Protein AF-A0A6P8Y4M1-F1 (afdb_monomer)

Mean predicted aligned error: 18.2 Å

Foldseek 3Di:
DDQLVPADAQFWKFKDDVPDATFTWGWHDPVVVVPDDDPDDDWIWIQTFLVRDIDTDDSPIDMDGLLVCCVPRDDPPDDLSRVRSLLVSLVLVVVLCVVPPDDDPSNVVSVVVNVPDDCVSNDDPDDDNQLVVVVSSVVVSVVVVPPPDDDDDDDDDDDDDDDDPPPPPLDLQAAPQPRDNPQPDWDPDLWFPSHTHHPVVLVVCVLQVLDADLSDQPSARPSVVVVVVVVTHTDDCSQVSSVVSVVPDDDDQDDGDDPDLEAEEEEEAQPLVVQLVVLVCCCSNVVRQEYEYEYEYQCPPVDDNVVVNVVVPPDDDGRHYHYHYDPHLVVVVVCVVPDDHAEYEYEHDDQDPVCPVVSLVSSLVVVVVPPNHWYKYKYWPPHDVVVQVVSCVSLVHHFFWDQDPVRTTMTMDIPDVSVVSCSVCVVVD

Nearest PDB structures (foldseek):
  8te3-assembly1_E  TM=6.627E-01  e=4.843E-05  Homo sapiens
  8te4-assembly1_E  TM=6.596E-01  e=9.185E-05  Homo sapiens
  6brr-assembly1_C  TM=5.427E-01  e=1.603E-05  Homo sapiens
  4mtl-assembly1_A-2  TM=6.171E-01  e=3.014E-03  Homo sapiens
  6o7a-assembly1_B  TM=5.024E-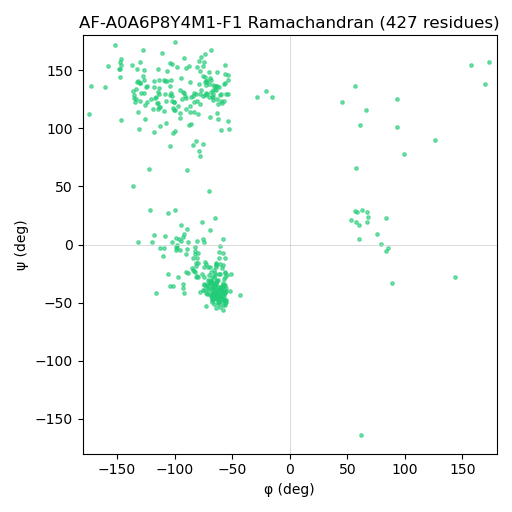01  e=3.274E-02  Lotus japonicus

InterPro domains:
  IPR000313 PWWP domain [PF00855] (10-62)
  IPR000313 PWWP domain [PS50812] (9-60)

Sequence (429 aa):
MIELREVSEGQFVWAKLKGYDWWPGMVVPASLCTHFTNESDSHLCVYWYGHNSVSKVDQSLKMCDFLKGFPKCFTKNKTKMFKFGVFRAGRDLMLMHKHSENIDVCDKEVYDWILATDPRDVKTEGWKLSGFVQEQLKLLSMRFSSKTDVQTSTTGTENASNNVKPKLCFDLNCCLSCESSDAGAHLDHPIFEKKKICCVCLEKLKRAYFVHRVDDSSGSISCLSNEASLGLPLRNGWRENMLDMFHQKQHPNSHICVSENHVSIFSFSESQNAGAALCLHLEEMAGIRKFELFLCDQPSRGSDTKDVMDAHNFGQAVTECTITYLGRIEELELLYPLVKIEYYVASRSDKGNADLGSFFFHFFKTISTKKGCKWIFQMPAPYNKGYVRLISRFLECEPGLWRNTFSTENFTWTNERSLLRVLEEPEVL

Organism: Thrips palmi (NCBI:txid161013)

Radius of gyration: 27.22 Å; Cα contacts (8 Å, |Δi|>4): 537; chains: 1; bounding box: 71×71×57 Å

Structure (mmCIF, N/CA/C/O backbone):
data_AF-A0A6P8Y4M1-F1
#
_entry.id   AF-A0A6P8Y4M1-F1
#
loop_
_atom_site.group_PDB
_atom_site.id
_atom_site.type_symbol
_atom_site.label_atom_id
_atom_site.label_alt_id
_atom_site.label_comp_id
_atom_site.label_asym_id
_atom_site.label_entity_id
_atom_site.label_seq_id
_atom_site.pdbx_PDB_ins_code
_atom_site.Cartn_x
_atom_site.Cartn_y
_atom_site.Cartn_z
_atom_site.occupancy
_atom_site.B_iso_or_equiv
_atom_site.auth_seq_id
_atom_site.auth_comp_id
_atom_site.auth_asym_id
_atom_site.auth_atom_id
_atom_site.pdbx_PDB_model_num
ATOM 1 N N . MET A 1 1 ? -9.419 42.813 3.608 1.00 60.56 1 MET A N 1
ATOM 2 C CA . MET A 1 1 ? -8.582 42.135 4.623 1.00 60.56 1 MET A CA 1
ATOM 3 C C . MET A 1 1 ? -9.552 41.582 5.634 1.00 60.56 1 MET A C 1
ATOM 5 O O . MET A 1 1 ? -10.546 42.255 5.864 1.00 60.56 1 MET A O 1
ATOM 9 N N . ILE A 1 2 ? -9.315 40.375 6.129 1.00 63.28 2 ILE A N 1
ATOM 10 C CA . ILE A 1 2 ? -10.190 39.739 7.115 1.00 63.28 2 ILE A CA 1
ATOM 11 C C . ILE A 1 2 ? -9.601 40.039 8.488 1.00 63.28 2 ILE A C 1
ATOM 13 O O . ILE A 1 2 ? -8.382 39.941 8.659 1.00 63.28 2 ILE A O 1
ATOM 17 N N . GLU A 1 3 ? -10.435 40.466 9.430 1.00 59.94 3 GLU A N 1
ATOM 18 C CA . GLU A 1 3 ? -10.005 40.606 10.818 1.00 59.94 3 GLU A CA 1
ATOM 19 C C . GLU A 1 3 ? -9.848 39.216 11.438 1.00 59.94 3 GLU A C 1
ATOM 21 O O . GLU A 1 3 ? -10.658 38.329 11.195 1.00 59.94 3 GLU A O 1
ATOM 26 N N . LEU A 1 4 ? -8.822 39.000 12.266 1.00 57.19 4 LEU A N 1
ATOM 27 C CA . LEU A 1 4 ? -8.518 37.663 12.806 1.00 57.19 4 LEU A CA 1
ATOM 28 C C . LEU A 1 4 ? -9.661 37.036 13.617 1.00 57.19 4 LEU A C 1
ATOM 30 O O . LEU A 1 4 ? -9.700 35.821 13.763 1.00 57.19 4 LEU A O 1
ATOM 34 N N . ARG A 1 5 ? -10.611 37.840 14.106 1.00 57.44 5 ARG A N 1
ATOM 35 C CA . ARG A 1 5 ? -11.807 37.362 14.817 1.00 57.44 5 ARG A CA 1
ATOM 36 C C . ARG A 1 5 ? -12.837 36.690 13.902 1.00 57.44 5 ARG A C 1
ATOM 38 O O . ARG A 1 5 ? -13.708 35.990 14.401 1.00 57.44 5 ARG A O 1
ATOM 45 N N . GLU A 1 6 ? -12.737 36.892 12.592 1.00 64.81 6 GLU A N 1
ATOM 46 C CA . GLU A 1 6 ? -13.638 36.322 11.583 1.00 64.81 6 GLU A CA 1
ATOM 47 C C . GLU A 1 6 ? -13.056 35.068 10.912 1.00 64.81 6 GLU A C 1
ATOM 49 O O . GLU A 1 6 ? -13.704 34.466 10.057 1.00 64.81 6 GLU A O 1
ATOM 54 N N . VAL A 1 7 ? -11.828 34.676 11.271 1.00 75.75 7 VAL A N 1
ATOM 55 C CA . VAL A 1 7 ? -11.134 33.548 10.649 1.00 75.75 7 VAL A CA 1
ATOM 56 C C . VAL A 1 7 ? -11.389 32.273 11.448 1.00 75.75 7 VAL A C 1
ATOM 58 O O . VAL A 1 7 ? -11.129 32.220 12.648 1.00 75.75 7 VAL A O 1
ATOM 61 N N . SER A 1 8 ? -11.881 31.236 10.772 1.00 81.31 8 SER A N 1
ATOM 62 C CA . SER A 1 8 ? -12.172 29.932 11.384 1.00 81.31 8 SER A CA 1
ATOM 63 C C . SER A 1 8 ? -11.099 28.890 11.061 1.00 81.31 8 SER A C 1
ATOM 65 O O . SER A 1 8 ? -10.392 28.986 10.057 1.00 81.31 8 SER A O 1
ATOM 67 N N . GLU A 1 9 ? -10.960 27.882 11.925 1.00 83.62 9 GLU A N 1
ATOM 68 C CA . GLU A 1 9 ? -10.099 26.726 11.657 1.00 83.62 9 GLU A CA 1
ATOM 69 C C . GLU A 1 9 ? -10.495 26.045 10.342 1.00 83.62 9 GLU A C 1
ATOM 71 O O . GLU A 1 9 ? -11.678 25.892 10.034 1.00 83.62 9 GLU A O 1
ATOM 76 N N . GLY A 1 10 ? -9.497 25.636 9.560 1.00 83.69 10 GLY A N 1
ATOM 77 C CA . GLY A 1 10 ? -9.700 25.060 8.234 1.00 83.69 10 GLY A CA 1
ATOM 78 C C . GLY A 1 10 ? -9.858 26.077 7.111 1.00 83.69 10 GLY A C 1
ATOM 79 O O . GLY A 1 10 ? -9.906 25.690 5.945 1.00 83.69 10 GLY A O 1
ATOM 80 N N . GLN A 1 11 ? -9.912 27.374 7.422 1.00 88.75 11 GLN A N 1
ATOM 81 C CA . GLN A 1 11 ? -10.015 28.399 6.396 1.00 88.75 11 GLN A CA 1
ATOM 82 C C . GLN A 1 11 ? -8.690 28.569 5.646 1.00 88.75 11 GLN A C 1
ATOM 84 O O . GLN A 1 11 ? -7.622 28.750 6.243 1.00 88.75 11 GLN A O 1
ATOM 89 N N . PHE A 1 12 ? -8.785 28.557 4.318 1.00 91.94 12 PHE A N 1
ATOM 90 C CA . PHE A 1 12 ? -7.677 28.827 3.414 1.00 91.94 12 PHE A CA 1
ATOM 91 C C . PHE A 1 12 ? -7.487 30.334 3.283 1.00 91.94 12 PHE A C 1
ATOM 93 O O . PHE A 1 12 ? -8.422 31.088 3.005 1.00 91.94 12 PHE A O 1
ATOM 100 N N . VAL A 1 13 ? -6.253 30.782 3.473 1.00 94.06 13 VAL A N 1
ATOM 101 C CA . VAL A 1 13 ? -5.915 32.198 3.582 1.00 94.06 13 VAL A CA 1
ATOM 102 C C . VAL A 1 13 ? -4.654 32.532 2.801 1.00 94.06 13 VAL A C 1
ATOM 104 O O . VAL A 1 13 ? -3.750 31.718 2.623 1.00 94.06 13 VAL A O 1
ATOM 107 N N . TRP A 1 14 ? -4.553 33.791 2.403 1.00 94.62 14 TRP A N 1
ATOM 108 C CA . TRP A 1 14 ? -3.272 34.455 2.239 1.00 94.62 14 TRP A CA 1
ATOM 109 C C . TRP A 1 14 ? -2.930 35.153 3.541 1.00 94.62 14 TRP A C 1
ATOM 111 O O . TRP A 1 14 ? -3.737 35.918 4.070 1.00 94.62 14 TRP A O 1
ATOM 121 N N . ALA A 1 15 ? -1.719 34.939 4.031 1.00 92.88 15 ALA A N 1
ATOM 122 C CA . ALA A 1 15 ? -1.222 35.600 5.223 1.00 92.88 15 ALA A CA 1
ATOM 123 C C . ALA A 1 15 ? 0.126 36.269 4.943 1.00 92.88 15 ALA A C 1
ATOM 125 O O . ALA A 1 15 ? 0.921 35.789 4.134 1.00 92.88 15 ALA A O 1
ATOM 126 N N . LYS A 1 16 ? 0.365 37.422 5.572 1.00 90.50 16 LYS A N 1
ATOM 127 C CA . LYS A 1 16 ? 1.577 38.219 5.360 1.00 90.50 16 LYS A CA 1
ATOM 128 C C . LYS A 1 16 ? 2.279 38.514 6.675 1.00 90.50 16 LYS A C 1
ATOM 130 O O . LYS A 1 16 ? 1.833 39.364 7.447 1.00 90.50 16 LYS A O 1
ATOM 135 N N . LEU A 1 17 ? 3.417 37.854 6.881 1.00 85.06 17 LEU A N 1
ATOM 136 C CA . LEU A 1 17 ? 4.344 38.175 7.964 1.00 85.06 17 LEU A CA 1
ATOM 137 C C . LEU A 1 17 ? 5.040 39.515 7.685 1.00 85.06 17 LEU A C 1
ATOM 139 O O . LEU A 1 17 ? 5.275 39.899 6.535 1.00 85.06 17 LEU A O 1
ATOM 143 N N . LYS A 1 18 ? 5.381 40.254 8.744 1.00 82.38 18 LYS A N 1
ATOM 144 C CA . LYS A 1 18 ? 6.087 41.536 8.617 1.00 82.38 18 LYS A CA 1
ATOM 145 C C . LYS A 1 18 ? 7.435 41.317 7.921 1.00 82.38 18 LYS A C 1
ATOM 147 O O . LYS A 1 18 ? 8.248 40.533 8.391 1.00 82.38 18 LYS A O 1
ATOM 152 N N . GLY A 1 19 ? 7.664 42.029 6.817 1.00 84.19 19 GLY A N 1
ATOM 153 C CA . GLY A 1 19 ? 8.891 41.911 6.018 1.00 84.19 19 GLY A CA 1
ATOM 154 C C . GLY A 1 19 ? 8.886 40.787 4.976 1.00 84.19 19 GLY A C 1
ATOM 155 O O . GLY A 1 19 ? 9.825 40.711 4.193 1.00 84.19 19 GLY A O 1
ATOM 156 N N . TYR A 1 20 ? 7.830 39.972 4.912 1.00 86.12 20 TYR A N 1
ATOM 157 C CA . TYR A 1 20 ? 7.686 38.891 3.935 1.00 86.12 20 TYR A CA 1
ATOM 158 C C . TYR A 1 20 ? 6.580 39.195 2.923 1.00 86.12 20 TYR A C 1
ATOM 160 O O . TYR A 1 20 ? 5.751 40.091 3.116 1.00 86.12 20 TYR A O 1
ATOM 168 N N . ASP A 1 21 ? 6.575 38.448 1.823 1.00 89.19 21 ASP A N 1
ATOM 169 C CA . ASP A 1 21 ? 5.484 38.456 0.853 1.00 89.19 21 ASP A CA 1
ATOM 170 C C . ASP A 1 21 ? 4.205 37.827 1.428 1.00 89.19 21 ASP A C 1
ATOM 172 O O . ASP A 1 21 ? 4.211 37.188 2.480 1.00 89.19 21 ASP A O 1
ATOM 176 N N . TRP A 1 22 ? 3.087 38.013 0.721 1.00 93.94 22 TRP A N 1
ATOM 177 C CA . TRP A 1 22 ? 1.895 37.204 0.967 1.00 93.94 22 TRP A CA 1
ATOM 178 C C . TRP A 1 22 ? 2.214 35.741 0.691 1.00 93.94 22 TRP A C 1
ATOM 180 O O . TRP A 1 22 ? 2.819 35.436 -0.334 1.00 93.94 22 TRP A O 1
ATOM 190 N N . TRP A 1 23 ? 1.781 34.855 1.578 1.00 95.06 23 TRP A N 1
ATOM 191 C CA . TRP A 1 23 ? 2.021 33.427 1.463 1.00 95.06 23 TRP A CA 1
ATOM 192 C C . TRP A 1 23 ? 0.725 32.641 1.685 1.00 95.06 23 TRP A C 1
ATOM 194 O O . TRP A 1 23 ? -0.077 33.037 2.540 1.00 95.06 23 TRP A O 1
ATOM 204 N N . PRO A 1 24 ? 0.481 31.566 0.917 1.00 95.62 24 PRO A N 1
ATOM 205 C CA . PRO A 1 24 ? -0.706 30.740 1.089 1.00 95.62 24 PRO A CA 1
ATOM 206 C C . PRO A 1 24 ? -0.613 29.891 2.360 1.00 95.62 24 PRO A C 1
ATOM 208 O O . PRO A 1 24 ? 0.421 29.282 2.649 1.00 95.62 24 PRO A O 1
ATOM 211 N N . GLY A 1 25 ? -1.708 29.811 3.106 1.00 94.38 25 GLY A N 1
ATOM 212 C CA . GLY A 1 25 ? -1.781 29.028 4.330 1.00 94.38 25 GLY A CA 1
ATOM 213 C C . GLY A 1 25 ? -3.183 28.525 4.647 1.00 94.38 25 GLY A C 1
ATOM 214 O O . GLY A 1 25 ? -4.159 28.907 4.005 1.00 94.38 25 GLY A O 1
ATOM 215 N N . MET A 1 26 ? -3.265 27.671 5.660 1.00 92.44 26 MET A N 1
ATOM 216 C CA . MET A 1 26 ? -4.516 27.223 6.268 1.00 92.44 26 MET A CA 1
ATOM 217 C C . MET A 1 26 ? -4.476 27.529 7.759 1.00 92.44 26 MET A C 1
ATOM 219 O O . MET A 1 26 ? -3.455 27.309 8.416 1.00 92.44 26 MET A O 1
ATOM 223 N N . VAL A 1 27 ? -5.577 28.043 8.295 1.00 90.00 27 VAL A N 1
ATOM 224 C CA . VAL A 1 27 ? -5.710 28.259 9.737 1.00 90.00 27 VAL A CA 1
ATOM 225 C C . VAL A 1 27 ? -5.902 26.921 10.430 1.00 90.00 27 VAL A C 1
ATOM 227 O O . VAL A 1 27 ? -6.758 26.130 10.042 1.00 90.00 27 VAL A O 1
ATOM 230 N N . VAL A 1 28 ? -5.092 26.666 11.450 1.00 85.12 28 VAL A N 1
ATOM 231 C CA . VAL A 1 28 ? -5.061 25.399 12.176 1.00 85.12 28 VAL A CA 1
ATOM 232 C C . VAL A 1 28 ? -5.145 25.621 13.688 1.00 85.12 28 VAL A C 1
ATOM 234 O O . VAL A 1 28 ? -4.772 26.701 14.164 1.00 85.12 28 VAL A O 1
ATOM 237 N N . PRO A 1 29 ? -5.593 24.607 14.451 1.00 75.50 29 PRO A N 1
ATOM 238 C CA . PRO A 1 29 ? -5.656 24.693 15.904 1.00 75.50 29 PRO A CA 1
ATOM 239 C C . PRO A 1 29 ? -4.301 25.033 16.533 1.00 75.50 29 PRO A C 1
ATOM 241 O O . PRO A 1 29 ? -3.245 24.580 16.080 1.00 75.50 29 PRO A O 1
ATOM 244 N N . ALA A 1 30 ? -4.331 25.783 17.637 1.00 74.44 30 ALA A N 1
ATOM 245 C CA . ALA A 1 30 ? -3.126 26.161 18.377 1.00 74.44 30 ALA A CA 1
ATOM 246 C C . ALA A 1 30 ? -2.338 24.950 18.916 1.00 74.44 30 ALA A C 1
ATOM 248 O O . ALA A 1 30 ? -1.121 25.032 19.075 1.00 74.44 30 ALA A O 1
ATOM 249 N N . SER A 1 31 ? -3.008 23.811 19.132 1.00 67.06 31 SER A N 1
ATOM 250 C CA . SER A 1 31 ? -2.403 22.555 19.596 1.00 67.06 31 SER A CA 1
ATOM 251 C C . SER A 1 31 ? -1.334 21.986 18.654 1.00 67.06 31 SER A C 1
ATOM 253 O O . SER A 1 31 ? -0.537 21.153 19.078 1.00 67.06 31 SER A O 1
ATOM 255 N N . LEU A 1 32 ? -1.267 22.439 17.395 1.00 64.56 32 LEU A N 1
ATOM 256 C CA . LEU A 1 32 ? -0.265 21.975 16.421 1.00 64.56 32 LEU A CA 1
ATOM 257 C C . LEU A 1 32 ? 1.073 22.692 16.523 1.00 64.56 32 LEU A C 1
ATOM 259 O O . LEU A 1 32 ? 2.060 22.288 15.910 1.00 64.56 32 LEU A O 1
ATOM 263 N N . CYS A 1 33 ? 1.112 23.774 17.283 1.00 69.19 33 CYS A N 1
ATOM 264 C CA . CYS A 1 33 ? 2.325 24.503 17.564 1.00 69.19 33 CYS A CA 1
ATOM 265 C C . CYS A 1 33 ? 3.026 23.804 18.756 1.00 69.19 33 CYS A C 1
ATOM 267 O O . CYS A 1 33 ? 2.837 24.193 19.904 1.00 69.19 33 CYS A O 1
ATOM 269 N N . THR A 1 34 ? 3.835 22.764 18.481 1.00 50.25 34 THR A N 1
ATOM 270 C CA . THR A 1 34 ? 4.467 21.800 19.431 1.00 50.25 34 THR A CA 1
ATOM 271 C C . THR A 1 34 ? 5.376 22.389 20.525 1.00 50.25 34 THR A C 1
ATOM 273 O O . THR A 1 34 ? 6.004 21.645 21.274 1.00 50.25 34 THR A O 1
ATOM 276 N N . HIS A 1 35 ? 5.476 23.712 20.640 1.00 52.91 35 HIS A N 1
ATOM 277 C CA . HIS A 1 35 ? 6.427 24.400 21.515 1.00 52.91 35 HIS A CA 1
ATOM 278 C C . HIS A 1 35 ? 5.784 25.259 22.612 1.00 52.91 35 HIS A C 1
ATOM 280 O O . HIS A 1 35 ? 6.504 25.994 23.285 1.00 52.91 35 HIS A O 1
ATOM 286 N N . PHE A 1 36 ? 4.464 25.202 22.823 1.00 54.19 36 PHE A N 1
ATOM 287 C CA . PHE A 1 36 ? 3.800 26.133 23.742 1.00 54.19 36 PHE A CA 1
ATOM 288 C C . PHE A 1 36 ? 2.854 25.418 24.718 1.00 54.19 36 PHE A C 1
ATOM 290 O O . PHE A 1 36 ? 1.842 24.860 24.318 1.00 54.19 36 PHE A O 1
ATOM 297 N N . THR A 1 37 ? 3.200 25.454 26.009 1.00 49.12 37 THR A N 1
ATOM 298 C CA . THR A 1 37 ? 2.511 24.774 27.126 1.00 49.12 37 THR A CA 1
ATOM 299 C C . THR A 1 37 ? 1.512 25.651 27.885 1.00 49.12 37 THR A C 1
ATOM 301 O O . THR A 1 37 ? 0.977 25.209 28.895 1.00 49.12 37 THR A O 1
ATOM 304 N N . ASN A 1 38 ? 1.267 26.892 27.452 1.00 49.91 38 ASN A N 1
ATOM 305 C CA . ASN A 1 38 ? 0.425 27.821 28.209 1.00 49.91 38 ASN A CA 1
ATOM 306 C C . ASN A 1 38 ? -0.872 28.136 27.456 1.00 49.91 38 ASN A C 1
ATOM 308 O O . ASN A 1 38 ? -0.852 28.716 26.372 1.00 49.91 38 ASN A O 1
ATOM 312 N N . GLU A 1 39 ? -1.985 27.765 28.088 1.00 49.75 39 GLU A N 1
ATOM 313 C CA . GLU A 1 39 ? -3.374 27.826 27.614 1.00 49.75 39 GLU A CA 1
ATOM 314 C C . GLU A 1 39 ? -4.005 29.235 27.639 1.00 49.75 39 GLU A C 1
ATOM 316 O O . GLU A 1 39 ? -5.227 29.361 27.608 1.00 49.75 39 GLU A O 1
ATOM 321 N N . SER A 1 40 ? -3.225 30.321 27.689 1.00 50.28 40 SER A N 1
ATOM 322 C CA . SER A 1 40 ? -3.809 31.669 27.680 1.00 50.28 40 SER A CA 1
ATOM 323 C C . SER A 1 40 ? -4.073 32.197 26.259 1.00 50.28 40 SER A C 1
ATOM 325 O O . SER A 1 40 ? -3.176 32.612 25.522 1.00 50.28 40 SER A O 1
ATOM 327 N N . ASP A 1 41 ? -5.362 32.143 25.919 1.00 52.53 41 ASP A N 1
ATOM 328 C CA . ASP A 1 41 ? -6.176 32.937 24.993 1.00 52.53 41 ASP A CA 1
ATOM 329 C C . ASP A 1 41 ? -5.676 33.284 23.573 1.00 52.53 41 ASP A C 1
ATOM 331 O O . ASP A 1 41 ? -4.730 34.036 23.345 1.00 52.53 41 ASP A O 1
ATOM 335 N N . SER A 1 42 ? -6.499 32.874 22.597 1.00 57.72 42 SER A N 1
ATOM 336 C CA . SER A 1 42 ? -6.757 33.530 21.295 1.00 57.72 42 SER A CA 1
ATOM 337 C C . SER A 1 42 ? -5.647 33.581 20.239 1.00 57.72 42 SER A C 1
ATOM 339 O O . SER A 1 42 ? -5.672 34.432 19.348 1.00 57.72 42 SER A O 1
ATOM 341 N N . HIS A 1 43 ? -4.680 32.673 20.290 1.00 68.56 43 HIS A N 1
ATOM 342 C CA . HIS A 1 43 ? -3.644 32.631 19.265 1.00 68.56 43 HIS A CA 1
ATOM 343 C C . HIS A 1 43 ? -4.037 31.713 18.108 1.00 68.56 43 HIS A C 1
ATOM 345 O O . HIS A 1 43 ? -4.336 30.539 18.311 1.00 68.56 43 HIS A O 1
ATOM 351 N N . LEU A 1 44 ? -3.990 32.246 16.889 1.00 76.75 44 LEU A N 1
ATOM 352 C CA . LEU A 1 44 ? -4.185 31.473 15.667 1.00 76.75 44 LEU A CA 1
ATOM 353 C C . LEU A 1 44 ? -2.842 30.872 15.237 1.00 76.75 44 LEU A C 1
ATOM 355 O O . LEU A 1 44 ? -1.800 31.528 15.325 1.00 76.75 44 LEU A O 1
ATOM 359 N N . CYS A 1 45 ? -2.850 29.624 14.773 1.00 87.00 45 CYS A N 1
ATOM 360 C CA . CYS A 1 45 ? -1.707 29.024 14.092 1.00 87.00 45 CYS A CA 1
ATOM 361 C C . CYS A 1 45 ? -2.029 28.931 12.591 1.00 87.00 45 CYS A C 1
ATOM 363 O O . CYS A 1 45 ? -3.162 28.662 12.192 1.00 87.00 45 CYS A O 1
ATOM 365 N N . VAL A 1 46 ? -1.034 29.191 11.744 1.00 90.25 46 VAL A N 1
ATOM 366 C CA . VAL A 1 46 ? -1.149 29.072 10.285 1.00 90.25 46 VAL A CA 1
ATOM 367 C C . VAL A 1 46 ? -0.176 28.005 9.814 1.00 90.25 46 VAL A C 1
ATOM 369 O O . VAL A 1 46 ? 1.019 28.074 10.105 1.00 90.25 46 VAL A O 1
ATOM 372 N N . TYR A 1 47 ? -0.696 27.023 9.085 1.00 90.50 47 TYR A N 1
ATOM 373 C CA . TYR A 1 47 ? 0.098 26.085 8.306 1.00 90.50 47 TYR A CA 1
ATOM 374 C C . TYR A 1 47 ? 0.448 26.721 6.960 1.00 90.50 47 TYR A C 1
ATOM 376 O O . TYR A 1 47 ? -0.448 27.112 6.212 1.00 90.50 47 TYR A O 1
ATOM 384 N N . TRP A 1 48 ? 1.738 26.836 6.646 1.00 92.00 48 TRP A N 1
ATOM 385 C CA . TRP A 1 48 ? 2.227 27.499 5.439 1.00 92.00 48 TRP A CA 1
ATOM 386 C C . TRP A 1 48 ? 2.467 26.497 4.314 1.00 92.00 48 TRP A C 1
ATOM 388 O O . TRP A 1 48 ? 3.399 25.682 4.358 1.00 92.00 48 TRP A O 1
ATOM 398 N N . TYR A 1 49 ? 1.668 26.596 3.254 1.00 89.62 49 TYR A N 1
ATOM 399 C CA . TYR A 1 49 ? 1.799 25.716 2.099 1.00 89.62 49 TYR A CA 1
ATOM 400 C C . TYR A 1 49 ? 3.136 25.925 1.387 1.00 89.62 49 TYR A C 1
ATOM 402 O O . TYR A 1 49 ? 3.575 27.047 1.168 1.00 89.62 49 TYR A O 1
ATOM 410 N N . GLY A 1 50 ? 3.802 24.837 1.008 1.00 87.00 50 GLY A N 1
ATOM 411 C CA . GLY A 1 50 ? 5.109 24.864 0.343 1.00 87.00 50 GLY A CA 1
ATOM 412 C C . GLY A 1 50 ? 6.304 24.858 1.300 1.00 87.00 50 GLY A C 1
ATOM 413 O O . GLY A 1 50 ? 7.304 24.223 0.981 1.00 87.00 50 GLY A O 1
ATOM 414 N N . HIS A 1 51 ? 6.184 25.467 2.486 1.00 82.00 51 HIS A N 1
ATOM 415 C CA . HIS A 1 51 ? 7.189 25.359 3.554 1.00 82.00 51 HIS A CA 1
ATOM 416 C C . HIS A 1 51 ? 6.929 24.191 4.513 1.00 82.00 51 HIS A C 1
ATOM 418 O O . HIS A 1 51 ? 7.867 23.701 5.133 1.00 82.00 51 HIS A O 1
ATOM 424 N N . ASN A 1 52 ? 5.679 23.726 4.617 1.00 79.25 52 ASN A N 1
ATOM 425 C CA . ASN A 1 52 ? 5.250 22.655 5.529 1.00 79.25 52 ASN A CA 1
ATOM 426 C C . ASN A 1 52 ? 5.532 22.945 7.002 1.00 79.25 52 ASN A C 1
ATOM 428 O O . ASN A 1 52 ? 5.721 22.031 7.800 1.00 79.25 52 ASN A O 1
ATOM 432 N N . SER A 1 53 ? 5.562 24.223 7.355 1.00 83.56 53 SER A N 1
ATOM 433 C CA . SER A 1 53 ? 5.748 24.682 8.718 1.00 83.56 53 SER A CA 1
ATOM 434 C C . SER A 1 53 ? 4.434 25.216 9.267 1.00 83.56 53 SER A C 1
ATOM 436 O O . SER A 1 53 ? 3.600 25.751 8.535 1.00 83.56 53 SER A O 1
ATOM 438 N N . VAL A 1 54 ? 4.261 25.083 10.577 1.00 84.88 54 VAL A N 1
ATOM 439 C CA . VAL A 1 54 ? 3.198 25.760 11.316 1.00 84.88 54 VAL A CA 1
ATOM 440 C C . VAL A 1 54 ? 3.835 26.915 12.072 1.00 84.88 54 VAL A C 1
ATOM 442 O O . VAL A 1 54 ? 4.910 26.772 12.655 1.00 84.88 54 VAL A O 1
ATOM 445 N N . SER A 1 55 ? 3.200 28.081 12.057 1.00 85.75 55 SER A N 1
ATOM 446 C CA . SER A 1 55 ? 3.630 29.204 12.887 1.00 85.75 55 SER A CA 1
ATOM 447 C C . SER A 1 55 ? 2.465 29.776 13.664 1.00 85.75 55 SER A C 1
ATOM 449 O O . SER A 1 55 ? 1.376 29.966 13.126 1.00 85.75 55 SER A O 1
ATOM 451 N N . LYS A 1 56 ? 2.738 30.109 14.922 1.00 84.81 56 LYS A N 1
ATOM 452 C CA . LYS A 1 56 ? 1.872 30.955 15.730 1.00 84.81 56 LYS A CA 1
ATOM 453 C C . LYS A 1 56 ? 1.875 32.357 15.129 1.00 84.81 56 LYS A C 1
ATOM 455 O O . LYS A 1 56 ? 2.946 32.923 14.902 1.00 84.81 56 LYS A O 1
ATOM 460 N N . VAL A 1 57 ? 0.696 32.899 14.862 1.00 81.94 57 VAL A N 1
ATOM 461 C CA . VAL A 1 57 ? 0.548 34.242 14.307 1.00 81.94 57 VAL A CA 1
ATOM 462 C C . VAL A 1 57 ? -0.114 35.167 15.318 1.00 81.94 57 VAL A C 1
ATOM 464 O O . VAL A 1 57 ? -0.991 34.771 16.083 1.00 81.94 57 VAL A O 1
ATOM 467 N N . ASP A 1 58 ? 0.368 36.403 15.347 1.00 76.44 58 ASP A N 1
ATOM 468 C CA . ASP A 1 58 ? -0.172 37.464 16.191 1.00 76.44 58 ASP A CA 1
ATOM 469 C C . ASP A 1 58 ? -1.452 38.052 15.571 1.00 76.44 58 ASP A C 1
ATOM 471 O O . ASP A 1 58 ? -1.650 38.012 14.354 1.00 76.44 58 ASP A O 1
ATOM 475 N N . GLN A 1 59 ? -2.286 38.676 16.403 1.00 70.19 59 GLN A N 1
ATOM 476 C CA . GLN A 1 59 ? -3.477 39.428 16.013 1.00 70.19 59 GLN A CA 1
ATOM 477 C C . GLN A 1 59 ? -3.165 40.648 15.113 1.00 70.19 59 GLN A C 1
ATOM 479 O O . GLN A 1 59 ? -4.063 41.313 14.603 1.00 70.19 59 GLN A O 1
ATOM 484 N N . SER A 1 60 ? -1.890 40.967 14.894 1.00 71.88 60 SER A N 1
ATOM 485 C CA . SER A 1 60 ? -1.454 41.992 13.944 1.00 71.88 60 SER A CA 1
ATOM 486 C C . SER A 1 60 ? -1.208 41.460 12.520 1.00 71.88 60 SER A C 1
ATOM 488 O O . SER A 1 60 ? -0.908 42.243 11.610 1.00 71.88 60 SER A O 1
ATOM 490 N N . LEU A 1 61 ? -1.323 40.142 12.296 1.00 81.44 61 LEU A N 1
ATOM 491 C CA . LEU A 1 61 ? -1.079 39.528 10.992 1.00 81.44 61 LEU A CA 1
ATOM 492 C C . LEU A 1 61 ? -2.133 39.956 9.968 1.00 81.44 61 LEU A C 1
ATOM 494 O O . LEU A 1 61 ? -3.337 39.819 10.175 1.00 81.44 61 LEU A O 1
ATOM 498 N N . LYS A 1 62 ? -1.676 40.413 8.799 1.00 86.69 62 LYS A N 1
ATOM 499 C CA . LYS A 1 62 ? -2.580 40.710 7.685 1.00 86.69 62 LYS A CA 1
ATOM 500 C C . LYS A 1 62 ? -2.988 39.409 7.009 1.00 86.69 62 LYS A C 1
ATOM 502 O O . LYS A 1 62 ? -2.126 38.696 6.493 1.00 86.69 62 LYS A O 1
ATOM 507 N N . MET A 1 63 ? -4.293 39.150 6.979 1.00 90.00 63 MET A N 1
ATOM 508 C CA . MET A 1 63 ? -4.885 37.978 6.338 1.00 90.00 63 MET A CA 1
ATOM 509 C C . MET A 1 63 ? -5.973 38.384 5.339 1.00 90.00 63 MET A C 1
ATOM 511 O O . MET A 1 63 ? -6.642 39.418 5.473 1.00 90.00 63 MET A O 1
ATOM 515 N N . CYS A 1 64 ? -6.148 37.579 4.301 1.00 90.25 64 CYS A N 1
ATOM 516 C CA . CYS A 1 64 ? -7.348 37.600 3.478 1.00 90.25 64 CYS A CA 1
ATOM 517 C C . CYS A 1 64 ? -7.682 36.202 2.975 1.00 90.25 64 CYS A C 1
ATOM 519 O O . CYS A 1 64 ? -6.818 35.332 2.932 1.00 90.25 64 CYS A O 1
ATOM 521 N N . ASP A 1 65 ? -8.938 36.011 2.590 1.00 91.50 65 ASP A N 1
ATOM 522 C CA . ASP A 1 65 ? -9.426 34.765 2.011 1.00 91.50 65 ASP A CA 1
ATOM 523 C C . ASP A 1 65 ? -8.580 34.341 0.803 1.00 91.50 65 ASP A C 1
ATOM 525 O O . ASP A 1 65 ? -8.127 35.194 0.031 1.00 91.50 65 ASP A O 1
ATOM 529 N N . PHE A 1 66 ? -8.335 33.037 0.666 1.00 92.25 66 PHE A N 1
ATOM 530 C CA . PHE A 1 66 ? -7.471 32.511 -0.385 1.00 92.25 66 PHE A CA 1
ATOM 531 C C . PHE A 1 66 ? -8.013 32.782 -1.795 1.00 92.25 66 PHE A C 1
ATOM 533 O O . PHE A 1 66 ? -7.253 33.244 -2.650 1.00 92.25 66 PHE A O 1
ATOM 540 N N . LEU A 1 67 ? -9.310 32.566 -2.026 1.00 89.62 67 LEU A N 1
ATOM 541 C CA . LEU A 1 67 ? -9.943 32.734 -3.338 1.00 89.62 67 LEU A CA 1
ATOM 542 C C . LEU A 1 67 ? -10.061 34.218 -3.679 1.00 89.62 67 LEU A C 1
ATOM 544 O O . LEU A 1 67 ? -9.512 34.680 -4.678 1.00 89.62 67 LEU A O 1
ATOM 548 N N . LYS A 1 68 ? -10.654 35.011 -2.781 1.00 88.69 68 LYS A N 1
ATOM 549 C CA . LYS A 1 68 ? -10.830 36.463 -2.986 1.00 88.69 68 LYS A CA 1
ATOM 550 C C . LYS A 1 68 ? -9.498 37.211 -3.055 1.00 88.69 68 LYS A C 1
ATOM 552 O O . LYS A 1 68 ? -9.390 38.259 -3.688 1.00 88.69 68 LYS A O 1
ATOM 557 N N . GLY A 1 69 ? -8.482 36.709 -2.356 1.00 89.88 69 GLY A N 1
ATOM 558 C CA . GLY A 1 69 ? -7.142 37.284 -2.331 1.00 89.88 69 GLY A CA 1
ATOM 559 C C . GLY A 1 69 ? -6.285 36.903 -3.534 1.00 89.88 69 GLY A C 1
ATOM 560 O O . GLY A 1 69 ? -5.284 37.579 -3.775 1.00 89.88 69 GLY A O 1
ATOM 561 N N . PHE A 1 70 ? -6.657 35.874 -4.303 1.00 91.12 70 PHE A N 1
ATOM 562 C CA . PHE A 1 70 ? -5.808 35.317 -5.354 1.00 91.12 70 PHE A CA 1
ATOM 563 C C . PHE A 1 70 ? -5.341 36.363 -6.380 1.00 91.12 70 PHE A C 1
ATOM 565 O O . PHE A 1 70 ? -4.124 36.488 -6.534 1.00 91.12 70 PHE A O 1
ATOM 572 N N . PRO A 1 71 ? -6.203 37.214 -6.981 1.00 88.94 71 PRO A N 1
ATOM 573 C CA . PRO A 1 71 ? -5.755 38.193 -7.982 1.00 88.94 71 PRO A CA 1
ATOM 574 C C . PRO A 1 71 ? -4.750 39.218 -7.437 1.00 88.94 71 PRO A C 1
ATOM 576 O O . PRO A 1 71 ? -3.947 39.780 -8.179 1.00 88.94 71 PRO A O 1
ATOM 579 N N . LYS A 1 72 ? -4.789 39.473 -6.124 1.00 89.50 72 LYS A N 1
ATOM 580 C CA . LYS A 1 72 ? -3.941 40.459 -5.446 1.00 89.50 72 LYS A CA 1
ATOM 581 C C . LYS A 1 72 ? -2.647 39.858 -4.899 1.00 89.50 72 LYS A C 1
ATOM 583 O O . LYS A 1 72 ? -1.619 40.534 -4.866 1.00 89.50 72 LYS A O 1
ATOM 588 N N . CYS A 1 73 ? -2.717 38.638 -4.382 1.00 90.88 73 CYS A N 1
ATOM 589 C CA . CYS A 1 73 ? -1.638 38.000 -3.634 1.00 90.88 73 CYS A CA 1
ATOM 590 C C . CYS A 1 73 ? -0.801 37.060 -4.506 1.00 90.88 73 CYS A C 1
ATOM 592 O O . CYS A 1 73 ? 0.395 36.895 -4.254 1.00 90.88 73 CYS A O 1
ATOM 594 N N . PHE A 1 74 ? -1.389 36.479 -5.553 1.00 91.00 74 PHE A N 1
ATOM 595 C CA . PHE A 1 74 ? -0.674 35.620 -6.480 1.00 91.00 74 PHE A CA 1
ATOM 596 C C . PHE A 1 74 ? 0.173 36.434 -7.461 1.00 91.00 74 PHE A C 1
ATOM 598 O O . PHE A 1 74 ? -0.285 37.383 -8.092 1.00 91.00 74 PHE A O 1
ATOM 605 N N . THR A 1 75 ? 1.431 36.027 -7.634 1.00 86.31 75 THR A N 1
ATOM 606 C CA . THR A 1 75 ? 2.334 36.618 -8.627 1.00 86.31 75 THR A CA 1
ATOM 607 C C . THR A 1 75 ? 3.081 35.524 -9.389 1.00 86.31 75 THR A C 1
ATOM 609 O O . THR A 1 75 ? 3.797 34.707 -8.810 1.00 86.31 75 THR A O 1
ATOM 612 N N . LYS A 1 76 ? 2.941 35.514 -10.725 1.00 77.81 76 LYS A N 1
ATOM 613 C CA . LYS A 1 76 ? 3.507 34.472 -11.611 1.00 77.81 76 LYS A CA 1
ATOM 614 C C . LYS A 1 76 ? 5.044 34.425 -11.621 1.00 77.81 76 LYS A C 1
ATOM 616 O O . LYS A 1 76 ? 5.613 33.392 -11.966 1.00 77.81 76 LYS A O 1
ATOM 621 N N . ASN A 1 77 ? 5.719 35.497 -11.203 1.00 76.12 77 ASN A N 1
ATOM 622 C CA . ASN A 1 77 ? 7.182 35.644 -11.265 1.00 76.12 77 ASN A CA 1
ATOM 623 C C . ASN A 1 77 ? 7.890 35.364 -9.924 1.00 76.12 77 ASN A C 1
ATOM 625 O O . ASN A 1 77 ? 8.927 35.950 -9.629 1.00 76.12 77 ASN A O 1
ATOM 629 N N . LYS A 1 78 ? 7.324 34.487 -9.089 1.00 84.25 78 LYS A N 1
ATOM 630 C CA . LYS A 1 78 ? 7.899 34.083 -7.794 1.00 84.25 78 LYS A CA 1
ATOM 631 C C . LYS A 1 78 ? 8.633 32.742 -7.865 1.00 84.25 78 LYS A C 1
ATOM 633 O O . LYS A 1 78 ? 8.627 32.056 -8.889 1.00 84.25 78 LYS A O 1
ATOM 638 N N . THR A 1 79 ? 9.267 32.382 -6.749 1.00 86.44 79 THR A N 1
ATOM 639 C CA . THR A 1 79 ? 10.026 31.138 -6.573 1.00 86.44 79 THR A CA 1
ATOM 640 C C . THR A 1 79 ? 9.169 29.898 -6.855 1.00 86.44 79 THR A C 1
ATOM 642 O O . THR A 1 79 ? 7.946 29.917 -6.697 1.00 86.44 79 THR A O 1
ATOM 645 N N . LYS A 1 80 ? 9.813 28.786 -7.241 1.00 85.75 80 LYS A N 1
ATOM 646 C CA . LYS A 1 80 ? 9.129 27.493 -7.442 1.00 85.75 80 LYS A CA 1
ATOM 647 C C . LYS A 1 80 ? 8.349 27.062 -6.195 1.00 85.75 80 LYS A C 1
ATOM 649 O O . LYS A 1 80 ? 7.215 26.620 -6.308 1.00 85.75 80 LYS A O 1
ATOM 654 N N . MET A 1 81 ? 8.924 27.284 -5.012 1.00 85.25 81 MET A N 1
ATOM 655 C CA . MET A 1 81 ? 8.301 26.971 -3.723 1.00 85.25 81 MET A CA 1
ATOM 656 C C . MET A 1 81 ? 7.028 27.786 -3.461 1.00 85.25 81 MET A C 1
ATOM 658 O O . MET A 1 81 ? 6.045 27.229 -2.985 1.00 85.25 81 MET A O 1
ATOM 662 N N . PHE A 1 82 ? 7.009 29.073 -3.823 1.00 90.12 82 PHE A N 1
ATOM 663 C CA . PHE A 1 82 ? 5.797 29.889 -3.725 1.00 90.12 82 PHE A CA 1
ATOM 664 C C . PHE A 1 82 ? 4.692 29.338 -4.626 1.00 90.12 82 PHE A C 1
ATOM 666 O O . PHE A 1 82 ? 3.589 29.072 -4.159 1.00 90.12 82 PHE A O 1
ATOM 673 N N . LYS A 1 83 ? 5.001 29.100 -5.908 1.00 89.75 83 LYS A N 1
ATOM 674 C CA . LYS A 1 83 ? 4.037 28.519 -6.856 1.00 89.75 83 LYS A CA 1
ATOM 675 C C . LYS A 1 83 ? 3.519 27.173 -6.357 1.00 89.75 83 LYS A C 1
ATOM 677 O O . LYS A 1 83 ? 2.330 26.901 -6.477 1.00 89.75 83 LYS A O 1
ATOM 682 N N . PHE A 1 84 ? 4.394 26.369 -5.754 1.00 87.12 84 PHE A N 1
ATOM 683 C CA . PHE A 1 84 ? 4.038 25.072 -5.186 1.00 87.12 84 PHE A CA 1
ATOM 684 C C . PHE A 1 84 ? 3.089 25.221 -4.005 1.00 87.12 84 PHE A C 1
ATOM 686 O O . PHE A 1 84 ? 2.081 24.523 -3.948 1.00 87.12 84 PHE A O 1
ATOM 693 N N . GLY A 1 85 ? 3.357 26.171 -3.108 1.00 90.19 85 GLY A N 1
ATOM 694 C CA . GLY A 1 85 ? 2.454 26.488 -2.009 1.00 90.19 85 GLY A CA 1
ATOM 695 C C . GLY A 1 85 ? 1.064 26.894 -2.502 1.00 90.19 85 GLY A C 1
ATOM 696 O O . GLY A 1 85 ? 0.061 26.399 -1.998 1.00 90.19 85 GLY A O 1
ATOM 697 N N . VAL A 1 86 ? 0.996 27.730 -3.540 1.00 92.25 86 VAL A N 1
ATOM 698 C CA . VAL A 1 86 ? -0.278 28.192 -4.115 1.00 92.25 86 VAL A CA 1
ATOM 699 C C . VAL A 1 86 ? -1.033 27.048 -4.785 1.00 92.25 86 VAL A C 1
ATOM 701 O O . VAL A 1 86 ? -2.222 26.870 -4.535 1.00 92.25 86 VAL A O 1
ATOM 704 N N . PHE A 1 87 ? -0.335 26.238 -5.585 1.00 89.44 87 PHE A N 1
ATOM 705 C CA . PHE A 1 87 ? -0.897 25.046 -6.219 1.00 89.44 87 PHE A CA 1
ATOM 706 C C . PHE A 1 87 ? -1.470 24.074 -5.184 1.00 89.44 87 PHE A C 1
ATOM 708 O O . PHE A 1 87 ? -2.578 23.572 -5.352 1.00 89.44 87 PHE A O 1
ATOM 715 N N . ARG A 1 88 ? -0.746 23.836 -4.084 1.00 85.56 88 ARG A N 1
ATOM 716 C CA . ARG A 1 88 ? -1.188 22.942 -3.006 1.00 85.56 88 ARG A CA 1
ATOM 717 C C . ARG A 1 88 ? -2.412 23.476 -2.279 1.00 85.56 88 ARG A C 1
ATOM 719 O O . ARG A 1 88 ? -3.393 22.748 -2.181 1.00 85.56 88 ARG A O 1
ATOM 726 N N . ALA A 1 89 ? -2.366 24.732 -1.839 1.00 90.88 89 ALA A N 1
ATOM 727 C CA . ALA A 1 89 ? -3.491 25.374 -1.170 1.00 90.88 89 ALA A CA 1
ATOM 728 C C . ALA A 1 89 ? -4.755 25.308 -2.035 1.00 90.88 89 ALA A C 1
ATOM 730 O O . ALA A 1 89 ? -5.805 24.873 -1.578 1.00 90.88 89 ALA A O 1
ATOM 731 N N . GLY A 1 90 ? -4.631 25.650 -3.316 1.00 88.94 90 GLY A N 1
ATOM 732 C CA . GLY A 1 90 ? -5.749 25.610 -4.243 1.00 88.94 90 GLY A CA 1
ATOM 733 C C . GLY A 1 90 ? -6.285 24.202 -4.508 1.00 88.94 90 GLY A C 1
ATOM 734 O O . GLY A 1 90 ? -7.494 23.999 -4.533 1.00 88.94 90 GLY A O 1
ATOM 735 N N . ARG A 1 91 ? -5.408 23.207 -4.668 1.00 83.75 91 ARG A N 1
ATOM 736 C CA . ARG A 1 91 ? -5.820 21.814 -4.884 1.00 83.75 91 ARG A CA 1
ATOM 737 C C . ARG A 1 91 ? -6.531 21.231 -3.663 1.00 83.75 91 ARG A C 1
ATOM 739 O O . ARG A 1 91 ? -7.531 20.537 -3.817 1.00 83.75 91 ARG A O 1
ATOM 746 N N . ASP A 1 92 ? -6.019 21.488 -2.465 1.00 82.56 92 ASP A N 1
ATOM 747 C CA . ASP A 1 92 ? -6.632 20.993 -1.233 1.00 82.56 92 ASP A CA 1
ATOM 748 C C . ASP A 1 92 ? -7.989 21.683 -0.995 1.00 82.56 92 ASP A C 1
ATOM 750 O O . ASP A 1 92 ? -8.963 21.027 -0.629 1.00 82.56 92 ASP A O 1
ATOM 754 N N . LEU A 1 93 ? -8.099 22.969 -1.341 1.00 84.44 93 LEU A N 1
ATOM 755 C CA . LEU A 1 93 ? -9.364 23.697 -1.359 1.00 84.44 93 LEU A CA 1
ATOM 756 C C . LEU A 1 93 ? -10.366 23.111 -2.372 1.00 84.44 93 LEU A C 1
ATOM 758 O O . LEU A 1 93 ? -11.516 22.874 -2.011 1.00 84.44 93 LEU A O 1
ATOM 762 N N . MET A 1 94 ? -9.938 22.779 -3.600 1.00 79.00 94 MET A N 1
ATOM 763 C CA . MET A 1 94 ? -10.783 22.078 -4.584 1.00 79.00 94 MET A CA 1
ATOM 764 C C . MET A 1 94 ? -11.327 20.759 -4.034 1.00 79.00 94 MET A C 1
ATOM 766 O O . MET A 1 94 ? -12.489 20.431 -4.260 1.00 79.00 94 MET A O 1
ATOM 770 N N . LEU A 1 95 ? -10.499 19.988 -3.322 1.00 72.50 95 LEU A N 1
ATOM 771 C CA . LEU A 1 95 ? -10.930 18.734 -2.704 1.00 72.50 95 LEU A CA 1
ATOM 772 C C . LEU A 1 95 ? -11.993 18.969 -1.626 1.00 72.50 95 LEU A C 1
ATOM 774 O O . LEU A 1 95 ? -12.944 18.196 -1.562 1.00 72.50 95 LEU A O 1
ATOM 778 N N . MET A 1 96 ? -11.889 20.050 -0.845 1.00 70.56 96 MET A N 1
ATOM 779 C CA . MET A 1 96 ? -12.940 20.416 0.111 1.00 70.56 96 MET A CA 1
ATOM 780 C C . MET A 1 96 ? -14.230 20.880 -0.584 1.00 70.56 96 MET A C 1
ATOM 782 O O . MET A 1 96 ? -15.321 20.527 -0.143 1.00 70.56 96 MET A O 1
ATOM 786 N N . HIS A 1 97 ? -14.126 21.623 -1.691 1.00 72.94 97 HIS A N 1
ATOM 787 C CA . HIS A 1 97 ? -15.285 22.132 -2.437 1.00 72.94 97 HIS A CA 1
ATOM 788 C C . HIS A 1 97 ? -15.959 21.111 -3.357 1.00 72.94 97 HIS A C 1
ATOM 790 O O . HIS A 1 97 ? -17.101 21.339 -3.741 1.00 72.94 97 HIS A O 1
ATOM 796 N N . LYS A 1 98 ? -15.331 19.974 -3.691 1.00 60.91 98 LYS A N 1
ATOM 797 C CA . LYS A 1 98 ? -15.948 18.905 -4.511 1.00 60.91 98 LYS A CA 1
ATOM 798 C C . LYS A 1 98 ? -17.267 18.353 -3.945 1.00 60.91 98 LYS A C 1
ATOM 800 O O . LYS A 1 98 ? -17.976 17.652 -4.659 1.00 60.91 98 LYS A O 1
ATOM 805 N N . HIS A 1 99 ? -17.601 18.683 -2.700 1.00 52.09 99 HIS A N 1
ATOM 806 C CA . HIS A 1 99 ? -18.864 18.347 -2.046 1.00 52.09 99 HIS A CA 1
ATOM 807 C C . HIS A 1 99 ? -19.903 19.493 -2.040 1.00 52.09 99 HIS A C 1
ATOM 809 O O . HIS A 1 99 ? -20.951 19.347 -1.423 1.00 52.09 99 HIS A O 1
ATOM 815 N N . SER A 1 100 ? -19.640 20.625 -2.707 1.00 54.47 100 SER A N 1
ATOM 816 C CA . SER A 1 100 ? -20.502 21.817 -2.743 1.00 54.47 100 SER A CA 1
ATOM 817 C C . SER A 1 100 ? -20.821 22.217 -4.189 1.00 54.47 100 SER A C 1
ATOM 819 O O . SER A 1 100 ? -19.921 22.539 -4.957 1.00 54.47 100 SER A O 1
ATOM 821 N N . GLU A 1 101 ? -22.103 22.241 -4.566 1.00 52.16 101 GLU A N 1
ATOM 822 C CA . GLU A 1 101 ? -22.574 22.451 -5.953 1.00 52.16 101 GLU A CA 1
ATOM 823 C C . GLU A 1 101 ? -22.497 23.906 -6.471 1.00 52.16 101 GLU A C 1
ATOM 825 O O . GLU A 1 101 ? -22.916 24.183 -7.592 1.00 52.16 101 GLU A O 1
ATOM 830 N N . ASN A 1 102 ? -21.944 24.848 -5.701 1.00 56.31 102 ASN A N 1
ATOM 831 C CA . ASN A 1 102 ? -21.819 26.255 -6.100 1.00 56.31 102 ASN A CA 1
ATOM 832 C C . ASN A 1 102 ? -20.348 26.691 -6.153 1.00 56.31 102 ASN A C 1
ATOM 834 O O . ASN A 1 102 ? -19.678 26.712 -5.121 1.00 56.31 102 ASN A O 1
ATOM 838 N N . ILE A 1 103 ? -19.875 27.051 -7.351 1.00 58.69 103 ILE A N 1
ATOM 839 C CA . ILE A 1 103 ? -18.533 27.594 -7.620 1.00 58.69 103 ILE A CA 1
ATOM 840 C C . ILE A 1 103 ? -18.705 29.053 -8.073 1.00 58.69 103 ILE A C 1
ATOM 842 O O . ILE A 1 103 ? -19.350 29.306 -9.092 1.00 58.69 103 ILE A O 1
ATOM 846 N N . ASP A 1 104 ? -18.151 30.009 -7.325 1.00 66.44 104 ASP A N 1
ATOM 847 C CA . ASP A 1 104 ? -18.174 31.445 -7.652 1.00 66.44 104 ASP A CA 1
ATOM 848 C C . ASP A 1 104 ? -17.140 31.776 -8.759 1.00 66.44 104 ASP A C 1
ATOM 850 O O . ASP A 1 104 ? -16.195 31.032 -9.025 1.00 66.44 104 ASP A O 1
ATOM 854 N N . VAL A 1 105 ? -17.284 32.923 -9.424 1.00 58.47 105 VAL A N 1
ATOM 855 C CA . VAL A 1 105 ? -16.387 33.426 -10.478 1.00 58.47 105 VAL A CA 1
ATOM 856 C C . VAL A 1 105 ? -14.939 33.557 -9.985 1.00 58.47 105 VAL A C 1
ATOM 858 O O . VAL A 1 105 ? -14.011 33.280 -10.745 1.00 58.47 105 VAL A O 1
ATOM 861 N N . CYS A 1 106 ? -14.734 33.926 -8.714 1.00 58.12 106 CYS A N 1
ATOM 862 C CA . CYS A 1 106 ? -13.398 34.001 -8.103 1.00 58.12 106 CYS A CA 1
ATOM 863 C C . CYS A 1 106 ? -12.743 32.620 -7.946 1.00 58.12 106 CYS A C 1
ATOM 865 O O . CYS A 1 106 ? -11.519 32.505 -7.994 1.00 58.12 106 CYS A O 1
ATOM 867 N N . ASP A 1 107 ? -13.544 31.568 -7.805 1.00 73.56 107 ASP A N 1
ATOM 868 C CA . ASP A 1 107 ? -13.069 30.196 -7.642 1.00 73.56 107 ASP A CA 1
ATOM 869 C C . ASP A 1 107 ? -12.562 29.656 -8.984 1.00 73.56 107 ASP A C 1
ATOM 871 O O . ASP A 1 107 ? -11.558 28.944 -9.050 1.00 73.56 107 ASP A O 1
ATOM 875 N N . LYS A 1 108 ? -13.216 30.069 -10.079 1.00 78.00 108 LYS A N 1
ATOM 876 C CA . LYS A 1 108 ? -12.873 29.651 -11.439 1.00 78.00 108 LYS A CA 1
ATOM 877 C C . LYS A 1 108 ? -11.453 30.052 -11.840 1.00 78.00 108 LYS A C 1
ATOM 879 O O . LYS A 1 108 ? -10.735 29.217 -12.372 1.00 78.00 108 LYS A O 1
ATOM 884 N N . GLU A 1 109 ? -11.013 31.280 -11.563 1.00 79.75 109 GLU A N 1
ATOM 885 C CA . GLU A 1 109 ? -9.652 31.720 -11.928 1.00 79.75 109 GLU A CA 1
ATOM 886 C C . GLU A 1 109 ? -8.563 30.897 -11.226 1.00 79.75 109 GLU A C 1
ATOM 888 O O . GLU A 1 109 ? -7.541 30.545 -11.824 1.00 79.75 109 GLU A O 1
ATOM 893 N N . VAL A 1 110 ? -8.793 30.574 -9.953 1.00 82.50 110 VAL A N 1
ATOM 894 C CA . VAL A 1 110 ? -7.891 29.754 -9.143 1.00 82.50 110 VAL A CA 1
ATOM 895 C C . VAL A 1 110 ? -7.846 28.331 -9.686 1.00 82.50 110 VAL A C 1
ATOM 897 O O . VAL A 1 110 ? -6.763 27.777 -9.880 1.00 82.50 110 VAL A O 1
ATOM 900 N N . TYR A 1 111 ? -9.010 27.750 -9.977 1.00 83.00 111 TYR A N 1
ATOM 901 C CA . TYR A 1 111 ? -9.124 26.390 -10.498 1.00 83.00 111 TYR A CA 1
ATOM 902 C C . TYR A 1 111 ? -8.554 26.263 -11.906 1.00 83.00 111 TYR A C 1
ATOM 904 O O . TYR A 1 111 ? -7.782 25.340 -12.152 1.00 83.00 111 TYR A O 1
ATOM 912 N N . ASP A 1 112 ? -8.834 27.212 -12.795 1.00 85.50 112 ASP A N 1
ATOM 913 C CA . ASP A 1 112 ? -8.260 27.253 -14.138 1.00 85.50 112 ASP A CA 1
ATOM 914 C C . ASP A 1 112 ? -6.727 27.330 -14.067 1.00 85.50 112 ASP A C 1
ATOM 916 O O . ASP A 1 112 ? -6.036 26.617 -14.797 1.00 85.50 112 ASP A O 1
ATOM 920 N N . TRP A 1 113 ? -6.169 28.127 -13.144 1.00 87.19 113 TRP A N 1
ATOM 921 C CA . TRP A 1 113 ? -4.720 28.174 -12.944 1.00 87.19 113 TRP A CA 1
ATOM 922 C C . TRP A 1 113 ? -4.153 26.841 -12.439 1.00 87.19 113 TRP A C 1
ATOM 924 O O . TRP A 1 113 ? -3.131 26.389 -12.955 1.00 87.19 113 TRP A O 1
ATOM 934 N N . ILE A 1 114 ? -4.801 26.188 -11.469 1.00 83.38 114 ILE A N 1
ATOM 935 C CA . ILE A 1 114 ? -4.369 24.880 -10.943 1.00 83.38 114 ILE A CA 1
ATOM 936 C C . ILE A 1 114 ? -4.427 23.810 -12.033 1.00 83.38 114 ILE A C 1
ATOM 938 O O . ILE A 1 114 ? -3.462 23.070 -12.203 1.00 83.38 114 ILE A O 1
ATOM 942 N N . LEU A 1 115 ? -5.532 23.740 -12.780 1.00 80.62 115 LEU A N 1
ATOM 943 C CA . LEU A 1 115 ? -5.746 22.762 -13.848 1.00 80.62 115 LEU A CA 1
ATOM 944 C C . LEU A 1 115 ? -4.775 22.965 -15.019 1.00 80.62 115 LEU A C 1
ATOM 946 O O . LEU A 1 115 ? -4.347 21.991 -15.631 1.00 80.62 115 LEU A O 1
ATOM 950 N N . ALA A 1 116 ? -4.399 24.213 -15.310 1.00 84.19 116 ALA A N 1
ATOM 951 C CA . ALA A 1 116 ? -3.411 24.541 -16.334 1.00 84.19 116 ALA A CA 1
ATOM 952 C C . ALA A 1 116 ? -1.952 24.366 -15.870 1.00 84.19 116 ALA A C 1
ATOM 954 O O . ALA A 1 116 ? -1.039 24.437 -16.693 1.00 84.19 116 ALA A O 1
ATOM 955 N N . THR A 1 117 ? -1.705 24.176 -14.570 1.00 81.81 117 THR A N 1
ATOM 956 C CA . THR A 1 117 ? -0.350 24.053 -14.020 1.00 81.81 117 THR A CA 1
ATOM 957 C C . THR A 1 117 ? 0.132 22.604 -14.102 1.00 81.81 117 THR A C 1
ATOM 959 O O . THR A 1 117 ? -0.440 21.719 -13.467 1.00 81.81 117 THR A O 1
ATOM 962 N N . ASP A 1 118 ? 1.227 22.352 -14.831 1.00 72.69 118 ASP A N 1
ATOM 963 C CA . ASP A 1 118 ? 1.865 21.032 -14.858 1.00 72.69 118 ASP A CA 1
ATOM 964 C C . ASP A 1 118 ? 2.464 20.717 -13.472 1.00 72.69 118 ASP A C 1
ATOM 966 O O . ASP A 1 118 ? 3.305 21.476 -12.977 1.00 72.69 118 ASP A O 1
ATOM 970 N N . PRO A 1 119 ? 2.101 19.592 -12.829 1.00 66.25 119 PRO A N 1
ATOM 971 C CA . PRO A 1 119 ? 2.669 19.197 -11.541 1.00 66.25 119 PRO A CA 1
ATOM 972 C C . PRO A 1 119 ? 4.205 19.126 -11.530 1.00 66.25 119 PRO A C 1
ATOM 974 O O . PRO A 1 119 ? 4.821 19.289 -10.474 1.00 66.25 119 PRO A O 1
ATOM 977 N N . ARG A 1 120 ? 4.839 18.896 -12.687 1.00 66.62 120 ARG A N 1
ATOM 978 C CA . ARG A 1 120 ? 6.301 18.870 -12.854 1.00 66.62 120 ARG A CA 1
ATOM 979 C C . ARG A 1 120 ? 6.926 20.258 -12.732 1.00 66.62 120 ARG A C 1
ATOM 981 O O . ARG A 1 120 ? 8.033 20.366 -12.208 1.00 66.62 120 ARG A O 1
ATOM 988 N N . ASP A 1 121 ? 6.204 21.308 -13.113 1.00 63.38 121 ASP A N 1
ATOM 989 C CA . ASP A 1 121 ? 6.683 22.697 -13.058 1.00 63.38 121 ASP A CA 1
ATOM 990 C C . ASP A 1 121 ? 6.733 23.253 -11.631 1.00 63.38 121 ASP A C 1
ATOM 992 O O . ASP A 1 121 ? 7.380 24.271 -11.358 1.00 63.38 121 ASP A O 1
ATOM 996 N N . VAL A 1 122 ? 6.073 22.558 -10.704 1.00 63.94 122 VAL A N 1
ATOM 997 C CA . VAL A 1 122 ? 5.948 22.943 -9.298 1.00 63.94 122 VAL A CA 1
ATOM 998 C C . VAL A 1 122 ? 6.530 21.910 -8.334 1.00 63.94 122 VAL A C 1
ATOM 1000 O O . VAL A 1 122 ? 6.488 22.112 -7.125 1.00 63.94 122 VAL A O 1
ATOM 1003 N N . LYS A 1 123 ? 7.110 20.815 -8.837 1.00 54.94 123 LYS A N 1
ATOM 1004 C CA . LYS A 1 123 ? 7.631 19.725 -8.006 1.00 54.94 123 LYS A CA 1
ATOM 1005 C C . LYS A 1 123 ? 8.853 20.168 -7.190 1.00 54.94 123 LYS A C 1
ATOM 1007 O O . LYS A 1 123 ? 9.852 20.628 -7.741 1.00 54.94 123 LYS A O 1
ATOM 1012 N N . THR A 1 124 ? 8.794 19.953 -5.879 1.00 52.22 124 THR A N 1
ATOM 1013 C CA . THR A 1 124 ? 9.960 19.891 -4.985 1.00 52.22 124 THR A CA 1
ATOM 1014 C C . THR A 1 124 ? 10.153 18.428 -4.572 1.00 52.22 124 THR A C 1
ATOM 1016 O O . THR A 1 124 ? 9.178 17.770 -4.206 1.00 52.22 124 THR A O 1
ATOM 1019 N N . GLU A 1 125 ? 11.362 17.878 -4.696 1.00 40.44 125 GLU A N 1
ATOM 1020 C CA . GLU A 1 125 ? 11.644 16.473 -4.354 1.00 40.44 125 GLU A CA 1
ATOM 1021 C C . GLU A 1 125 ? 11.417 16.179 -2.859 1.00 40.44 125 GLU A C 1
ATOM 1023 O O . GLU A 1 125 ? 11.604 17.053 -2.016 1.00 40.44 125 GLU A O 1
ATOM 1028 N N . GLY A 1 126 ? 11.001 14.943 -2.541 1.00 48.53 126 GLY A N 1
ATOM 1029 C CA . GLY A 1 126 ? 10.978 14.425 -1.164 1.00 48.53 126 GLY A CA 1
ATOM 1030 C C . GLY A 1 126 ? 9.758 14.765 -0.300 1.00 48.53 126 GLY A C 1
ATOM 1031 O O . GLY A 1 126 ? 9.862 14.733 0.921 1.00 48.53 126 GLY A O 1
ATOM 1032 N N . TRP A 1 127 ? 8.599 15.091 -0.880 1.00 44.25 127 TRP A N 1
ATOM 1033 C CA . TRP A 1 127 ? 7.459 15.571 -0.090 1.00 44.25 127 TRP A CA 1
ATOM 1034 C C . TRP A 1 127 ? 6.338 14.540 0.139 1.00 44.25 127 TRP A C 1
ATOM 1036 O O . TRP A 1 127 ? 5.775 14.010 -0.822 1.00 44.25 127 TRP A O 1
ATOM 1046 N N . LYS A 1 128 ? 5.946 14.362 1.411 1.00 47.56 128 LYS A N 1
ATOM 1047 C CA . LYS A 1 128 ? 4.686 13.750 1.874 1.00 47.56 128 LYS A CA 1
ATOM 1048 C C . LYS A 1 128 ? 3.889 14.796 2.668 1.00 47.56 128 LYS A C 1
ATOM 1050 O O . LYS A 1 128 ? 4.474 15.577 3.419 1.00 47.56 128 LYS A O 1
ATOM 1055 N N . LEU A 1 129 ? 2.567 14.816 2.498 1.00 46.97 129 LEU A N 1
ATOM 1056 C CA . LEU A 1 129 ? 1.677 15.570 3.384 1.00 46.97 129 LEU A CA 1
ATOM 1057 C C . LEU A 1 129 ? 1.802 14.934 4.775 1.00 46.97 129 LEU A C 1
ATOM 1059 O O . LEU A 1 129 ? 1.864 13.709 4.862 1.00 46.97 129 LEU A O 1
ATOM 1063 N N . SER A 1 130 ? 1.896 15.715 5.852 1.00 49.19 130 SER A N 1
ATOM 1064 C CA . SER A 1 130 ? 1.878 15.081 7.172 1.00 49.19 130 SER A CA 1
ATOM 1065 C C . SER A 1 130 ? 0.511 14.418 7.356 1.00 49.19 130 SER A C 1
ATOM 1067 O O . SER A 1 130 ? -0.513 15.054 7.084 1.00 49.19 130 SER A O 1
ATOM 1069 N N . GLY A 1 131 ? 0.486 13.159 7.813 1.00 47.03 131 GLY A N 1
ATOM 1070 C CA . GLY A 1 131 ? -0.762 12.405 8.036 1.00 47.03 131 GLY A CA 1
ATOM 1071 C C . GLY A 1 131 ? -1.778 13.172 8.890 1.00 47.03 131 GLY A C 1
ATOM 1072 O O . GLY A 1 131 ? -2.988 13.061 8.740 1.00 47.03 131 GLY A O 1
ATOM 1073 N N . PHE A 1 132 ? -1.277 14.084 9.718 1.00 47.50 132 PHE A N 1
ATOM 1074 C CA . PHE A 1 132 ? -2.079 14.970 10.537 1.00 47.50 132 PHE A CA 1
ATOM 1075 C C . PHE A 1 132 ? -2.843 16.065 9.757 1.00 47.50 132 PHE A C 1
ATOM 1077 O O . PHE A 1 132 ? -4.009 16.325 10.050 1.00 47.50 132 PHE A O 1
ATOM 1084 N N . VAL A 1 133 ? -2.228 16.722 8.760 1.00 49.66 133 VAL A N 1
ATOM 1085 C CA . VAL A 1 133 ? -2.925 17.734 7.931 1.00 49.66 133 VAL A CA 1
ATOM 1086 C C . VAL A 1 133 ? -4.013 17.065 7.084 1.00 49.66 133 VAL A C 1
ATOM 1088 O O . VAL A 1 133 ? -5.077 17.648 6.884 1.00 49.66 133 VAL A O 1
ATOM 1091 N N . GLN A 1 134 ? -3.787 15.817 6.663 1.00 58.03 134 GLN A N 1
ATOM 1092 C CA . GLN A 1 134 ? -4.807 14.987 6.014 1.00 58.03 134 GLN A CA 1
ATOM 1093 C C . GLN A 1 134 ? -5.997 14.713 6.942 1.00 58.03 134 GLN A C 1
ATOM 1095 O O . GLN A 1 134 ? -7.143 14.880 6.525 1.00 58.03 134 GLN A O 1
ATOM 1100 N N . GLU A 1 135 ? -5.744 14.373 8.208 1.00 57.78 135 GLU A N 1
ATOM 1101 C CA . GLU A 1 135 ? -6.802 14.119 9.193 1.00 57.78 135 GLU A CA 1
ATOM 1102 C C . GLU A 1 135 ? -7.619 15.384 9.518 1.00 57.78 135 GLU A C 1
ATOM 1104 O O . GLU A 1 135 ? -8.841 15.322 9.632 1.00 57.78 135 GLU A O 1
ATOM 1109 N N . GLN A 1 136 ? -6.997 16.567 9.579 1.00 52.84 136 GLN A N 1
ATOM 1110 C CA . GLN A 1 136 ? -7.744 17.821 9.772 1.00 52.84 136 GLN A CA 1
ATOM 1111 C C . GLN A 1 136 ? -8.626 18.176 8.568 1.00 52.84 136 GLN A C 1
ATOM 1113 O O . GLN A 1 136 ? -9.783 18.551 8.754 1.00 52.84 136 GLN A O 1
ATOM 1118 N N . LEU A 1 137 ? -8.129 18.004 7.336 1.00 52.50 137 LEU A N 1
ATOM 1119 C CA . LEU A 1 137 ? -8.935 18.187 6.119 1.00 52.50 137 LEU A CA 1
ATOM 1120 C C . LEU A 1 137 ? -10.149 17.239 6.099 1.00 52.50 137 LEU A C 1
ATOM 1122 O O . LEU A 1 137 ? -11.250 17.634 5.711 1.00 52.50 137 LEU A O 1
ATOM 1126 N N . LYS A 1 138 ? -9.975 16.009 6.590 1.00 60.12 138 LYS A N 1
ATOM 1127 C CA . LYS A 1 138 ? -11.039 15.007 6.729 1.00 60.12 138 LYS A CA 1
ATOM 1128 C C . LYS A 1 138 ? -12.076 15.416 7.780 1.00 60.12 138 LYS A C 1
ATOM 1130 O O . LYS A 1 138 ? -13.264 15.454 7.463 1.00 60.12 138 LYS A O 1
ATOM 1135 N N . LEU A 1 139 ? -11.658 15.821 8.981 1.00 57.34 139 LEU A N 1
ATOM 1136 C CA . LEU A 1 139 ? -12.566 16.303 10.033 1.00 57.34 139 LEU A CA 1
ATOM 1137 C C . LEU A 1 139 ? -13.366 17.544 9.603 1.00 57.34 139 LEU A C 1
ATOM 1139 O O . LEU A 1 139 ? -14.547 17.671 9.931 1.00 57.34 139 LEU A O 1
ATOM 1143 N N . LEU A 1 140 ? -12.751 18.443 8.833 1.00 49.09 140 LEU A N 1
ATOM 1144 C CA . LEU A 1 140 ? -13.422 19.616 8.273 1.00 49.09 140 LEU A CA 1
ATOM 1145 C C . LEU A 1 140 ? -14.462 19.222 7.219 1.00 49.09 140 LEU A C 1
ATOM 1147 O O . LEU A 1 140 ? -15.602 19.675 7.308 1.00 49.09 140 LEU A O 1
ATOM 1151 N N . SER A 1 141 ? -14.128 18.318 6.290 1.00 51.41 141 SER A N 1
ATOM 1152 C CA . SER A 1 141 ? -15.074 17.821 5.274 1.00 51.41 141 SER A CA 1
ATOM 1153 C C . SER A 1 141 ? -16.337 17.181 5.883 1.00 51.41 141 SER A C 1
ATOM 1155 O O . SER A 1 141 ? -17.447 17.352 5.369 1.00 51.41 141 SER A O 1
ATOM 1157 N N . MET A 1 142 ? -16.197 16.530 7.046 1.00 49.97 142 MET A N 1
ATOM 1158 C CA . MET A 1 142 ? -17.315 15.948 7.794 1.00 49.97 142 MET A CA 1
ATOM 1159 C C . MET A 1 142 ? -18.216 17.015 8.438 1.00 49.97 142 MET A C 1
ATOM 1161 O O . MET A 1 142 ? -19.435 16.864 8.420 1.00 49.97 142 MET A O 1
ATOM 1165 N N . ARG A 1 143 ? -17.654 18.121 8.952 1.00 50.06 143 ARG A N 1
ATOM 1166 C CA . ARG A 1 143 ? -18.429 19.224 9.566 1.00 50.06 143 ARG A CA 1
ATOM 1167 C C . ARG A 1 143 ? -19.275 20.011 8.559 1.00 50.06 143 ARG A C 1
ATOM 1169 O O . ARG A 1 143 ? -20.327 20.532 8.931 1.00 50.06 143 ARG A O 1
ATOM 1176 N N . PHE A 1 144 ? -18.828 20.120 7.308 1.00 44.03 144 PHE A N 1
ATOM 1177 C CA . PHE A 1 144 ? -19.578 20.817 6.254 1.00 44.03 144 PHE A CA 1
ATOM 1178 C C . PHE A 1 144 ? -20.709 19.963 5.665 1.00 44.03 144 PHE A C 1
ATOM 1180 O O . PHE A 1 144 ? -21.739 20.514 5.290 1.00 44.03 144 PHE A O 1
ATOM 1187 N N . SER A 1 145 ? -20.575 18.633 5.682 1.00 43.66 145 SER A N 1
ATOM 1188 C CA . SER A 1 145 ? -21.622 17.708 5.212 1.00 43.66 145 SER A CA 1
ATOM 1189 C C . SER A 1 145 ? -22.845 17.643 6.142 1.00 43.66 145 SER A C 1
ATOM 1191 O O . SER A 1 145 ? -23.921 17.236 5.724 1.00 43.66 145 SER A O 1
ATOM 1193 N N . SER A 1 146 ? -22.710 18.067 7.404 1.00 44.28 146 SER A N 1
ATOM 1194 C CA . SER A 1 146 ? -23.774 18.006 8.419 1.00 44.28 146 SER A CA 1
ATOM 1195 C C . SER A 1 146 ? -24.639 19.274 8.546 1.00 44.28 146 SER A C 1
ATOM 1197 O O . SER A 1 146 ? -25.425 19.364 9.485 1.00 44.28 146 SER A O 1
ATOM 1199 N N . LYS A 1 147 ? -24.486 20.285 7.671 1.00 37.41 147 LYS A N 1
ATOM 1200 C CA . LYS A 1 147 ? -25.178 21.591 7.806 1.00 37.41 147 LYS A CA 1
ATOM 1201 C C . LYS A 1 147 ? -26.300 21.887 6.801 1.00 37.41 147 LYS A C 1
ATOM 1203 O O . LYS A 1 147 ? -26.855 22.981 6.846 1.00 37.41 147 LYS A O 1
ATOM 1208 N N . THR A 1 148 ? -26.703 20.938 5.966 1.00 36.97 148 THR A N 1
ATOM 1209 C CA . THR A 1 148 ? -27.913 21.060 5.131 1.00 36.97 148 THR A CA 1
ATOM 1210 C C . THR A 1 148 ? -29.047 20.229 5.711 1.00 36.97 148 THR A C 1
ATOM 1212 O O . THR A 1 148 ? -29.192 19.062 5.378 1.00 36.97 148 THR A O 1
ATOM 1215 N N . ASP A 1 149 ? -29.773 20.814 6.661 1.00 36.28 149 ASP A N 1
ATOM 1216 C CA . ASP A 1 149 ? -31.230 20.991 6.613 1.00 36.28 149 ASP A CA 1
ATOM 1217 C C . ASP A 1 149 ? -31.739 21.542 7.954 1.00 36.28 149 ASP A C 1
ATOM 1219 O O . ASP A 1 149 ? -31.109 21.374 8.995 1.00 36.28 149 ASP A O 1
ATOM 1223 N N . VAL A 1 150 ? -32.908 22.187 7.906 1.00 35.03 150 VAL A N 1
ATOM 1224 C CA . VAL A 1 150 ? -33.688 22.802 9.002 1.00 35.03 150 VAL A CA 1
ATOM 1225 C C . VAL A 1 150 ? -33.545 24.331 9.159 1.00 35.03 150 VAL A C 1
ATOM 1227 O O . VAL A 1 150 ? -32.951 24.867 10.091 1.00 35.03 150 VAL A O 1
ATOM 1230 N N . GLN A 1 151 ? -34.248 25.047 8.278 1.00 34.28 151 GLN A N 1
ATOM 1231 C CA . GLN A 1 151 ? -35.196 26.114 8.653 1.00 34.28 151 GLN A CA 1
ATOM 1232 C C . GLN A 1 151 ? -36.600 25.536 8.348 1.00 34.28 151 GLN A C 1
ATOM 1234 O O . GLN A 1 151 ? -36.733 24.814 7.370 1.00 34.28 151 GLN A O 1
ATOM 1239 N N . THR A 1 152 ? -37.707 25.704 9.075 1.00 30.19 152 THR A N 1
ATOM 1240 C CA . THR A 1 152 ? -38.171 26.709 10.043 1.00 30.19 152 THR A CA 1
ATOM 1241 C C . THR A 1 152 ? -39.489 26.181 10.637 1.00 30.19 152 THR A C 1
ATOM 1243 O O . THR A 1 152 ? -40.347 25.780 9.859 1.00 30.19 152 THR A O 1
ATOM 1246 N N . SER A 1 153 ? -39.705 26.270 11.955 1.00 30.88 153 SER A N 1
ATOM 1247 C CA . SER A 1 153 ? -40.975 26.760 12.537 1.00 30.88 153 SER A CA 1
ATOM 1248 C C . SER A 1 153 ? -40.874 26.885 14.064 1.00 30.88 153 SER A C 1
ATOM 1250 O O . SER A 1 153 ? -40.771 25.905 14.796 1.00 30.88 153 SER A O 1
ATOM 1252 N N . THR A 1 154 ? -40.914 28.133 14.513 1.00 33.03 154 THR A N 1
ATOM 1253 C CA . THR A 1 154 ? -41.125 28.637 15.877 1.00 33.03 154 THR A CA 1
ATOM 1254 C C . THR A 1 154 ? -42.441 28.162 16.506 1.00 33.03 154 THR A C 1
ATOM 1256 O O . THR A 1 154 ? -43.465 28.236 15.839 1.00 33.03 154 THR A O 1
ATOM 1259 N N . THR A 1 155 ? -42.440 27.770 17.789 1.00 32.25 155 THR A N 1
ATOM 1260 C CA . THR A 1 155 ? -42.838 28.593 18.967 1.00 32.25 155 THR A CA 1
ATOM 1261 C C . THR A 1 155 ? -42.957 27.722 20.231 1.00 32.25 155 THR A C 1
ATOM 1263 O O . THR A 1 155 ? -43.587 26.673 20.169 1.00 32.25 155 THR A O 1
ATOM 1266 N N . GLY A 1 156 ? -42.469 28.210 21.385 1.00 29.42 156 GLY A N 1
ATOM 1267 C CA . GLY A 1 156 ? -43.085 27.898 22.690 1.00 29.42 156 GLY A CA 1
ATOM 1268 C C . GLY A 1 156 ? -42.206 27.317 23.809 1.00 29.42 156 GLY A C 1
ATOM 1269 O O . GLY A 1 156 ? -42.190 26.112 24.011 1.00 29.42 156 GLY A O 1
ATOM 1270 N N . THR A 1 157 ? -41.630 28.224 24.608 1.00 31.34 157 THR A N 1
ATOM 1271 C CA . THR A 1 157 ? -41.404 28.170 26.077 1.00 31.34 157 THR A CA 1
ATOM 1272 C C . THR A 1 157 ? -40.439 27.163 26.736 1.00 31.34 157 THR A C 1
ATOM 1274 O O . THR A 1 157 ? -40.661 25.961 26.807 1.00 31.34 157 THR A O 1
ATOM 1277 N N . GLU A 1 158 ? -39.413 27.782 27.328 1.00 33.62 158 GLU A N 1
ATOM 1278 C CA . GLU A 1 158 ? -38.534 27.445 28.458 1.00 33.62 158 GLU A CA 1
ATOM 1279 C C . GLU A 1 158 ? -39.024 26.401 29.490 1.00 33.62 158 GLU A C 1
ATOM 1281 O O . GLU A 1 158 ? -40.091 26.558 30.078 1.00 33.62 158 GLU A O 1
ATOM 1286 N N . ASN A 1 159 ? -38.180 25.414 29.833 1.00 32.47 159 ASN A N 1
ATOM 1287 C CA . ASN A 1 159 ? -37.369 25.369 31.072 1.00 32.47 159 ASN A CA 1
ATOM 1288 C C . ASN A 1 159 ? -36.927 23.943 31.472 1.00 32.47 159 ASN A C 1
ATOM 1290 O O . ASN A 1 159 ? -37.618 22.960 31.232 1.00 32.47 159 ASN A O 1
ATOM 1294 N N . ALA A 1 160 ? -35.814 23.918 32.217 1.00 30.22 160 ALA A N 1
ATOM 1295 C CA . ALA A 1 160 ? -35.300 22.867 33.105 1.00 30.22 160 ALA A CA 1
ATOM 1296 C C . ALA A 1 160 ? -34.299 21.834 32.541 1.00 30.22 160 ALA A C 1
ATOM 1298 O O . ALA A 1 160 ? -34.632 20.818 31.939 1.00 30.22 160 ALA A O 1
ATOM 1299 N N . SER A 1 161 ? -33.036 22.116 32.883 1.00 34.91 161 SER A N 1
ATOM 1300 C CA . SER A 1 161 ? -31.945 21.193 33.216 1.00 34.91 161 SER A CA 1
ATOM 1301 C C . SER A 1 161 ? -32.370 19.755 33.531 1.00 34.91 161 SER A C 1
ATOM 1303 O O . SER A 1 161 ? -33.142 19.531 34.461 1.00 34.91 161 SER A O 1
ATOM 1305 N N . ASN A 1 162 ? -31.762 18.790 32.835 1.00 31.17 162 ASN A N 1
ATOM 1306 C CA . ASN A 1 162 ? -31.265 17.565 33.457 1.00 31.17 162 ASN A CA 1
ATOM 1307 C C . ASN A 1 162 ? -30.213 16.886 32.572 1.00 31.17 162 ASN A C 1
ATOM 1309 O O . ASN A 1 162 ? -30.383 16.731 31.365 1.00 31.17 162 ASN A O 1
ATOM 1313 N N . ASN A 1 163 ? -29.127 16.456 33.216 1.00 38.06 163 ASN A N 1
ATOM 1314 C CA . ASN A 1 163 ? -28.097 15.578 32.672 1.00 38.06 163 ASN A CA 1
ATOM 1315 C C . ASN A 1 163 ? -28.724 14.303 32.088 1.00 38.06 163 ASN A C 1
ATOM 1317 O O . ASN A 1 163 ? -29.009 13.352 32.815 1.00 38.06 163 ASN A O 1
ATOM 1321 N N . VAL A 1 164 ? -28.892 14.258 30.769 1.00 30.84 164 VAL A N 1
ATOM 1322 C CA . VAL A 1 164 ? -29.217 13.036 30.033 1.00 30.84 164 VAL A CA 1
ATOM 1323 C C . VAL A 1 164 ? -27.959 12.630 29.276 1.00 30.84 164 VAL A C 1
ATOM 1325 O O . VAL A 1 164 ? -27.615 13.221 28.257 1.00 30.84 164 VAL A O 1
ATOM 1328 N N . LYS A 1 165 ? -27.258 11.598 29.764 1.00 32.94 165 LYS A N 1
ATOM 1329 C CA . LYS A 1 165 ? -26.419 10.794 28.865 1.00 32.94 165 LYS A CA 1
ATOM 1330 C C . LYS A 1 165 ? -27.358 10.280 27.769 1.00 32.94 165 LYS A C 1
ATOM 1332 O O . LYS A 1 165 ? -28.360 9.659 28.136 1.00 32.94 165 LYS A O 1
ATOM 1337 N N . PRO A 1 166 ? -27.099 10.525 26.474 1.00 31.59 166 PRO A N 1
ATOM 1338 C CA . PRO A 1 166 ? -27.976 10.034 25.426 1.00 31.59 166 PRO A CA 1
ATOM 1339 C C . PRO A 1 166 ? -27.960 8.509 25.498 1.00 31.59 166 PRO A C 1
ATOM 1341 O O . PRO A 1 166 ? -26.959 7.853 25.216 1.00 31.59 166 PRO A O 1
ATOM 1344 N N . LYS A 1 167 ? -29.067 7.932 25.960 1.00 38.84 167 LYS A N 1
ATOM 1345 C CA . LYS A 1 167 ? -29.289 6.495 25.919 1.00 38.84 167 LYS A CA 1
ATOM 1346 C C . LYS A 1 167 ? -29.618 6.191 24.460 1.00 38.84 167 LYS A C 1
ATOM 1348 O O . LYS A 1 167 ? -30.784 6.248 24.083 1.00 38.84 167 LYS A O 1
ATOM 1353 N N . LEU A 1 168 ? -28.594 5.964 23.629 1.00 44.00 168 LEU A N 1
ATOM 1354 C CA . LEU A 1 168 ? -28.788 5.464 22.268 1.00 44.00 168 LEU A CA 1
ATOM 1355 C C . LEU A 1 168 ? -29.491 4.107 22.378 1.00 44.00 168 LEU A C 1
ATOM 1357 O O . LEU A 1 168 ? -28.881 3.082 22.685 1.00 44.00 168 LEU A O 1
ATOM 1361 N N . CYS A 1 169 ? -30.806 4.119 22.200 1.00 40.19 169 CYS A N 1
ATOM 1362 C CA . CYS A 1 169 ? -31.623 2.925 22.119 1.00 40.19 169 CYS A CA 1
ATOM 1363 C C . CYS A 1 169 ? -31.450 2.365 20.706 1.00 40.19 169 CYS A C 1
ATOM 1365 O O . CYS A 1 169 ? -32.253 2.640 19.822 1.00 40.19 169 CYS A O 1
ATOM 1367 N N . PHE A 1 170 ? -30.350 1.647 20.470 1.00 58.81 170 PHE A N 1
ATOM 1368 C CA . PHE A 1 170 ? -30.171 0.913 19.222 1.00 58.81 170 PHE A CA 1
ATOM 1369 C C . PHE A 1 170 ? -31.166 -0.246 19.198 1.00 58.81 170 PHE A C 1
ATOM 1371 O O . PHE A 1 170 ? -31.003 -1.204 19.960 1.00 58.81 170 PHE A O 1
ATOM 1378 N N . ASP A 1 171 ? -32.174 -0.156 18.334 1.00 69.06 171 ASP A N 1
ATOM 1379 C CA . ASP A 1 171 ? -33.052 -1.280 18.023 1.00 69.06 171 ASP A CA 1
ATOM 1380 C C . ASP A 1 171 ? -32.196 -2.484 17.585 1.00 69.06 171 ASP A C 1
ATOM 1382 O O . ASP A 1 171 ? -31.294 -2.367 16.750 1.00 69.06 171 ASP A O 1
ATOM 1386 N N . LEU A 1 172 ? -32.445 -3.644 18.197 1.00 70.88 172 LEU A N 1
ATOM 1387 C CA . LEU A 1 172 ? -31.738 -4.898 17.922 1.00 70.88 172 LEU A CA 1
ATOM 1388 C C . LEU A 1 172 ? -31.977 -5.402 16.490 1.00 70.88 172 LEU A C 1
ATOM 1390 O O . LEU A 1 172 ? -31.209 -6.237 16.013 1.00 70.88 172 LEU A O 1
ATOM 1394 N N . ASN A 1 173 ? -33.008 -4.891 15.813 1.00 79.56 173 ASN A N 1
ATOM 1395 C CA . ASN A 1 173 ? -33.380 -5.291 14.459 1.00 79.56 173 ASN A CA 1
ATOM 1396 C C . ASN A 1 173 ? -32.869 -4.351 13.358 1.00 79.56 173 ASN A C 1
ATOM 1398 O O . ASN A 1 173 ? -33.100 -4.624 12.184 1.00 79.56 173 ASN A O 1
ATOM 1402 N N . CYS A 1 174 ? -32.156 -3.274 13.696 1.00 85.38 174 CYS A N 1
ATOM 1403 C CA . CYS A 1 174 ? -31.568 -2.387 12.693 1.00 85.38 174 CYS A CA 1
ATOM 1404 C C . CYS A 1 174 ? -30.150 -2.821 12.309 1.00 85.38 174 CYS A C 1
ATOM 1406 O O . CYS A 1 174 ? -29.401 -3.395 13.104 1.00 85.38 174 CYS A O 1
ATOM 1408 N N . CYS A 1 175 ? -29.753 -2.508 11.074 1.00 88.12 175 CYS A N 1
ATOM 1409 C CA . CYS A 1 175 ? -28.371 -2.690 10.645 1.00 88.12 175 CYS A CA 1
ATOM 1410 C C . CYS A 1 175 ? -27.443 -1.793 11.471 1.00 88.12 175 CYS A C 1
ATOM 1412 O O . CYS A 1 175 ? -27.600 -0.577 11.450 1.00 88.12 175 CYS A O 1
ATOM 1414 N N . LEU A 1 176 ? -26.424 -2.368 12.110 1.00 88.12 176 LEU A N 1
ATOM 1415 C CA . LEU A 1 176 ? -25.468 -1.625 12.930 1.00 88.12 176 LEU A CA 1
ATOM 1416 C C . LEU A 1 176 ? -24.748 -0.525 12.133 1.00 88.12 176 LEU A C 1
ATOM 1418 O O . LEU A 1 176 ? -24.608 0.586 12.625 1.00 88.12 176 LEU A O 1
ATOM 1422 N N . SER A 1 177 ? -24.360 -0.812 10.888 1.00 86.31 177 SER A N 1
ATOM 1423 C CA . SER A 1 177 ? -23.505 0.098 10.116 1.00 86.31 177 SER A CA 1
ATOM 1424 C C . SER A 1 177 ? -24.238 1.222 9.372 1.00 86.31 177 SER A C 1
ATOM 1426 O O . SER A 1 177 ? -23.598 2.186 8.966 1.00 86.31 177 SER A O 1
ATOM 1428 N N . CYS A 1 178 ? -25.546 1.102 9.114 1.00 87.81 178 CYS A N 1
ATOM 1429 C CA . CYS A 1 178 ? -26.315 2.132 8.389 1.00 87.81 178 CYS A CA 1
ATOM 1430 C C . CYS A 1 178 ? -27.633 2.520 9.058 1.00 87.81 178 CYS A C 1
ATOM 1432 O O . CYS A 1 178 ? -28.392 3.288 8.477 1.00 87.81 178 CYS A O 1
ATOM 1434 N N . GLU A 1 179 ? -27.932 1.941 10.221 1.00 86.94 179 GLU A N 1
ATOM 1435 C CA . GLU A 1 179 ? -29.115 2.211 11.050 1.00 86.94 179 GLU A CA 1
ATOM 1436 C C . GLU A 1 179 ? -30.470 1.929 10.374 1.00 86.94 179 GLU A C 1
ATOM 1438 O O . GLU A 1 179 ? -31.524 2.125 10.972 1.00 86.94 179 GLU A O 1
ATOM 1443 N N . SER A 1 180 ? -30.462 1.386 9.154 1.00 83.56 180 SER A N 1
ATOM 1444 C CA . SER A 1 180 ? -31.667 1.056 8.398 1.00 83.56 180 SER A CA 1
ATOM 1445 C C . SER A 1 180 ? -32.407 -0.157 8.979 1.00 83.56 180 SER A C 1
ATOM 1447 O O . SER A 1 180 ? -31.821 -1.236 9.165 1.00 83.56 180 SER A O 1
ATOM 1449 N N . SER A 1 181 ? -33.715 0.022 9.183 1.00 79.75 181 SER A N 1
ATOM 1450 C CA . SER A 1 181 ? -34.712 -1.030 9.430 1.00 79.75 181 SER A CA 1
ATOM 1451 C C . SER A 1 181 ? -35.209 -1.698 8.143 1.00 79.75 181 SER A C 1
ATOM 1453 O O . SER A 1 181 ? -35.655 -2.840 8.178 1.00 79.75 181 SER A O 1
ATOM 1455 N N . ASP A 1 182 ? -35.105 -1.007 7.005 1.00 70.50 182 ASP A N 1
ATOM 1456 C CA . ASP A 1 182 ? -35.834 -1.338 5.769 1.00 70.50 182 ASP A CA 1
ATOM 1457 C C . ASP A 1 182 ? -35.004 -2.146 4.754 1.00 70.50 182 ASP A C 1
ATOM 1459 O O . ASP A 1 182 ? -35.491 -2.557 3.700 1.00 70.50 182 ASP A O 1
ATOM 1463 N N . ALA A 1 183 ? -33.729 -2.399 5.055 1.00 57.72 183 ALA A N 1
ATOM 1464 C CA . ALA A 1 183 ? -32.780 -3.012 4.132 1.00 57.72 183 ALA A CA 1
ATOM 1465 C C . ALA A 1 183 ? -32.762 -4.555 4.196 1.00 57.72 183 ALA A C 1
ATOM 1467 O O . ALA A 1 183 ? -31.733 -5.155 4.505 1.00 57.72 183 ALA A O 1
ATOM 1468 N N . GLY A 1 184 ? -33.875 -5.206 3.842 1.00 60.88 184 GLY A N 1
ATOM 1469 C CA . GLY A 1 184 ? -33.925 -6.654 3.579 1.00 60.88 184 GLY A CA 1
ATOM 1470 C C . GLY A 1 184 ? -33.559 -7.559 4.768 1.00 60.88 184 GLY A C 1
ATOM 1471 O O . GLY A 1 184 ? -33.571 -7.138 5.917 1.00 60.88 184 GLY A O 1
ATOM 1472 N N . ALA A 1 185 ? -33.271 -8.839 4.500 1.00 69.56 185 ALA A N 1
ATOM 1473 C CA . ALA A 1 185 ? -32.926 -9.807 5.542 1.00 69.56 185 ALA A CA 1
ATOM 1474 C C . ALA A 1 185 ? -31.624 -9.407 6.260 1.00 69.56 185 ALA A C 1
ATOM 1476 O O . ALA A 1 185 ? -30.546 -9.435 5.663 1.00 69.56 185 ALA A O 1
ATOM 1477 N N . HIS A 1 186 ? -31.712 -9.058 7.544 1.00 82.62 186 HIS A N 1
ATOM 1478 C CA . HIS A 1 186 ? -30.527 -8.804 8.353 1.00 82.62 186 HIS A CA 1
ATOM 1479 C C . HIS A 1 186 ? -29.860 -10.105 8.794 1.00 82.62 186 HIS A C 1
ATOM 1481 O O . HIS A 1 186 ? -30.483 -10.992 9.383 1.00 82.62 186 HIS A O 1
ATOM 1487 N N . LEU A 1 187 ? -28.554 -10.181 8.568 1.00 89.00 187 LEU A N 1
ATOM 1488 C CA . LEU A 1 187 ? -27.702 -11.244 9.083 1.00 89.00 187 LEU A CA 1
ATOM 1489 C C . LEU A 1 187 ? -27.119 -10.821 10.430 1.00 89.00 187 LEU A C 1
ATOM 1491 O O . LEU A 1 187 ? -27.098 -9.635 10.765 1.00 89.00 187 LEU A O 1
ATOM 1495 N N . ASP A 1 188 ? -26.649 -11.783 11.218 1.00 91.00 188 ASP A N 1
ATOM 1496 C CA . ASP A 1 188 ? -25.874 -11.444 12.408 1.00 91.00 188 ASP A CA 1
ATOM 1497 C C . ASP A 1 188 ? -24.579 -10.740 12.001 1.00 91.00 188 ASP A C 1
ATOM 1499 O O . ASP A 1 188 ? -23.885 -11.179 11.081 1.00 91.00 188 ASP A O 1
ATOM 1503 N N . HIS A 1 189 ? -24.235 -9.669 12.713 1.00 90.56 189 HIS A N 1
ATOM 1504 C CA . HIS A 1 189 ? -22.961 -8.997 12.531 1.00 90.56 189 HIS A CA 1
ATOM 1505 C C . HIS A 1 189 ? -21.832 -9.996 12.832 1.00 90.56 189 HIS A C 1
ATOM 1507 O O . HIS A 1 189 ? -21.837 -10.632 13.893 1.00 90.56 189 HIS A O 1
ATOM 1513 N N . PRO A 1 190 ? -20.847 -10.164 11.936 1.00 89.25 190 PRO A N 1
ATOM 1514 C CA . PRO A 1 190 ? -19.820 -11.188 12.119 1.00 89.25 190 PRO A CA 1
ATOM 1515 C C . PRO A 1 190 ? -18.878 -10.873 13.295 1.00 89.25 190 PRO A C 1
ATOM 1517 O O . PRO A 1 190 ? -18.312 -11.788 13.888 1.00 89.25 190 PRO A O 1
ATOM 1520 N N . ILE A 1 191 ? -18.766 -9.591 13.676 1.00 90.06 191 ILE A N 1
ATOM 1521 C CA . ILE A 1 191 ? -17.843 -9.114 14.722 1.00 90.06 191 ILE A CA 1
ATOM 1522 C C . ILE A 1 191 ? -18.508 -8.854 16.082 1.00 90.06 191 ILE A C 1
ATOM 1524 O O . ILE A 1 191 ? -17.894 -9.120 17.112 1.00 90.06 191 ILE A O 1
ATOM 1528 N N . PHE A 1 192 ? -19.751 -8.364 16.120 1.00 90.00 192 PHE A N 1
ATOM 1529 C CA . PHE A 1 192 ? -20.366 -7.834 17.344 1.00 90.00 192 PHE A CA 1
ATOM 1530 C C . PHE A 1 192 ? -21.535 -8.708 17.792 1.00 90.00 192 PHE A C 1
ATOM 1532 O O . PHE A 1 192 ? -22.375 -9.110 16.984 1.00 90.00 192 PHE A O 1
ATOM 1539 N N . GLU A 1 193 ? -21.592 -9.015 19.087 1.00 88.25 193 GLU A N 1
ATOM 1540 C CA . GLU A 1 193 ? -22.623 -9.884 19.648 1.00 88.25 193 GLU A CA 1
ATOM 1541 C C . GLU A 1 193 ? -24.006 -9.219 19.561 1.00 88.25 193 GLU A C 1
ATOM 1543 O O . GLU A 1 193 ? -24.159 -8.036 19.868 1.00 88.25 193 GLU A O 1
ATOM 1548 N N . LYS A 1 194 ? -25.034 -9.991 19.171 1.00 86.38 194 LYS A N 1
ATOM 1549 C CA . LYS A 1 194 ? -26.446 -9.552 19.121 1.00 86.38 194 LYS A CA 1
ATOM 1550 C C . LYS A 1 194 ? -26.699 -8.322 18.241 1.00 86.38 194 LYS A C 1
ATOM 1552 O O . LYS A 1 194 ? -27.723 -7.663 18.389 1.00 86.38 194 LYS A O 1
ATOM 1557 N N . LYS A 1 195 ? -25.789 -8.002 17.323 1.00 89.44 195 LYS A N 1
ATOM 1558 C CA . LYS A 1 195 ? -25.987 -6.950 16.327 1.00 89.44 195 LYS A CA 1
ATOM 1559 C C . LYS A 1 195 ? -26.294 -7.549 14.971 1.00 89.44 195 LYS A C 1
ATOM 1561 O O . LYS A 1 195 ? -25.962 -8.699 14.689 1.00 89.44 195 LYS A O 1
ATOM 1566 N N . LYS A 1 196 ? -26.963 -6.753 14.149 1.00 91.06 196 LYS A N 1
ATOM 1567 C CA . LYS A 1 196 ? -27.427 -7.122 12.821 1.00 91.06 196 LYS A CA 1
ATOM 1568 C C . LYS A 1 196 ? -26.705 -6.295 11.766 1.00 91.06 196 LYS A C 1
ATOM 1570 O O . LYS A 1 196 ? -26.300 -5.168 12.033 1.00 91.06 196 LYS A O 1
ATOM 1575 N N . ILE A 1 197 ? -26.543 -6.842 10.570 1.00 91.00 197 ILE A N 1
ATOM 1576 C CA . ILE A 1 197 ? -25.983 -6.141 9.414 1.00 91.00 197 ILE A CA 1
ATOM 1577 C C . ILE A 1 197 ? -26.822 -6.463 8.179 1.00 91.00 197 ILE A C 1
ATOM 1579 O O . ILE A 1 197 ? -27.172 -7.619 7.936 1.00 91.00 197 ILE A O 1
ATOM 1583 N N . CYS A 1 198 ? -27.199 -5.438 7.416 1.00 91.56 198 CYS A N 1
ATOM 1584 C CA . CYS A 1 198 ? -27.901 -5.640 6.152 1.00 91.56 198 CYS A CA 1
ATOM 1585 C C . CYS A 1 198 ? -26.924 -6.139 5.078 1.00 91.56 198 CYS A C 1
ATOM 1587 O O . CYS A 1 198 ? -25.717 -5.891 5.156 1.00 91.56 198 CYS A O 1
ATOM 1589 N N . CYS A 1 199 ? -27.436 -6.800 4.038 1.00 88.38 199 CYS A N 1
ATOM 1590 C CA . CYS A 1 199 ? -26.604 -7.358 2.966 1.00 88.38 199 CYS A CA 1
ATOM 1591 C C . CYS A 1 199 ? -25.693 -6.308 2.306 1.00 88.38 199 CYS A C 1
ATOM 1593 O O . CYS A 1 199 ? -24.540 -6.597 2.002 1.00 88.38 199 CYS A O 1
ATOM 1595 N N . VAL A 1 200 ? -26.177 -5.074 2.131 1.00 88.62 200 VAL A N 1
ATOM 1596 C CA . VAL A 1 200 ? -25.395 -3.990 1.512 1.00 88.62 200 VAL A CA 1
ATOM 1597 C C . VAL A 1 200 ? -24.192 -3.608 2.377 1.00 88.62 200 VAL A C 1
ATOM 1599 O O . VAL A 1 200 ? -23.077 -3.495 1.869 1.00 88.62 200 VAL A O 1
ATOM 1602 N N . CYS A 1 201 ? -24.392 -3.427 3.684 1.00 88.94 201 CYS A N 1
ATOM 1603 C CA . CYS A 1 201 ? -23.304 -3.112 4.609 1.00 88.94 201 CYS A CA 1
ATOM 1604 C C . CYS A 1 201 ? -22.357 -4.297 4.801 1.00 88.94 201 CYS A C 1
ATOM 1606 O O . CYS A 1 201 ? -21.156 -4.086 4.931 1.00 88.94 201 CYS A O 1
ATOM 1608 N N . LEU A 1 202 ? -22.863 -5.531 4.740 1.00 87.69 202 LEU A N 1
ATOM 1609 C CA . LEU A 1 202 ? -22.033 -6.731 4.791 1.00 87.69 202 LEU A CA 1
ATOM 1610 C C . LEU A 1 202 ? -21.083 -6.817 3.591 1.00 87.69 202 LEU A C 1
ATOM 1612 O O . LEU A 1 202 ? -19.905 -7.112 3.768 1.00 87.69 202 LEU A O 1
ATOM 1616 N N . GLU A 1 203 ? -21.559 -6.525 2.379 1.00 84.06 203 GLU A N 1
ATOM 1617 C CA . GLU A 1 203 ? -20.694 -6.489 1.193 1.00 84.06 203 GLU A CA 1
ATOM 1618 C C . GLU A 1 203 ? -19.673 -5.344 1.262 1.00 84.06 203 GLU A C 1
ATOM 1620 O O . GLU A 1 203 ? -18.507 -5.539 0.918 1.00 84.06 203 GLU A O 1
ATOM 1625 N N . LYS A 1 204 ? -20.055 -4.176 1.798 1.00 84.19 204 LYS A N 1
ATOM 1626 C CA . LYS A 1 204 ? -19.097 -3.091 2.085 1.00 84.19 204 LYS A CA 1
ATOM 1627 C C . LYS A 1 204 ? -18.032 -3.527 3.094 1.00 84.19 204 LYS A C 1
ATOM 1629 O O . LYS A 1 204 ? -16.849 -3.304 2.852 1.00 84.19 204 LYS A O 1
ATOM 1634 N N . LEU A 1 205 ? -18.435 -4.192 4.178 1.00 84.25 205 LEU A N 1
ATOM 1635 C CA . LEU A 1 205 ? -17.520 -4.737 5.179 1.00 84.25 205 LEU A CA 1
ATOM 1636 C C . LEU A 1 205 ? -16.569 -5.759 4.546 1.00 84.25 205 LEU A C 1
ATOM 1638 O O . LEU A 1 205 ? -15.365 -5.673 4.751 1.00 84.25 205 LEU A O 1
ATOM 1642 N N . LYS A 1 206 ? -17.076 -6.680 3.716 1.00 81.88 206 LYS A N 1
ATOM 1643 C CA . LYS A 1 206 ? -16.257 -7.671 2.998 1.00 81.88 206 LYS A CA 1
ATOM 1644 C C . LYS A 1 206 ? -15.215 -7.035 2.076 1.00 81.88 206 LYS A C 1
ATOM 1646 O O . LYS A 1 206 ? -14.121 -7.587 1.953 1.00 81.88 206 LYS A O 1
ATOM 1651 N N . ARG A 1 207 ? -15.553 -5.930 1.407 1.00 74.75 207 ARG A N 1
ATOM 1652 C CA . ARG A 1 207 ? -14.618 -5.187 0.546 1.00 74.75 207 ARG A CA 1
ATOM 1653 C C . ARG A 1 207 ? -13.570 -4.447 1.363 1.00 74.75 207 ARG A C 1
ATOM 1655 O O . ARG A 1 207 ? -12.397 -4.493 1.026 1.00 74.75 207 ARG A O 1
ATOM 1662 N N . ALA A 1 208 ? -13.983 -3.818 2.457 1.00 74.62 208 ALA A N 1
ATOM 1663 C CA . ALA A 1 208 ? -13.097 -2.996 3.267 1.00 74.62 208 ALA A CA 1
ATOM 1664 C C . ALA A 1 208 ? -12.226 -3.800 4.246 1.00 74.62 208 ALA A C 1
ATOM 1666 O O . ALA A 1 208 ? -11.222 -3.279 4.711 1.00 74.62 208 ALA A O 1
ATOM 1667 N N . TYR A 1 209 ? -12.579 -5.050 4.567 1.00 71.75 209 TYR A N 1
ATOM 1668 C CA . TYR A 1 209 ? -11.971 -5.770 5.693 1.00 71.75 209 TYR A CA 1
ATOM 1669 C C . TYR A 1 209 ? -10.452 -5.945 5.607 1.00 71.75 209 TYR A C 1
ATOM 1671 O O . TYR A 1 209 ? -9.766 -5.909 6.620 1.00 71.75 209 TYR A O 1
ATOM 1679 N N . PHE A 1 210 ? -9.934 -6.146 4.398 1.00 67.19 210 PHE A N 1
ATOM 1680 C CA . PHE A 1 210 ? -8.500 -6.310 4.161 1.00 67.19 210 PHE A CA 1
ATOM 1681 C C . PHE A 1 210 ? -7.843 -5.046 3.595 1.00 67.19 210 PHE A C 1
ATOM 1683 O O . PHE A 1 210 ? -6.653 -5.057 3.286 1.00 67.19 210 PHE A O 1
ATOM 1690 N N . VAL A 1 211 ? -8.610 -3.964 3.436 1.00 65.38 211 VAL A N 1
ATOM 1691 C CA . VAL A 1 211 ? -8.096 -2.685 2.954 1.00 65.38 211 VAL A CA 1
ATOM 1692 C C . VAL A 1 211 ? -7.589 -1.914 4.155 1.00 65.38 211 VAL A C 1
ATOM 1694 O O . VAL A 1 211 ? -8.359 -1.329 4.916 1.00 65.38 211 VAL A O 1
ATOM 1697 N N . HIS A 1 212 ? -6.276 -1.904 4.313 1.00 57.06 212 HIS A N 1
ATOM 1698 C CA . HIS A 1 212 ? -5.640 -1.033 5.277 1.00 57.06 212 HIS A CA 1
ATOM 1699 C C . HIS A 1 212 ? -5.233 0.277 4.598 1.00 57.06 212 HIS A C 1
ATOM 1701 O O . HIS A 1 212 ? -4.620 0.275 3.530 1.00 57.06 212 HIS A O 1
ATOM 1707 N N . ARG A 1 213 ? -5.570 1.410 5.217 1.00 55.72 213 ARG A N 1
ATOM 1708 C CA . ARG A 1 213 ? -5.098 2.721 4.765 1.00 55.72 213 ARG A CA 1
ATOM 1709 C C . ARG A 1 213 ? -3.708 2.972 5.330 1.00 55.72 213 ARG A C 1
ATOM 1711 O O . ARG A 1 213 ? -3.512 2.840 6.531 1.00 55.72 213 ARG A O 1
ATOM 1718 N N . VAL A 1 214 ? -2.786 3.372 4.457 1.00 46.91 214 VAL A N 1
ATOM 1719 C CA . VAL A 1 214 ? -1.388 3.705 4.794 1.00 46.91 214 VAL A CA 1
ATOM 1720 C C . VAL A 1 214 ? -1.298 4.803 5.869 1.00 46.91 214 VAL A C 1
ATOM 1722 O O . VAL A 1 214 ? -0.327 4.865 6.607 1.00 46.91 214 VAL A O 1
ATOM 1725 N N . ASP A 1 215 ? -2.337 5.631 6.017 1.00 49.47 215 ASP A N 1
ATOM 1726 C CA . ASP A 1 215 ? -2.314 6.798 6.907 1.00 49.47 215 ASP A CA 1
ATOM 1727 C C . ASP A 1 215 ? -2.994 6.571 8.281 1.00 49.47 215 ASP A C 1
ATOM 1729 O O . ASP A 1 215 ? -2.937 7.452 9.140 1.00 49.47 215 ASP A O 1
ATOM 1733 N N . ASP A 1 216 ? -3.622 5.410 8.527 1.00 45.25 216 ASP A N 1
ATOM 1734 C CA . ASP A 1 216 ? -4.315 5.119 9.793 1.00 45.25 216 ASP A CA 1
ATOM 1735 C C . ASP A 1 216 ? -3.437 4.247 10.709 1.00 45.25 216 ASP A C 1
ATOM 1737 O O . ASP A 1 216 ? -3.469 3.019 10.646 1.00 45.25 216 ASP A O 1
ATOM 1741 N N . SER A 1 217 ? -2.741 4.870 11.667 1.00 41.81 217 SER A N 1
ATOM 1742 C CA . SER A 1 217 ? -1.963 4.190 12.727 1.00 41.81 217 SER A CA 1
ATOM 1743 C C . SER A 1 217 ? -2.787 3.268 13.648 1.00 41.81 217 SER A C 1
ATOM 1745 O O . SER A 1 217 ? -2.243 2.633 14.548 1.00 41.81 217 SER A O 1
ATOM 1747 N N . SER A 1 218 ? -4.105 3.188 13.433 1.00 42.47 218 SER A N 1
ATOM 1748 C CA . SER A 1 218 ? -5.031 2.307 14.149 1.00 42.47 218 SER A CA 1
ATOM 1749 C C . SER A 1 218 ? -5.568 1.142 13.311 1.00 42.47 218 SER A C 1
ATOM 1751 O O . SER A 1 218 ? -6.327 0.336 13.847 1.00 42.47 218 SER A O 1
ATOM 1753 N N . GLY A 1 219 ? -5.231 1.042 12.015 1.00 44.03 219 GLY A N 1
ATOM 1754 C CA . GLY A 1 219 ? -5.726 -0.023 11.131 1.00 44.03 219 GLY A CA 1
ATOM 1755 C C . GLY A 1 219 ? -7.256 -0.171 11.117 1.00 44.03 219 GLY A C 1
ATOM 1756 O O . GLY A 1 219 ? -7.772 -1.247 10.814 1.00 44.03 219 GLY A O 1
ATOM 1757 N N . SER A 1 220 ? -7.999 0.872 11.505 1.00 42.47 220 SER A N 1
ATOM 1758 C CA . SER A 1 220 ? -9.435 0.766 11.730 1.00 42.47 220 SER A CA 1
ATOM 1759 C C . SER A 1 220 ? -10.201 0.983 10.425 1.00 42.47 220 SER A C 1
ATOM 1761 O O . SER A 1 220 ? -10.210 2.059 9.834 1.00 42.47 220 SER A O 1
ATOM 1763 N N . ILE A 1 221 ? -10.869 -0.072 9.961 1.00 51.66 221 ILE A N 1
ATOM 1764 C CA . ILE A 1 221 ? -11.840 -0.003 8.864 1.00 51.66 221 ILE A CA 1
ATOM 1765 C C . ILE A 1 221 ? -12.887 1.051 9.240 1.00 51.66 221 ILE A C 1
ATOM 1767 O O . ILE A 1 221 ? -13.445 0.976 10.331 1.00 51.66 221 ILE A O 1
ATOM 1771 N N . SER A 1 222 ? -13.198 2.010 8.362 1.00 44.84 222 SER A N 1
ATOM 1772 C CA . SER A 1 222 ? -14.108 3.130 8.681 1.00 44.84 222 SER A CA 1
ATOM 1773 C C . SER A 1 222 ? -15.499 2.694 9.163 1.00 44.84 222 SER A C 1
ATOM 1775 O O . SER A 1 222 ? -16.189 3.437 9.852 1.00 44.84 222 SER A O 1
ATOM 1777 N N . CYS A 1 223 ? -15.929 1.488 8.783 1.00 45.53 223 CYS A N 1
ATOM 1778 C CA . CYS A 1 223 ? -17.166 0.877 9.265 1.00 45.53 223 CYS A CA 1
ATOM 1779 C C . CYS A 1 223 ? -17.041 0.406 10.724 1.00 45.53 223 CYS A C 1
ATOM 1781 O O . CYS A 1 223 ? -17.985 0.538 11.489 1.00 45.53 223 CYS A O 1
ATOM 1783 N N . LEU A 1 224 ? -15.867 -0.092 11.122 1.00 52.59 224 LEU A N 1
ATOM 1784 C CA . LEU A 1 224 ? -15.594 -0.586 12.471 1.00 52.59 224 LEU A CA 1
ATOM 1785 C C . LEU A 1 224 ? -15.108 0.502 13.425 1.00 52.59 224 LEU A C 1
ATOM 1787 O O . LEU A 1 224 ? -15.279 0.344 14.625 1.00 52.59 224 LEU A O 1
ATOM 1791 N N . SER A 1 225 ? -14.509 1.593 12.942 1.00 50.38 225 SER A N 1
ATOM 1792 C CA . SER A 1 225 ? -14.026 2.676 13.811 1.00 50.38 225 SER A CA 1
ATOM 1793 C C . SER A 1 225 ? -15.178 3.380 14.535 1.00 50.38 225 SER A C 1
ATOM 1795 O O . SER A 1 225 ? -15.115 3.582 15.750 1.00 50.38 225 SER A O 1
ATOM 1797 N N . ASN A 1 226 ? -16.275 3.653 13.822 1.00 53.75 226 ASN A N 1
ATOM 1798 C CA . ASN A 1 226 ? -17.504 4.171 14.421 1.00 53.75 226 ASN A CA 1
ATOM 1799 C C . ASN A 1 226 ? -18.123 3.148 15.390 1.00 53.75 226 ASN A C 1
ATOM 1801 O O . ASN A 1 226 ? -18.485 3.502 16.508 1.00 53.75 226 ASN A O 1
ATOM 1805 N N . GLU A 1 227 ? -18.181 1.867 15.018 1.00 56.38 227 GLU A N 1
ATOM 1806 C CA . GLU A 1 227 ? -18.800 0.814 15.837 1.00 56.38 227 GLU A CA 1
ATOM 1807 C C . GLU A 1 227 ? -17.976 0.434 17.087 1.00 56.38 227 GLU A C 1
ATOM 1809 O O . GLU A 1 227 ? -18.543 0.167 18.146 1.00 56.38 227 GLU A O 1
ATOM 1814 N N . ALA A 1 228 ? -16.643 0.467 17.013 1.00 54.38 228 ALA A N 1
ATOM 1815 C CA . ALA A 1 228 ? -15.743 0.192 18.135 1.00 54.38 228 ALA A CA 1
ATOM 1816 C C . ALA A 1 228 ? -15.800 1.297 19.199 1.00 54.38 228 ALA A C 1
ATOM 1818 O O . ALA A 1 228 ? -15.715 1.013 20.395 1.00 54.38 228 ALA A O 1
ATOM 1819 N N . SER A 1 229 ? -16.025 2.549 18.782 1.00 57.81 229 SER A N 1
ATOM 1820 C CA . SER A 1 229 ? -16.233 3.675 19.701 1.00 57.81 229 SER A CA 1
ATOM 1821 C C . SER A 1 229 ? -17.507 3.543 20.555 1.00 57.81 229 SER A C 1
ATOM 1823 O O . SER A 1 229 ? -17.614 4.170 21.608 1.00 57.81 229 SER A O 1
ATOM 1825 N N . LEU A 1 230 ? -18.446 2.675 20.151 1.00 65.44 230 LEU A N 1
ATOM 1826 C CA . LEU A 1 230 ? -19.692 2.406 20.874 1.00 65.44 230 LEU A CA 1
ATOM 1827 C C . LEU A 1 230 ? -19.523 1.393 22.022 1.00 65.44 230 LEU A C 1
ATOM 1829 O O . LEU A 1 230 ? -20.496 1.107 22.720 1.00 65.44 230 LEU A O 1
ATOM 1833 N N . GLY A 1 231 ? -18.319 0.837 22.229 1.00 75.88 231 GLY A N 1
ATOM 1834 C CA . GLY A 1 231 ? -18.043 -0.109 23.318 1.00 75.88 231 GLY A CA 1
ATOM 1835 C C . GLY A 1 231 ? -18.848 -1.410 23.223 1.00 75.88 231 GLY A C 1
ATOM 1836 O O . GLY A 1 231 ? -19.200 -2.003 24.243 1.00 75.88 231 GLY A O 1
ATOM 1837 N N . LEU A 1 232 ? -19.196 -1.832 22.004 1.00 80.31 232 LEU A N 1
ATOM 1838 C CA . LEU A 1 232 ? -20.021 -3.015 21.770 1.00 80.31 232 LEU A CA 1
ATOM 1839 C C . LEU A 1 232 ? -19.241 -4.310 22.058 1.00 80.31 232 LEU A C 1
ATOM 1841 O O . LEU A 1 232 ? -18.066 -4.412 21.697 1.00 80.31 232 LEU A O 1
ATOM 1845 N N . PRO A 1 233 ? -19.878 -5.326 22.673 1.00 82.81 233 PRO A N 1
ATOM 1846 C CA . PRO A 1 233 ? -19.221 -6.596 22.956 1.00 82.81 233 PRO A CA 1
ATOM 1847 C C . PRO A 1 233 ? -18.886 -7.345 21.660 1.00 82.81 233 PRO A C 1
ATOM 1849 O O . PRO A 1 233 ? -19.730 -7.500 20.770 1.00 82.81 233 PRO A O 1
ATOM 1852 N N . LEU A 1 234 ? -17.650 -7.837 21.569 1.00 85.75 234 LEU A N 1
ATOM 1853 C CA . LEU A 1 234 ? -17.217 -8.714 20.483 1.00 85.75 234 LEU A CA 1
ATOM 1854 C C . LEU A 1 234 ? -17.898 -10.079 20.597 1.00 85.75 234 LEU A C 1
ATOM 1856 O O . LEU A 1 234 ? -18.083 -10.616 21.688 1.00 85.75 234 LEU A O 1
ATOM 1860 N N . ARG A 1 235 ? -18.235 -10.667 19.453 1.00 88.25 235 ARG A N 1
ATOM 1861 C CA . ARG A 1 235 ? -18.789 -12.016 19.373 1.00 88.25 235 ARG A CA 1
ATOM 1862 C C . ARG A 1 235 ? -17.712 -13.047 19.723 1.00 88.25 235 ARG A C 1
ATOM 1864 O O . ARG A 1 235 ? -16.581 -12.963 19.243 1.00 88.25 235 ARG A O 1
ATOM 1871 N N . ASN A 1 236 ? -18.066 -14.066 20.503 1.00 85.94 236 ASN A N 1
ATOM 1872 C CA . ASN A 1 236 ? -17.186 -15.223 20.682 1.00 85.94 236 ASN A CA 1
ATOM 1873 C C . ASN A 1 236 ? -16.930 -15.893 19.326 1.00 85.94 236 ASN A C 1
ATOM 1875 O O . ASN A 1 236 ? -17.868 -16.149 18.569 1.00 85.94 236 ASN A O 1
ATOM 1879 N N . GLY A 1 237 ? -15.659 -16.138 19.015 1.00 83.25 237 GLY A N 1
ATOM 1880 C CA . GLY A 1 237 ? -15.250 -16.673 17.717 1.00 83.25 237 GLY A CA 1
ATOM 1881 C C . GLY A 1 237 ? -15.476 -15.706 16.546 1.00 83.25 237 GLY A C 1
ATOM 1882 O O . GLY A 1 237 ? -15.753 -16.130 15.427 1.00 83.25 237 GLY A O 1
ATOM 1883 N N . TRP A 1 238 ? -15.458 -14.385 16.776 1.00 83.12 238 TRP A N 1
ATOM 1884 C CA . TRP A 1 238 ? -15.670 -13.402 15.705 1.00 83.12 238 TRP A CA 1
ATOM 1885 C C . TRP A 1 238 ? -14.675 -13.546 14.544 1.00 83.12 238 TRP A C 1
ATOM 1887 O O . TRP A 1 238 ? -15.025 -13.248 13.406 1.00 83.12 238 TRP A O 1
ATOM 1897 N N . ARG A 1 239 ? -13.451 -14.025 14.805 1.00 77.62 239 ARG A N 1
ATOM 1898 C CA . ARG A 1 239 ? -12.440 -14.261 13.766 1.00 77.62 239 ARG A CA 1
ATOM 1899 C C . ARG A 1 239 ? -12.868 -15.393 12.843 1.00 77.62 239 ARG A C 1
ATOM 1901 O O . ARG A 1 239 ? -12.851 -15.224 11.633 1.00 77.62 239 ARG A O 1
ATOM 1908 N N . GLU A 1 240 ? -13.308 -16.506 13.412 1.00 79.00 240 GLU A N 1
ATOM 1909 C CA . GLU A 1 240 ? -13.838 -17.664 12.701 1.00 79.00 240 GLU A CA 1
ATOM 1910 C C . GLU A 1 240 ? -15.099 -17.283 11.921 1.00 79.00 240 GLU A C 1
ATOM 1912 O O . GLU A 1 240 ? -15.194 -17.587 10.740 1.00 79.00 240 GLU A O 1
ATOM 1917 N N . ASN A 1 241 ? -16.007 -16.507 12.522 1.00 80.50 241 ASN A N 1
ATOM 1918 C CA . ASN A 1 241 ? -17.196 -15.998 11.830 1.00 80.50 241 ASN A CA 1
ATOM 1919 C C . ASN A 1 241 ? -16.842 -15.078 10.649 1.00 80.50 241 ASN A C 1
ATOM 1921 O O . ASN A 1 241 ? -17.489 -15.135 9.602 1.00 80.50 241 ASN A O 1
ATOM 1925 N N . MET A 1 242 ? -15.814 -14.234 10.795 1.00 80.69 242 MET A N 1
ATOM 1926 C CA . MET A 1 242 ? -15.297 -13.422 9.692 1.00 80.69 242 MET A CA 1
ATOM 1927 C C . MET A 1 242 ? -14.703 -14.301 8.595 1.00 80.69 242 MET A C 1
ATOM 1929 O O . MET A 1 242 ? -14.983 -14.074 7.421 1.00 80.69 242 MET A O 1
ATOM 1933 N N . LEU A 1 243 ? -13.932 -15.328 8.952 1.00 73.06 243 LEU A N 1
ATOM 1934 C CA . LEU A 1 243 ? -13.402 -16.286 7.986 1.00 73.06 243 LEU A CA 1
ATOM 1935 C C . LEU A 1 243 ? -14.534 -17.023 7.260 1.00 73.06 243 LEU A C 1
ATOM 1937 O O . LEU A 1 243 ? -14.550 -17.024 6.031 1.00 73.06 243 LEU A O 1
ATOM 1941 N N . ASP A 1 244 ? -15.514 -17.573 7.974 1.00 77.44 244 ASP A N 1
ATOM 1942 C CA . ASP A 1 244 ? -16.670 -18.273 7.401 1.00 77.44 244 ASP A CA 1
ATOM 1943 C C . ASP A 1 244 ? -17.454 -17.380 6.436 1.00 77.44 244 ASP A C 1
ATOM 1945 O O . ASP A 1 244 ? -17.821 -17.806 5.337 1.00 77.44 244 ASP A O 1
ATOM 1949 N N . MET A 1 245 ? -17.626 -16.103 6.789 1.00 80.81 245 MET A N 1
ATOM 1950 C CA . MET A 1 245 ? -18.221 -15.095 5.914 1.00 80.81 245 MET A CA 1
ATOM 1951 C C . MET A 1 245 ? -17.449 -14.945 4.587 1.00 80.81 245 MET A C 1
ATOM 1953 O O . MET A 1 245 ? -18.066 -14.715 3.542 1.00 80.81 245 MET A O 1
ATOM 1957 N N . PHE A 1 246 ? -16.120 -15.086 4.597 1.00 70.81 246 PHE A N 1
ATOM 1958 C CA . PHE A 1 246 ? -15.288 -15.083 3.388 1.00 70.81 246 PHE A CA 1
ATOM 1959 C C . PHE A 1 246 ? -15.199 -16.452 2.691 1.00 70.81 246 PHE A C 1
ATOM 1961 O O . PHE A 1 246 ? -14.919 -16.498 1.493 1.00 70.81 246 PHE A O 1
ATOM 1968 N N . HIS A 1 247 ? -15.448 -17.558 3.399 1.00 65.69 247 HIS A N 1
ATOM 1969 C CA . HIS A 1 247 ? -15.316 -18.932 2.900 1.00 65.69 247 HIS A CA 1
ATOM 1970 C C . HIS A 1 247 ? -16.567 -19.525 2.259 1.00 65.69 247 HIS A C 1
ATOM 1972 O O . HIS A 1 247 ? -16.456 -20.576 1.624 1.00 65.69 247 HIS A O 1
ATOM 1978 N N . GLN A 1 248 ? -17.727 -18.864 2.327 1.00 54.53 248 GLN A N 1
ATOM 1979 C CA . GLN A 1 248 ? -18.962 -19.367 1.705 1.00 54.53 248 GLN A CA 1
ATOM 1980 C C . GLN A 1 248 ? -18.864 -19.618 0.181 1.00 54.53 248 GLN A C 1
ATOM 1982 O O . GLN A 1 248 ? -19.762 -20.234 -0.391 1.00 54.53 248 GLN A O 1
ATOM 1987 N N . LYS A 1 249 ? -17.762 -19.240 -0.487 1.00 45.22 249 LYS A N 1
ATOM 1988 C CA . LYS A 1 249 ? -17.388 -19.757 -1.811 1.00 45.22 249 LYS A CA 1
ATOM 1989 C C . LYS A 1 249 ? -15.919 -20.219 -1.844 1.00 45.22 249 LYS A C 1
ATOM 1991 O O . LYS A 1 249 ? -15.024 -19.407 -2.013 1.00 45.22 249 LYS A O 1
ATOM 1996 N N . GLN A 1 250 ? -15.732 -21.536 -1.707 1.00 43.72 250 GLN A N 1
ATOM 1997 C CA . GLN A 1 250 ? -14.616 -22.391 -2.162 1.00 43.72 250 GLN A CA 1
ATOM 1998 C C . GLN A 1 250 ? -13.163 -22.056 -1.709 1.00 43.72 250 GLN A C 1
ATOM 2000 O O . GLN A 1 250 ? -12.675 -20.934 -1.753 1.00 43.72 250 GLN A O 1
ATOM 2005 N N . HIS A 1 251 ? -12.440 -23.117 -1.329 1.00 44.66 251 HIS A N 1
ATOM 2006 C CA . HIS A 1 251 ? -11.016 -23.252 -0.955 1.00 44.66 251 HIS A CA 1
ATOM 2007 C C . HIS A 1 251 ? -10.635 -23.147 0.553 1.00 44.66 251 HIS A C 1
ATOM 2009 O O . HIS A 1 251 ? -10.940 -22.141 1.200 1.00 44.66 251 HIS A O 1
ATOM 2015 N N . PRO A 1 252 ? -9.927 -24.166 1.105 1.00 45.62 252 PRO A N 1
ATOM 2016 C CA . PRO A 1 252 ? -9.678 -24.370 2.545 1.00 45.62 252 PRO A CA 1
ATOM 2017 C C . PRO A 1 252 ? -8.418 -23.695 3.141 1.00 45.62 252 PRO A C 1
ATOM 2019 O O . PRO A 1 252 ? -8.040 -24.025 4.258 1.00 45.62 252 PRO A O 1
ATOM 2022 N N . ASN A 1 253 ? -7.757 -22.763 2.442 1.00 46.72 253 ASN A N 1
ATOM 2023 C CA . ASN A 1 253 ? -6.400 -22.309 2.813 1.00 46.72 253 ASN A CA 1
ATOM 2024 C C . ASN A 1 253 ? -6.309 -20.907 3.453 1.00 46.72 253 ASN A C 1
ATOM 2026 O O . ASN A 1 253 ? -5.277 -20.256 3.309 1.00 46.72 253 ASN A O 1
ATOM 2030 N N . SER A 1 254 ? -7.341 -20.397 4.140 1.00 47.16 254 SER A N 1
ATOM 2031 C CA . SER A 1 254 ? -7.116 -19.197 4.965 1.00 47.16 254 SER A CA 1
ATOM 2032 C C . SER A 1 254 ? -6.565 -19.626 6.324 1.00 47.16 254 SER A C 1
ATOM 2034 O O . SER A 1 254 ? -7.110 -20.511 6.985 1.00 47.16 254 SER A O 1
ATOM 2036 N N . HIS A 1 255 ? -5.445 -19.033 6.720 1.00 52.84 255 HIS A N 1
ATOM 2037 C CA . HIS A 1 255 ? -4.893 -19.218 8.052 1.00 52.84 255 HIS A CA 1
ATOM 2038 C C . HIS A 1 255 ? -5.189 -17.981 8.900 1.00 52.84 255 HIS A C 1
ATOM 2040 O O . HIS A 1 255 ? -5.173 -16.848 8.416 1.00 52.84 255 HIS A O 1
ATOM 2046 N N . ILE A 1 256 ? -5.502 -18.252 10.166 1.00 44.53 256 ILE A N 1
ATOM 2047 C CA . ILE A 1 256 ? -5.844 -17.302 11.225 1.00 44.53 256 ILE A CA 1
ATOM 2048 C C . ILE A 1 256 ? -4.749 -16.231 11.351 1.00 44.53 256 ILE A C 1
ATOM 2050 O O . ILE A 1 256 ? -3.574 -16.526 11.134 1.00 44.53 256 ILE A O 1
ATOM 2054 N N . CYS A 1 257 ? -5.163 -14.999 11.693 1.00 49.56 257 CYS A N 1
ATOM 2055 C CA . CYS A 1 257 ? -4.314 -13.864 12.070 1.00 49.56 257 CYS A CA 1
ATOM 2056 C C . CYS A 1 257 ? -2.997 -14.316 12.705 1.00 49.56 257 CYS A C 1
ATOM 2058 O O . CYS A 1 257 ? -3.023 -15.063 13.684 1.00 49.56 257 CYS A O 1
ATOM 2060 N N . VAL A 1 258 ? -1.879 -13.823 12.166 1.00 52.69 258 VAL A N 1
ATOM 2061 C CA . VAL A 1 258 ? -0.538 -14.038 12.714 1.00 52.69 258 VAL A CA 1
ATOM 2062 C C . VAL A 1 258 ? -0.574 -13.614 14.183 1.00 52.69 258 VAL A C 1
ATOM 2064 O O . VAL A 1 258 ? -0.719 -12.436 14.496 1.00 52.69 258 VAL A O 1
ATOM 2067 N N . SER A 1 259 ? -0.550 -14.586 15.095 1.00 47.56 259 SER A N 1
ATOM 2068 C CA . SER A 1 259 ? -0.528 -14.349 16.543 1.00 47.56 259 SER A CA 1
ATOM 2069 C C . SER A 1 259 ? 0.872 -14.007 17.047 1.00 47.56 259 SER A C 1
ATOM 2071 O O . SER A 1 259 ? 1.086 -13.886 18.250 1.00 47.56 259 SER A O 1
ATOM 2073 N N . GLU A 1 260 ? 1.838 -13.917 16.140 1.00 60.31 260 GLU A N 1
ATOM 2074 C CA . GLU A 1 260 ? 3.250 -13.868 16.456 1.00 60.31 260 GLU A CA 1
ATOM 2075 C C . GLU A 1 260 ? 3.812 -12.496 16.082 1.00 60.31 260 GLU A C 1
ATOM 2077 O O . GLU A 1 260 ? 3.666 -12.020 14.960 1.00 60.31 260 GLU A O 1
ATOM 2082 N N . ASN A 1 261 ? 4.512 -11.869 17.029 1.00 80.25 261 ASN A N 1
ATOM 2083 C CA . ASN A 1 261 ? 5.302 -10.654 16.798 1.00 80.25 261 ASN A CA 1
ATOM 2084 C C . ASN A 1 261 ? 6.542 -10.917 15.919 1.00 80.25 261 ASN A C 1
ATOM 2086 O O . ASN A 1 261 ? 7.441 -10.077 15.872 1.00 80.25 261 ASN A O 1
ATOM 2090 N N . HIS A 1 262 ? 6.617 -12.090 15.288 1.00 88.81 262 HIS A N 1
ATOM 2091 C CA . HIS A 1 262 ? 7.755 -12.611 14.560 1.00 88.81 262 HIS A CA 1
ATOM 2092 C C . HIS A 1 262 ? 7.295 -13.218 13.238 1.00 88.81 262 HIS A C 1
ATOM 2094 O O . HIS A 1 262 ? 6.394 -14.051 13.244 1.00 88.81 262 HIS A O 1
ATOM 2100 N N . VAL A 1 263 ? 7.924 -12.816 12.133 1.00 90.88 263 VAL A N 1
ATOM 2101 C CA . VAL A 1 263 ? 7.659 -13.371 10.802 1.00 90.88 263 VAL A CA 1
ATOM 2102 C C . VAL A 1 263 ? 8.969 -13.681 10.092 1.00 90.88 263 VAL A C 1
ATOM 2104 O O . VAL A 1 263 ? 9.883 -12.859 10.036 1.00 90.88 263 VAL A O 1
ATOM 2107 N N . SER A 1 264 ? 9.044 -14.863 9.496 1.00 92.25 264 SER A N 1
ATOM 2108 C CA . SER A 1 264 ? 10.178 -15.306 8.689 1.00 92.25 264 SER A CA 1
ATOM 2109 C C . SER A 1 264 ? 9.850 -15.214 7.196 1.00 92.25 264 SER A C 1
ATOM 2111 O O . SER A 1 264 ? 8.810 -15.681 6.715 1.00 92.25 264 SER A O 1
ATOM 2113 N N . ILE A 1 265 ? 10.753 -14.596 6.440 1.00 93.06 265 ILE A N 1
ATOM 2114 C CA . ILE A 1 265 ? 10.555 -14.247 5.034 1.00 93.06 265 ILE A CA 1
ATOM 2115 C C . ILE A 1 265 ? 11.748 -14.747 4.233 1.00 93.06 265 ILE A C 1
ATOM 2117 O O . ILE A 1 265 ? 12.893 -14.469 4.572 1.00 93.06 265 ILE A O 1
ATOM 2121 N N . PHE A 1 266 ? 11.489 -15.451 3.138 1.00 93.50 266 PHE A N 1
ATOM 2122 C CA . PHE A 1 266 ? 12.500 -15.812 2.154 1.00 93.50 266 PHE A CA 1
ATOM 2123 C C . PHE A 1 266 ? 12.310 -15.000 0.877 1.00 93.50 266 PHE A C 1
ATOM 2125 O O . PHE A 1 266 ? 11.243 -15.058 0.262 1.00 93.50 266 PHE A O 1
ATOM 2132 N N . SER A 1 267 ? 13.348 -14.272 0.465 1.00 92.31 267 SER A N 1
ATOM 2133 C CA . SER A 1 267 ? 13.353 -13.458 -0.748 1.00 92.31 267 SER A CA 1
ATOM 2134 C C . SER A 1 267 ? 14.341 -13.988 -1.787 1.00 92.31 267 SER A C 1
ATOM 2136 O O . SER A 1 267 ? 15.510 -14.252 -1.487 1.00 92.31 267 SER A O 1
ATOM 2138 N N . PHE A 1 268 ? 13.881 -14.122 -3.030 1.00 89.19 268 PHE A N 1
ATOM 2139 C CA . PHE A 1 268 ? 14.702 -14.593 -4.150 1.00 89.19 268 PHE A CA 1
ATOM 2140 C C . PHE A 1 268 ? 15.590 -13.470 -4.730 1.00 89.19 268 PHE A C 1
ATOM 2142 O O . PHE A 1 268 ? 15.238 -12.291 -4.648 1.00 89.19 268 PHE A O 1
ATOM 2149 N N . SER A 1 269 ? 16.729 -13.854 -5.323 1.00 67.06 269 SER A N 1
ATOM 2150 C CA . SER A 1 269 ? 17.952 -13.055 -5.567 1.00 67.06 269 SER A CA 1
ATOM 2151 C C . SER A 1 269 ? 17.798 -11.625 -6.066 1.00 67.06 269 SER A C 1
ATOM 2153 O O . SER A 1 269 ? 18.445 -10.724 -5.548 1.00 67.06 269 SER A O 1
ATOM 2155 N N . GLU A 1 270 ? 16.911 -11.369 -7.020 1.00 65.25 270 GLU A N 1
ATOM 2156 C CA . GLU A 1 270 ? 16.766 -10.034 -7.620 1.00 65.25 270 GLU A CA 1
ATOM 2157 C C . GLU A 1 270 ? 15.780 -9.131 -6.860 1.00 65.25 270 GLU A C 1
ATOM 2159 O O . GLU A 1 270 ? 15.535 -7.985 -7.239 1.00 65.25 270 GLU A O 1
ATOM 2164 N N . SER A 1 271 ? 15.225 -9.643 -5.759 1.00 62.03 271 SER A N 1
ATOM 2165 C CA . SER A 1 271 ? 14.152 -9.028 -4.984 1.00 62.03 271 SER A CA 1
ATOM 2166 C C . SER A 1 271 ? 14.510 -8.768 -3.532 1.00 62.03 271 SER A C 1
ATOM 2168 O O . SER A 1 271 ? 13.633 -8.743 -2.669 1.00 62.03 271 SER A O 1
ATOM 2170 N N . GLN A 1 272 ? 15.785 -8.526 -3.233 1.00 68.69 272 GLN A N 1
ATOM 2171 C CA . GLN A 1 272 ? 16.188 -8.125 -1.882 1.00 68.69 272 GLN A CA 1
ATOM 2172 C C . GLN A 1 272 ? 15.349 -6.926 -1.386 1.00 68.69 272 GLN A C 1
ATOM 2174 O O . GLN A 1 272 ? 14.819 -6.944 -0.275 1.00 68.69 272 GLN A O 1
ATOM 2179 N N . ASN A 1 273 ? 15.073 -5.976 -2.288 1.00 74.06 273 ASN A N 1
ATOM 2180 C CA . ASN A 1 273 ? 14.162 -4.855 -2.052 1.00 74.06 273 ASN A CA 1
ATOM 2181 C C . ASN A 1 273 ? 12.706 -5.275 -1.812 1.00 74.06 273 ASN A C 1
ATOM 2183 O O . ASN A 1 273 ? 12.018 -4.603 -1.057 1.00 74.06 273 ASN A O 1
ATOM 2187 N N . ALA A 1 274 ? 12.212 -6.353 -2.427 1.00 80.19 274 ALA A N 1
ATOM 2188 C CA . ALA A 1 274 ? 10.834 -6.806 -2.219 1.00 80.19 274 ALA A CA 1
ATOM 2189 C C . ALA A 1 274 ? 10.658 -7.483 -0.855 1.00 80.19 274 ALA A C 1
ATOM 2191 O O . ALA A 1 274 ? 9.652 -7.252 -0.193 1.00 80.19 274 ALA A O 1
ATOM 2192 N N . GLY A 1 275 ? 11.644 -8.275 -0.421 1.00 83.81 275 GLY A N 1
ATOM 2193 C CA . GLY A 1 275 ? 11.662 -8.860 0.921 1.00 83.81 275 GLY A CA 1
ATOM 2194 C C . GLY A 1 275 ? 11.715 -7.778 2.001 1.00 83.81 275 GLY A C 1
ATOM 2195 O O . GLY A 1 275 ? 10.870 -7.759 2.889 1.00 83.81 275 GLY A O 1
ATOM 2196 N N . ALA A 1 276 ? 12.639 -6.820 1.867 1.00 82.69 276 ALA A N 1
ATOM 2197 C CA . ALA A 1 276 ? 12.734 -5.677 2.776 1.00 82.69 276 ALA A CA 1
ATOM 2198 C C . ALA A 1 276 ? 11.470 -4.796 2.745 1.00 82.69 276 ALA A C 1
ATOM 2200 O O . ALA A 1 276 ? 10.960 -4.418 3.797 1.00 82.69 276 ALA A O 1
ATOM 2201 N N . ALA A 1 277 ? 10.917 -4.517 1.559 1.00 82.44 277 ALA A N 1
ATOM 2202 C CA . ALA A 1 277 ? 9.662 -3.776 1.428 1.00 82.44 277 ALA A CA 1
ATOM 2203 C C . ALA A 1 277 ? 8.487 -4.511 2.086 1.00 82.44 277 ALA A C 1
ATOM 2205 O O . ALA A 1 277 ? 7.637 -3.863 2.691 1.00 82.44 277 ALA A O 1
ATOM 2206 N N . LEU A 1 278 ? 8.446 -5.847 2.012 1.00 83.44 278 LEU A N 1
ATOM 2207 C CA . LEU A 1 278 ? 7.440 -6.632 2.722 1.00 83.44 278 LEU A CA 1
ATOM 2208 C C . LEU A 1 278 ? 7.617 -6.522 4.241 1.00 83.44 278 LEU A C 1
ATOM 2210 O O . LEU A 1 278 ? 6.616 -6.338 4.924 1.00 83.44 278 LEU A O 1
ATOM 2214 N N . CYS A 1 279 ? 8.847 -6.580 4.770 1.00 83.75 279 CYS A N 1
ATOM 2215 C CA . CYS A 1 279 ? 9.094 -6.360 6.202 1.00 83.75 279 CYS A CA 1
ATOM 2216 C C . CYS A 1 279 ? 8.544 -5.002 6.655 1.00 83.75 279 CYS A C 1
ATOM 2218 O O . CYS A 1 279 ? 7.746 -4.948 7.584 1.00 83.75 279 CYS A O 1
ATOM 2220 N N . LEU A 1 280 ? 8.916 -3.925 5.954 1.00 80.12 280 LEU A N 1
ATOM 2221 C CA . LEU A 1 280 ? 8.473 -2.564 6.274 1.00 80.12 280 LEU A CA 1
ATOM 2222 C C . LEU A 1 280 ? 6.949 -2.435 6.221 1.00 80.12 280 LEU A C 1
ATOM 2224 O O . LEU A 1 280 ? 6.339 -1.828 7.095 1.00 80.12 280 LEU A O 1
ATOM 2228 N N . HIS A 1 281 ? 6.320 -3.053 5.223 1.00 79.25 281 HIS A N 1
ATOM 2229 C CA . HIS A 1 281 ? 4.869 -3.052 5.110 1.00 79.25 281 HIS A CA 1
ATOM 2230 C C . HIS A 1 281 ? 4.200 -3.843 6.244 1.00 79.25 281 HIS A C 1
ATOM 2232 O O . HIS A 1 281 ? 3.205 -3.405 6.807 1.00 79.25 281 HIS A O 1
ATOM 2238 N N . LEU A 1 282 ? 4.735 -5.005 6.618 1.00 82.00 282 LEU A N 1
ATOM 2239 C CA . LEU A 1 282 ? 4.204 -5.796 7.731 1.00 82.00 282 LEU A CA 1
ATOM 2240 C C . LEU A 1 282 ? 4.401 -5.100 9.084 1.00 82.00 282 LEU A C 1
ATOM 2242 O O . LEU A 1 282 ? 3.549 -5.214 9.965 1.00 82.00 282 LEU A O 1
ATOM 2246 N N . GLU A 1 283 ? 5.489 -4.357 9.244 1.00 80.25 283 GLU A N 1
ATOM 2247 C CA . GLU A 1 283 ? 5.719 -3.511 10.409 1.00 80.25 283 GLU A CA 1
ATOM 2248 C C . GLU A 1 283 ? 4.680 -2.387 10.487 1.00 80.25 283 GLU A C 1
ATOM 2250 O O . GLU A 1 283 ? 3.972 -2.274 11.488 1.00 80.25 283 GLU A O 1
ATOM 2255 N N . GLU A 1 284 ? 4.539 -1.606 9.414 1.00 74.94 284 GLU A N 1
ATOM 2256 C CA . GLU A 1 284 ? 3.634 -0.455 9.349 1.00 74.94 284 GLU A CA 1
ATOM 2257 C C . GLU A 1 284 ? 2.166 -0.875 9.506 1.00 74.94 284 GLU A C 1
ATOM 2259 O O . GLU A 1 284 ? 1.417 -0.270 10.274 1.00 74.94 284 GLU A O 1
ATOM 2264 N N . MET A 1 285 ? 1.753 -1.941 8.814 1.00 70.94 285 MET A N 1
ATOM 2265 C CA . MET A 1 285 ? 0.341 -2.309 8.703 1.00 70.94 285 MET A CA 1
ATOM 2266 C C . MET A 1 285 ? -0.125 -3.299 9.772 1.00 70.94 285 MET A C 1
ATOM 2268 O O . MET A 1 285 ? -1.287 -3.258 10.180 1.00 70.94 285 MET A O 1
ATOM 2272 N N . ALA A 1 286 ? 0.746 -4.217 10.201 1.00 75.38 286 ALA A N 1
ATOM 2273 C CA . ALA A 1 286 ? 0.398 -5.278 11.148 1.00 75.38 286 ALA A CA 1
ATOM 2274 C C . ALA A 1 286 ? 1.100 -5.135 12.507 1.00 75.38 286 ALA A C 1
ATOM 2276 O O . ALA A 1 286 ? 0.827 -5.922 13.413 1.00 75.38 286 ALA A O 1
ATOM 2277 N N . GLY A 1 287 ? 1.979 -4.140 12.678 1.00 79.19 287 GLY A N 1
ATOM 2278 C CA . GLY A 1 287 ? 2.702 -3.912 13.929 1.00 79.19 287 GLY A CA 1
ATOM 2279 C C . GLY A 1 287 ? 3.708 -5.015 14.266 1.00 79.19 287 GLY A C 1
ATOM 2280 O O . GLY A 1 287 ? 4.087 -5.151 15.432 1.00 79.19 287 GLY A O 1
ATOM 2281 N N . ILE A 1 288 ? 4.117 -5.823 13.280 1.00 84.00 288 ILE A N 1
ATOM 2282 C CA . ILE A 1 288 ? 5.111 -6.885 13.465 1.00 84.00 288 ILE A CA 1
ATOM 2283 C C . ILE A 1 288 ? 6.475 -6.234 13.686 1.00 84.00 288 ILE A C 1
ATOM 2285 O O . ILE A 1 288 ? 6.911 -5.417 12.885 1.00 84.00 288 ILE A O 1
ATOM 2289 N N . ARG A 1 289 ? 7.157 -6.602 14.775 1.00 85.00 289 ARG A N 1
ATOM 2290 C CA . ARG A 1 289 ? 8.420 -5.958 15.179 1.00 85.00 289 ARG A CA 1
ATOM 2291 C C . ARG A 1 289 ? 9.655 -6.826 15.014 1.00 85.00 289 ARG A C 1
ATOM 2293 O O . ARG A 1 289 ? 10.763 -6.330 15.193 1.00 85.00 289 ARG A O 1
ATOM 2300 N N . LYS A 1 290 ? 9.495 -8.117 14.726 1.00 89.69 290 LYS A N 1
ATOM 2301 C CA . LYS A 1 290 ? 10.615 -9.043 14.578 1.00 89.69 290 LYS A CA 1
ATOM 2302 C C . LYS A 1 290 ? 10.531 -9.773 13.248 1.00 89.69 290 LYS A C 1
ATOM 2304 O O . LYS A 1 290 ? 9.500 -10.360 12.925 1.00 89.69 290 LYS A O 1
ATOM 2309 N N . PHE A 1 291 ? 11.634 -9.777 12.513 1.00 90.38 291 PHE A N 1
ATOM 2310 C CA . PHE A 1 291 ? 11.735 -10.420 11.212 1.00 90.38 291 PHE A CA 1
ATOM 2311 C C . PHE A 1 291 ? 12.996 -11.275 11.104 1.00 90.38 291 PHE A C 1
ATOM 2313 O O . PHE A 1 291 ? 14.081 -10.869 11.521 1.00 90.38 291 PHE A O 1
ATOM 2320 N N . GLU A 1 292 ? 12.860 -12.435 10.474 1.00 92.12 292 GLU A N 1
ATOM 2321 C CA . GLU A 1 292 ? 13.977 -13.242 9.982 1.00 92.12 292 GLU A CA 1
ATOM 2322 C C . GLU A 1 292 ? 13.929 -13.241 8.453 1.00 92.12 292 GLU A C 1
ATOM 2324 O O . GLU A 1 292 ? 13.103 -13.924 7.846 1.00 92.12 292 GLU A O 1
ATOM 2329 N N . LEU A 1 293 ? 14.783 -12.434 7.823 1.00 91.56 293 LEU A N 1
ATOM 2330 C CA . LEU A 1 293 ? 14.832 -12.266 6.375 1.00 91.56 293 LEU A CA 1
ATOM 2331 C C . LEU A 1 293 ? 15.978 -13.087 5.777 1.00 91.56 293 LEU A C 1
ATOM 2333 O O . LEU A 1 293 ? 17.154 -12.812 6.000 1.00 91.56 293 LEU A O 1
ATOM 2337 N N . PHE A 1 294 ? 15.636 -14.072 4.960 1.00 91.06 294 PHE A N 1
ATOM 2338 C CA . PHE A 1 294 ? 16.581 -14.900 4.223 1.00 91.06 294 PHE A CA 1
ATOM 2339 C C . PHE A 1 294 ? 16.670 -14.407 2.780 1.00 91.06 294 PHE A C 1
ATOM 2341 O O . PHE A 1 294 ? 15.663 -14.359 2.073 1.00 91.06 294 PHE A O 1
ATOM 2348 N N . LEU A 1 295 ? 17.869 -14.047 2.334 1.00 88.88 295 LEU A N 1
ATOM 2349 C CA . LEU A 1 295 ? 18.132 -13.540 0.989 1.00 88.88 295 LEU A CA 1
ATOM 2350 C C . LEU A 1 295 ? 19.007 -14.538 0.245 1.00 88.88 295 LEU A C 1
ATOM 2352 O O . LEU A 1 295 ? 20.107 -14.840 0.690 1.00 88.88 295 LEU A O 1
ATOM 2356 N N . CYS A 1 296 ? 18.545 -15.042 -0.890 1.00 85.31 296 CYS A N 1
ATOM 2357 C CA . CYS A 1 296 ? 19.346 -15.935 -1.723 1.00 85.31 296 CYS A CA 1
ATOM 2358 C C . CYS A 1 296 ? 19.914 -15.154 -2.905 1.00 85.31 296 CYS A C 1
ATOM 2360 O O . CYS A 1 296 ? 19.200 -15.031 -3.888 1.00 85.31 296 CYS A O 1
ATOM 2362 N N . ASP A 1 297 ? 21.149 -14.643 -2.844 1.00 71.25 297 ASP A N 1
ATOM 2363 C CA . ASP A 1 297 ? 21.787 -13.919 -3.962 1.00 71.25 297 ASP A CA 1
ATOM 2364 C C . ASP A 1 297 ? 23.312 -14.131 -4.029 1.00 71.25 297 ASP A C 1
ATOM 2366 O O . ASP A 1 297 ? 23.970 -14.371 -3.016 1.00 71.25 297 ASP A O 1
ATOM 2370 N N . GLN A 1 298 ? 23.888 -13.984 -5.230 1.00 56.62 298 GLN A N 1
ATOM 2371 C CA . GLN A 1 298 ? 25.326 -13.808 -5.400 1.00 56.62 298 GLN A CA 1
ATOM 2372 C C . GLN A 1 298 ? 25.692 -12.336 -5.126 1.00 56.62 298 GLN A C 1
ATOM 2374 O O . GLN A 1 298 ? 25.191 -11.463 -5.832 1.00 56.62 298 GLN A O 1
ATOM 2379 N N . PRO A 1 299 ? 26.606 -12.026 -4.182 1.00 51.94 299 PRO A N 1
ATOM 2380 C CA . PRO A 1 299 ? 26.885 -10.670 -3.676 1.00 51.94 299 PRO A CA 1
ATOM 2381 C C . PRO A 1 299 ? 27.478 -9.651 -4.674 1.00 51.94 299 PRO A C 1
ATOM 2383 O O . PRO A 1 299 ? 28.117 -8.682 -4.266 1.00 51.94 299 PRO A O 1
ATOM 2386 N N . SER A 1 300 ? 27.306 -9.826 -5.983 1.00 52.09 300 SER A N 1
ATOM 2387 C CA . SER A 1 300 ? 27.938 -8.992 -7.007 1.00 52.09 300 SER A CA 1
ATOM 2388 C C . SER A 1 300 ? 27.538 -7.504 -6.958 1.00 52.09 300 SER A C 1
ATOM 2390 O O . SER A 1 300 ? 28.223 -6.685 -7.568 1.00 52.09 300 SER A O 1
ATOM 2392 N N . ARG A 1 301 ? 26.501 -7.123 -6.190 1.00 53.44 301 ARG A N 1
ATOM 2393 C CA . ARG A 1 301 ? 26.119 -5.723 -5.895 1.00 53.44 301 ARG A CA 1
ATOM 2394 C C . ARG A 1 301 ? 25.766 -5.489 -4.415 1.00 53.44 301 ARG A C 1
ATOM 2396 O O . ARG A 1 301 ? 24.710 -4.960 -4.088 1.00 53.44 301 ARG A O 1
ATOM 2403 N N . GLY A 1 302 ? 26.642 -5.926 -3.512 1.00 47.12 302 GLY A N 1
ATOM 2404 C CA . GLY A 1 302 ? 26.432 -5.945 -2.056 1.00 47.12 302 GLY A CA 1
ATOM 2405 C C . GLY A 1 302 ? 26.412 -4.605 -1.293 1.00 47.12 302 GLY A C 1
ATOM 2406 O O . GLY A 1 302 ? 27.029 -4.546 -0.235 1.00 47.12 302 GLY A O 1
ATOM 2407 N N . SER A 1 303 ? 25.715 -3.562 -1.757 1.00 51.44 303 SER A N 1
ATOM 2408 C CA . SER A 1 303 ? 25.487 -2.331 -0.962 1.00 51.44 303 SER A CA 1
ATOM 2409 C C . SER A 1 303 ? 24.016 -2.074 -0.629 1.00 51.44 303 SER A C 1
ATOM 2411 O O . SER A 1 303 ? 23.689 -1.753 0.508 1.00 51.44 303 SER A O 1
ATOM 2413 N N . ASP A 1 304 ? 23.096 -2.288 -1.569 1.00 58.81 304 ASP A N 1
ATOM 2414 C CA . ASP A 1 304 ? 21.820 -1.566 -1.495 1.00 58.81 304 ASP A CA 1
ATOM 2415 C C . ASP A 1 304 ? 20.854 -2.066 -0.410 1.00 58.81 304 ASP A C 1
ATOM 2417 O O . ASP A 1 304 ? 20.149 -1.263 0.180 1.00 58.81 304 ASP A O 1
ATOM 2421 N N . THR A 1 305 ? 20.805 -3.357 -0.079 1.00 56.06 305 THR A N 1
ATOM 2422 C CA . THR A 1 305 ? 19.744 -3.872 0.816 1.00 56.06 305 THR A CA 1
ATOM 2423 C C . THR A 1 305 ? 19.997 -3.572 2.285 1.00 56.06 305 THR A C 1
ATOM 2425 O O . THR A 1 305 ? 19.072 -3.213 3.016 1.00 56.06 305 THR A O 1
ATOM 2428 N N . LYS A 1 306 ? 21.255 -3.703 2.722 1.00 59.69 306 LYS A N 1
ATOM 2429 C CA . LYS A 1 306 ? 21.643 -3.301 4.073 1.00 59.69 306 LYS A CA 1
ATOM 2430 C C . LYS A 1 306 ? 21.497 -1.788 4.215 1.00 59.69 306 LYS A C 1
ATOM 2432 O O . LYS A 1 306 ? 20.898 -1.351 5.186 1.00 59.69 306 LYS A O 1
ATOM 2437 N N . ASP A 1 307 ? 21.907 -1.025 3.202 1.00 61.25 307 ASP A N 1
ATOM 2438 C CA . ASP A 1 307 ? 21.729 0.426 3.175 1.00 61.25 307 ASP A CA 1
ATOM 2439 C C . ASP A 1 307 ? 20.246 0.837 3.137 1.00 61.25 307 ASP A C 1
ATOM 2441 O O . ASP A 1 307 ? 19.886 1.823 3.763 1.00 61.25 307 ASP A O 1
ATOM 2445 N N . VAL A 1 308 ? 19.353 0.086 2.478 1.00 59.25 308 VAL A N 1
ATOM 2446 C CA . VAL A 1 308 ? 17.898 0.343 2.472 1.00 59.25 308 VAL A CA 1
ATOM 2447 C C . VAL A 1 308 ? 17.280 0.092 3.847 1.00 59.25 308 VAL A C 1
ATOM 2449 O O . VAL A 1 308 ? 16.486 0.912 4.308 1.00 59.25 308 VAL A O 1
ATOM 2452 N N . MET A 1 309 ? 17.644 -1.002 4.523 1.00 61.47 309 MET A N 1
ATOM 2453 C CA . MET A 1 309 ? 17.153 -1.269 5.882 1.00 61.47 309 MET A CA 1
ATOM 2454 C C . MET A 1 309 ? 17.774 -0.312 6.913 1.00 61.47 309 MET A C 1
ATOM 2456 O O . MET A 1 309 ? 17.064 0.200 7.776 1.00 61.47 309 MET A O 1
ATOM 2460 N N . ASP A 1 310 ? 19.062 0.010 6.783 1.00 60.50 310 ASP A N 1
ATOM 2461 C CA . ASP A 1 310 ? 19.772 0.950 7.658 1.00 60.50 310 ASP A CA 1
ATOM 2462 C C . ASP A 1 310 ? 19.324 2.408 7.422 1.00 60.50 310 ASP A C 1
ATOM 2464 O O . ASP A 1 310 ? 19.186 3.171 8.378 1.00 60.50 310 ASP A O 1
ATOM 2468 N N . ALA A 1 311 ? 19.006 2.808 6.185 1.00 53.69 311 ALA A N 1
ATOM 2469 C CA . ALA A 1 311 ? 18.450 4.128 5.873 1.00 53.69 311 ALA A CA 1
ATOM 2470 C C . ALA A 1 311 ? 17.023 4.303 6.412 1.00 53.69 311 ALA A C 1
ATOM 2472 O O . ALA A 1 311 ? 16.647 5.411 6.800 1.00 53.69 311 ALA A O 1
ATOM 2473 N N . HIS A 1 312 ? 16.236 3.224 6.481 1.00 52.09 312 HIS A N 1
ATOM 2474 C CA . HIS A 1 312 ? 14.898 3.258 7.074 1.00 52.09 312 HIS A CA 1
ATOM 2475 C C . HIS A 1 312 ? 14.932 3.329 8.614 1.00 52.09 312 HIS A C 1
ATOM 2477 O O . HIS A 1 312 ? 13.980 3.805 9.229 1.00 52.09 312 HIS A O 1
ATOM 2483 N N . ASN A 1 313 ? 16.054 2.956 9.241 1.00 50.84 313 ASN A N 1
ATOM 2484 C CA . ASN A 1 313 ? 16.270 3.056 10.689 1.00 50.84 313 ASN A CA 1
ATOM 2485 C C . ASN A 1 313 ? 16.532 4.496 11.199 1.00 50.84 313 ASN A C 1
ATOM 2487 O O . ASN A 1 313 ? 16.717 4.700 12.403 1.00 50.84 313 ASN A O 1
ATOM 2491 N N . PHE A 1 314 ? 16.504 5.526 10.342 1.00 39.22 314 PHE A N 1
ATOM 2492 C CA . PHE A 1 314 ? 16.610 6.930 10.763 1.00 39.22 314 PHE A CA 1
ATOM 2493 C C . PHE A 1 314 ? 15.286 7.474 11.339 1.00 39.22 314 PHE A C 1
ATOM 2495 O O . PHE A 1 314 ? 14.606 8.290 10.719 1.00 39.22 314 PHE A O 1
ATOM 2502 N N . GLY A 1 315 ? 14.956 7.098 12.581 1.00 41.81 315 GLY A N 1
ATOM 2503 C CA . GLY A 1 315 ? 14.299 8.049 13.490 1.00 41.81 315 GLY A CA 1
ATOM 2504 C C . GLY A 1 315 ? 13.235 7.547 14.465 1.00 41.81 315 GLY A C 1
ATOM 2505 O O . GLY A 1 315 ? 13.108 8.168 15.518 1.00 41.81 315 GLY A O 1
ATOM 2506 N N . GLN A 1 316 ? 12.484 6.471 14.203 1.00 43.56 316 GLN A N 1
ATOM 2507 C CA . GLN A 1 316 ? 11.447 6.004 15.142 1.00 43.56 316 GLN A CA 1
ATOM 2508 C C . GLN A 1 316 ? 11.269 4.472 15.149 1.00 43.56 316 GLN A C 1
ATOM 2510 O O . GLN A 1 316 ? 10.675 3.903 14.252 1.00 43.56 316 GLN A O 1
ATOM 2515 N N . ALA A 1 317 ? 11.750 3.874 16.246 1.00 48.44 317 ALA A N 1
ATOM 2516 C CA . ALA A 1 317 ? 11.367 2.616 16.904 1.00 48.44 317 ALA A CA 1
ATOM 2517 C C . ALA A 1 317 ? 11.468 1.231 16.201 1.00 48.44 317 ALA A C 1
ATOM 2519 O O . ALA A 1 317 ? 10.519 0.759 15.605 1.00 48.44 317 ALA A O 1
ATOM 2520 N N . VAL A 1 318 ? 12.526 0.498 16.594 1.00 52.97 318 VAL A N 1
ATOM 2521 C CA . VAL A 1 318 ? 12.539 -0.899 17.113 1.00 52.97 318 VAL A CA 1
ATOM 2522 C C . VAL A 1 318 ? 11.948 -2.015 16.233 1.00 52.97 318 VAL A C 1
ATOM 2524 O O . VAL A 1 318 ? 11.019 -2.710 16.656 1.00 52.97 318 VAL A O 1
ATOM 2527 N N . THR A 1 319 ? 12.587 -2.277 15.093 1.00 64.06 319 THR A N 1
ATOM 2528 C CA . THR A 1 319 ? 12.399 -3.526 14.338 1.00 64.06 319 THR A CA 1
ATOM 2529 C C . THR A 1 319 ? 13.638 -4.403 14.444 1.00 64.06 319 THR A C 1
ATOM 2531 O O . THR A 1 319 ? 14.720 -4.048 13.977 1.00 64.06 319 THR A O 1
ATOM 2534 N N . GLU A 1 320 ? 13.496 -5.567 15.072 1.00 81.94 320 GLU A N 1
ATOM 2535 C CA . GLU A 1 320 ? 14.535 -6.593 15.115 1.00 81.94 320 GLU A CA 1
ATOM 2536 C C . GLU A 1 320 ? 14.485 -7.399 13.812 1.00 81.94 320 GLU A C 1
ATOM 2538 O O . GLU A 1 320 ? 13.781 -8.402 13.723 1.00 81.94 320 GLU A O 1
ATOM 2543 N N . CYS A 1 321 ? 15.213 -6.964 12.782 1.00 84.50 321 CYS A N 1
ATOM 2544 C CA . CYS A 1 321 ? 15.367 -7.732 11.546 1.00 84.50 321 CYS A CA 1
ATOM 2545 C C . CYS A 1 321 ? 16.725 -8.442 11.517 1.00 84.50 321 CYS A C 1
ATOM 2547 O O . CYS A 1 321 ? 17.773 -7.796 11.499 1.00 84.50 321 CYS A O 1
ATOM 2549 N N . THR A 1 322 ? 16.711 -9.773 11.479 1.00 88.00 322 THR A N 1
ATOM 2550 C CA . THR A 1 322 ? 17.912 -10.580 11.234 1.00 88.00 322 THR A CA 1
ATOM 2551 C C . THR A 1 322 ? 17.962 -10.960 9.763 1.00 88.00 322 THR A C 1
ATOM 2553 O O . THR A 1 322 ? 17.070 -11.651 9.278 1.00 88.00 322 THR A O 1
ATOM 2556 N N . ILE A 1 323 ? 19.011 -10.533 9.055 1.00 87.50 323 ILE A N 1
ATOM 2557 C CA . ILE A 1 323 ? 19.199 -10.847 7.634 1.00 87.50 323 ILE A CA 1
ATOM 2558 C C . ILE A 1 323 ? 20.230 -11.968 7.487 1.00 87.50 323 ILE A C 1
ATOM 2560 O O . ILE A 1 323 ? 21.372 -11.822 7.922 1.00 87.50 323 ILE A O 1
ATOM 2564 N N . THR A 1 324 ? 19.844 -13.063 6.836 1.00 88.25 324 THR A N 1
ATOM 2565 C CA . THR A 1 324 ? 20.728 -14.191 6.514 1.00 88.25 324 THR A CA 1
ATOM 2566 C C . THR A 1 324 ? 20.886 -14.311 5.005 1.00 88.25 324 THR A C 1
ATOM 2568 O O . THR A 1 324 ? 19.906 -14.497 4.286 1.00 88.25 324 THR A O 1
ATOM 2571 N N . TYR A 1 325 ? 22.123 -14.233 4.520 1.00 87.19 325 TYR A N 1
ATOM 2572 C CA . TYR A 1 325 ? 22.436 -14.413 3.104 1.00 87.19 325 TYR A CA 1
ATOM 2573 C C . TYR A 1 325 ? 22.744 -15.881 2.815 1.00 87.19 325 TYR A C 1
ATOM 2575 O O . TYR A 1 325 ? 23.596 -16.474 3.476 1.00 87.19 325 TYR A O 1
ATOM 2583 N N . LEU A 1 326 ? 22.068 -16.442 1.818 1.00 87.12 326 LEU A N 1
ATOM 2584 C CA . LEU A 1 326 ? 22.327 -17.771 1.279 1.00 87.12 326 LEU A CA 1
ATOM 2585 C C . LEU A 1 326 ? 23.089 -17.629 -0.028 1.00 87.12 326 LEU A C 1
ATOM 2587 O O . LEU A 1 326 ? 22.662 -16.898 -0.926 1.00 87.12 326 LEU A O 1
ATOM 2591 N N . GLY A 1 327 ? 24.208 -18.341 -0.138 1.00 82.31 327 GLY A N 1
ATOM 2592 C CA . GLY A 1 327 ? 25.038 -18.310 -1.339 1.00 82.31 327 GLY A CA 1
ATOM 2593 C C . GLY A 1 327 ? 24.363 -18.997 -2.523 1.00 82.31 327 GLY A C 1
ATOM 2594 O O . GLY A 1 327 ? 24.648 -18.672 -3.679 1.00 82.31 327 GLY A O 1
ATOM 2595 N N . ARG A 1 328 ? 23.471 -19.955 -2.243 1.00 83.19 328 ARG A N 1
ATOM 2596 C CA . ARG A 1 328 ? 22.685 -20.684 -3.241 1.00 83.19 328 ARG A CA 1
ATOM 2597 C C . ARG A 1 328 ? 21.317 -21.072 -2.700 1.00 83.19 328 ARG A C 1
ATOM 2599 O O . ARG A 1 328 ? 21.135 -21.232 -1.496 1.00 83.19 328 ARG A O 1
ATOM 2606 N N . ILE A 1 329 ? 20.369 -21.303 -3.605 1.00 83.50 329 ILE A N 1
ATOM 2607 C CA . ILE A 1 329 ? 19.009 -21.697 -3.227 1.00 83.50 329 ILE A CA 1
ATOM 2608 C C . ILE A 1 329 ? 18.971 -23.078 -2.568 1.00 83.50 329 ILE A C 1
ATOM 2610 O O . ILE A 1 329 ? 18.118 -23.330 -1.727 1.00 83.50 329 ILE A O 1
ATOM 2614 N N . GLU A 1 330 ? 19.911 -23.965 -2.890 1.00 85.12 330 GLU A N 1
ATOM 2615 C CA . GLU A 1 330 ? 20.008 -25.292 -2.279 1.00 85.12 330 GLU A CA 1
ATOM 2616 C C . GLU A 1 330 ? 20.338 -25.216 -0.780 1.00 85.12 330 GLU A C 1
ATOM 2618 O O . GLU A 1 330 ? 19.957 -26.104 -0.022 1.00 85.12 330 GLU A O 1
ATOM 2623 N N . GLU A 1 331 ? 20.975 -24.137 -0.312 1.00 86.25 331 GLU A N 1
ATOM 2624 C CA . GLU A 1 331 ? 21.226 -23.921 1.122 1.00 86.25 331 GLU A CA 1
ATOM 2625 C C . GLU A 1 331 ? 19.922 -23.712 1.902 1.00 86.25 331 GLU A C 1
ATOM 2627 O O . GLU A 1 331 ? 19.856 -24.000 3.097 1.00 86.25 331 GLU A O 1
ATOM 2632 N N . LEU A 1 332 ? 18.846 -23.300 1.223 1.00 84.81 332 LEU A N 1
ATOM 2633 C CA . LEU A 1 332 ? 17.516 -23.215 1.814 1.00 84.81 332 LEU A CA 1
ATOM 2634 C C . LEU A 1 332 ? 17.009 -24.590 2.271 1.00 84.81 332 LEU A C 1
ATOM 2636 O O . LEU A 1 332 ? 16.287 -24.682 3.264 1.00 84.81 332 LEU A O 1
ATOM 2640 N N . GLU A 1 333 ? 17.415 -25.668 1.590 1.00 84.69 333 GLU A N 1
ATOM 2641 C CA . GLU A 1 333 ? 17.054 -27.032 1.983 1.00 84.69 333 GLU A CA 1
ATOM 2642 C C . GLU A 1 333 ? 17.626 -27.411 3.355 1.00 84.69 333 GLU A C 1
ATOM 2644 O O . GLU A 1 333 ? 16.974 -28.132 4.113 1.00 84.69 333 GLU A O 1
ATOM 2649 N N . LEU A 1 334 ? 18.789 -26.853 3.707 1.00 84.44 334 LEU A N 1
ATOM 2650 C CA . LEU A 1 334 ? 19.441 -27.048 5.003 1.00 84.44 334 LEU A CA 1
ATOM 2651 C C . LEU A 1 334 ? 18.772 -26.247 6.127 1.00 84.44 334 LEU A C 1
ATOM 2653 O O . LEU A 1 334 ? 18.862 -26.639 7.289 1.00 84.44 334 LEU A O 1
ATOM 2657 N N . LEU A 1 335 ? 18.090 -25.145 5.796 1.00 83.88 335 LEU A N 1
ATOM 2658 C CA . LEU A 1 335 ? 17.399 -24.301 6.772 1.00 83.88 335 LEU A CA 1
ATOM 2659 C C . LEU A 1 335 ? 16.027 -24.832 7.174 1.00 83.88 335 LEU A C 1
ATOM 2661 O O . LEU A 1 335 ? 15.585 -24.573 8.290 1.00 83.88 335 LEU A O 1
ATOM 2665 N N . TYR A 1 336 ? 15.342 -25.577 6.306 1.00 82.94 336 TYR A N 1
ATOM 2666 C CA . TYR A 1 336 ? 13.968 -26.013 6.576 1.00 82.94 336 TYR A CA 1
ATOM 2667 C C . TYR A 1 336 ? 13.749 -26.800 7.875 1.00 82.94 336 TYR A C 1
ATOM 2669 O O . TYR A 1 336 ? 12.685 -26.632 8.469 1.00 82.94 336 TYR A O 1
ATOM 2677 N N . PRO A 1 337 ? 14.682 -27.652 8.343 1.00 83.81 337 PRO A N 1
ATOM 2678 C CA . PRO A 1 337 ? 14.531 -28.310 9.640 1.00 83.81 337 PRO A CA 1
ATOM 2679 C C . PRO A 1 337 ? 14.653 -27.349 10.830 1.00 83.81 337 PRO A C 1
ATOM 2681 O O . PRO A 1 337 ? 14.245 -27.698 11.933 1.00 83.81 337 PRO A O 1
ATOM 2684 N N . LEU A 1 338 ? 15.251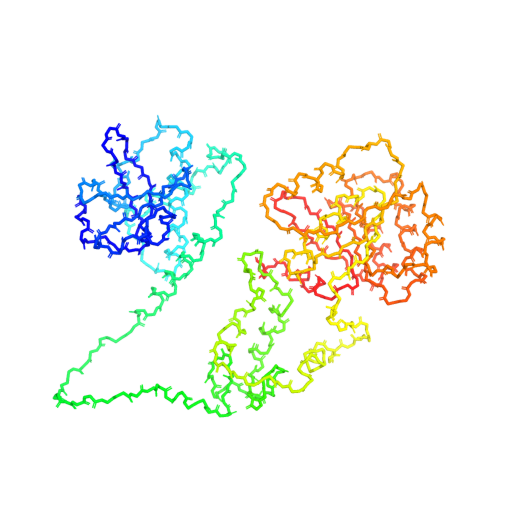 -26.173 10.620 1.00 84.88 338 LEU A N 1
ATOM 2685 C CA . LEU A 1 338 ? 15.629 -25.225 11.665 1.00 84.88 338 LEU A CA 1
ATOM 2686 C C . LEU A 1 338 ? 14.672 -24.036 11.743 1.00 84.88 338 LEU A C 1
ATOM 2688 O O . LEU A 1 338 ? 14.404 -23.539 12.833 1.00 84.88 338 LEU A O 1
ATOM 2692 N N . VAL A 1 339 ? 14.161 -23.587 10.595 1.00 87.44 339 VAL A N 1
ATOM 2693 C CA . VAL A 1 339 ? 13.342 -22.380 10.488 1.00 87.44 339 VAL A CA 1
ATOM 2694 C C . VAL A 1 339 ? 12.110 -22.660 9.637 1.00 87.44 339 VAL A C 1
ATOM 2696 O O . VAL A 1 339 ? 12.193 -23.079 8.480 1.00 87.44 339 VAL A O 1
ATOM 2699 N N . LYS A 1 340 ? 10.937 -22.383 10.208 1.00 90.62 340 LYS A N 1
ATOM 2700 C CA . LYS A 1 340 ? 9.679 -22.344 9.465 1.00 90.62 340 LYS A CA 1
ATOM 2701 C C . LYS A 1 340 ? 9.607 -20.998 8.758 1.00 90.62 340 LYS A C 1
ATOM 2703 O O . LYS A 1 340 ? 9.472 -19.994 9.441 1.00 90.62 340 LYS A O 1
ATOM 2708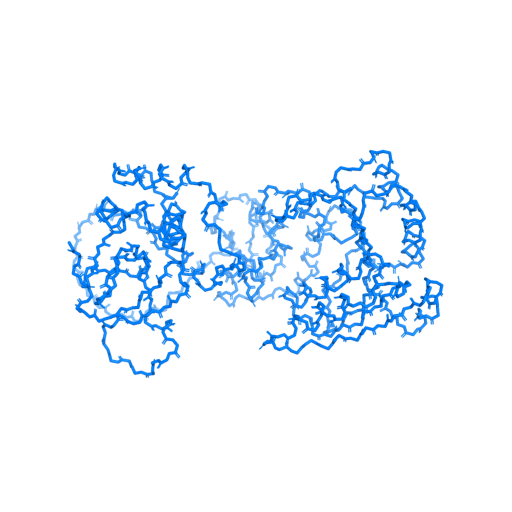 N N . ILE A 1 341 ? 9.684 -20.983 7.430 1.00 92.19 341 ILE A N 1
ATOM 2709 C CA . ILE A 1 341 ? 9.499 -19.774 6.612 1.00 92.19 341 ILE A CA 1
ATOM 2710 C C . ILE A 1 341 ? 8.008 -19.572 6.342 1.00 92.19 341 ILE A C 1
ATOM 2712 O O . ILE A 1 341 ? 7.338 -20.483 5.849 1.00 92.19 341 ILE A O 1
ATOM 2716 N N . GLU A 1 342 ? 7.493 -18.386 6.654 1.00 91.81 342 GLU A N 1
ATOM 2717 C CA . GLU A 1 342 ? 6.073 -18.066 6.494 1.00 91.81 342 GLU A CA 1
ATOM 2718 C C . GLU A 1 342 ? 5.754 -17.450 5.134 1.00 91.81 342 GLU A C 1
ATOM 2720 O O . GLU A 1 342 ? 4.762 -17.839 4.511 1.00 91.81 342 GLU A O 1
ATOM 2725 N N . TYR A 1 343 ? 6.611 -16.540 4.659 1.00 93.00 343 TYR A N 1
ATOM 2726 C CA . TYR A 1 343 ? 6.447 -15.862 3.374 1.00 93.00 343 TYR A CA 1
ATOM 2727 C C . TYR A 1 343 ? 7.588 -16.164 2.408 1.00 93.00 343 TYR A C 1
ATOM 2729 O O . TYR A 1 343 ? 8.762 -16.067 2.755 1.00 93.00 343 TYR A O 1
ATOM 2737 N N . TYR A 1 344 ? 7.227 -16.448 1.161 1.00 94.38 344 TYR A N 1
ATOM 2738 C CA . TYR A 1 344 ? 8.150 -16.569 0.038 1.00 94.38 344 TYR A CA 1
ATOM 2739 C C . TYR A 1 344 ? 7.876 -15.455 -0.967 1.00 94.38 344 TYR A C 1
ATOM 2741 O O . TYR A 1 344 ? 6.801 -15.398 -1.563 1.00 94.38 344 TYR A O 1
ATOM 2749 N N . VAL A 1 345 ? 8.846 -14.573 -1.172 1.00 93.75 345 VAL A N 1
ATOM 2750 C CA . VAL A 1 345 ? 8.715 -13.421 -2.065 1.00 93.75 345 VAL A CA 1
ATOM 2751 C C . VAL A 1 345 ? 9.699 -13.554 -3.210 1.00 93.75 345 VAL A C 1
ATOM 2753 O O . VAL A 1 345 ? 10.897 -13.728 -3.008 1.00 93.75 345 VAL A O 1
ATOM 2756 N N . ALA A 1 346 ? 9.193 -13.450 -4.428 1.00 92.88 346 ALA A N 1
ATOM 2757 C CA . ALA A 1 346 ? 10.011 -13.357 -5.620 1.00 92.88 346 ALA A CA 1
ATOM 2758 C C . ALA A 1 346 ? 9.529 -12.175 -6.447 1.00 92.88 346 ALA A C 1
ATOM 2760 O O . ALA A 1 346 ? 8.363 -12.085 -6.819 1.00 92.88 346 ALA A O 1
ATOM 2761 N N . SER A 1 347 ? 10.438 -11.257 -6.737 1.00 90.12 347 SER A N 1
ATOM 2762 C CA . SER A 1 347 ? 10.183 -10.129 -7.623 1.00 90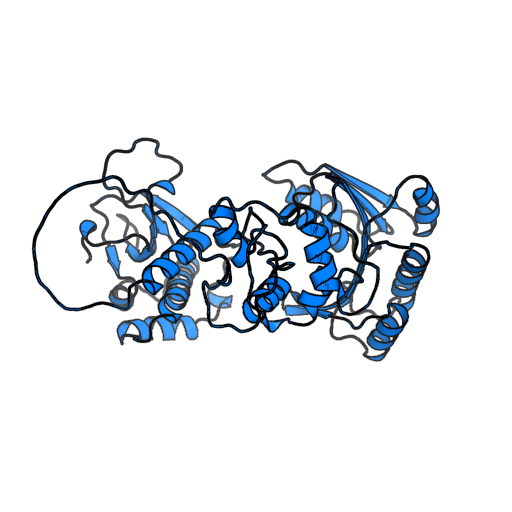.12 347 SER A CA 1
ATOM 2763 C C . SER A 1 347 ? 11.329 -10.002 -8.612 1.00 90.12 347 SER A C 1
ATOM 2765 O O . SER A 1 347 ? 12.464 -10.385 -8.333 1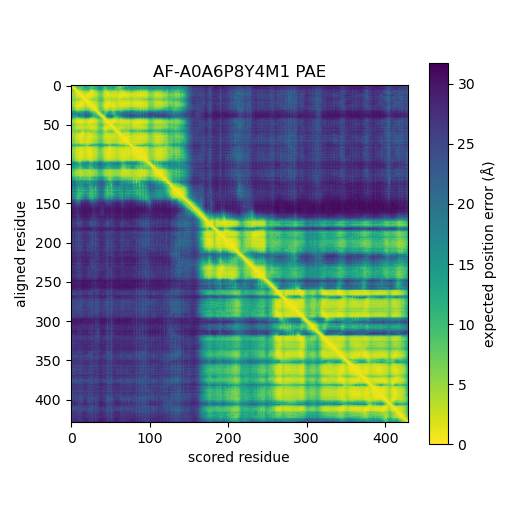.00 90.12 347 SER A O 1
ATOM 2767 N N . ARG A 1 348 ? 11.035 -9.481 -9.790 1.00 86.75 348 ARG A N 1
ATOM 2768 C CA . ARG A 1 348 ? 12.042 -9.215 -10.809 1.00 86.75 348 ARG A CA 1
ATOM 2769 C C . ARG A 1 348 ? 11.865 -7.787 -11.288 1.00 86.75 348 ARG A C 1
ATOM 2771 O O . ARG A 1 348 ? 10.737 -7.321 -11.410 1.00 86.75 348 ARG A O 1
ATOM 2778 N N . SER A 1 349 ? 12.964 -7.071 -11.499 1.00 79.00 349 SER A N 1
ATOM 2779 C CA . SER A 1 349 ? 12.924 -5.650 -11.879 1.00 79.00 349 SER A CA 1
ATOM 2780 C C . SER A 1 349 ? 13.271 -5.414 -13.348 1.00 79.00 349 SER A C 1
ATOM 2782 O O . SER A 1 349 ? 12.820 -4.431 -13.940 1.00 79.00 349 SER A O 1
ATOM 2784 N N . ASP A 1 350 ? 14.031 -6.313 -13.970 1.00 78.56 350 ASP A N 1
ATOM 2785 C CA . ASP A 1 350 ? 14.418 -6.221 -15.370 1.00 78.56 350 ASP A CA 1
ATOM 2786 C C . ASP A 1 350 ? 13.372 -6.855 -16.301 1.00 78.56 350 ASP A C 1
ATOM 2788 O O . ASP A 1 350 ? 12.607 -7.756 -15.959 1.00 78.56 350 ASP A O 1
ATOM 2792 N N . LYS A 1 351 ? 13.347 -6.358 -17.539 1.00 66.81 351 LYS A N 1
ATOM 2793 C CA . LYS A 1 351 ? 12.476 -6.866 -18.611 1.00 66.81 351 LYS A CA 1
ATOM 2794 C C . LYS A 1 351 ? 13.154 -7.958 -19.448 1.00 66.81 351 LYS A C 1
ATOM 2796 O O . LYS A 1 351 ? 12.647 -8.314 -20.511 1.00 66.81 351 LYS A O 1
ATOM 2801 N N . GLY A 1 352 ? 14.320 -8.448 -19.019 1.00 74.25 352 GLY A N 1
ATOM 2802 C CA . GLY A 1 352 ? 15.071 -9.477 -19.726 1.00 74.25 352 GLY A CA 1
ATOM 2803 C C . GLY A 1 352 ? 14.302 -10.797 -19.765 1.00 74.25 352 GLY A C 1
ATOM 2804 O O . GLY A 1 352 ? 13.760 -11.236 -18.756 1.00 74.25 352 GLY A O 1
ATOM 2805 N N . ASN A 1 353 ? 14.241 -11.435 -20.940 1.00 68.06 353 ASN A N 1
ATOM 2806 C CA . ASN A 1 353 ? 13.676 -12.787 -21.083 1.00 68.06 353 ASN A CA 1
ATOM 2807 C C . ASN A 1 353 ? 14.694 -13.882 -20.743 1.00 68.06 353 ASN A C 1
ATOM 2809 O O . ASN A 1 353 ? 14.297 -15.008 -20.443 1.00 68.06 353 ASN A O 1
ATOM 2813 N N . ALA A 1 354 ? 15.992 -13.567 -20.831 1.00 66.00 354 ALA A N 1
ATOM 2814 C CA . ALA A 1 354 ? 17.042 -14.479 -20.414 1.00 66.00 354 ALA A CA 1
ATOM 2815 C C . ALA A 1 354 ? 16.856 -14.732 -18.911 1.00 66.00 354 ALA A C 1
ATOM 2817 O O . ALA A 1 354 ? 16.786 -13.801 -18.113 1.00 66.00 354 ALA A O 1
ATOM 2818 N N . ASP A 1 355 ? 16.668 -15.997 -18.559 1.00 81.81 355 ASP A N 1
ATOM 2819 C CA . ASP A 1 355 ? 16.556 -16.503 -17.189 1.00 81.81 355 ASP A CA 1
ATOM 2820 C C . ASP A 1 355 ? 15.210 -16.340 -16.471 1.00 81.81 355 ASP A C 1
ATOM 2822 O O . ASP A 1 355 ? 15.084 -16.843 -15.355 1.00 81.81 355 ASP A O 1
ATOM 2826 N N . LEU A 1 356 ? 14.164 -15.753 -17.079 1.00 85.12 356 LEU A N 1
ATOM 2827 C CA . LEU A 1 356 ? 12.852 -15.681 -16.404 1.00 85.12 356 LEU A CA 1
ATOM 2828 C C . LEU A 1 356 ? 12.302 -17.077 -16.104 1.00 85.12 356 LEU A C 1
ATOM 2830 O O . LEU A 1 356 ? 11.810 -17.328 -15.007 1.00 85.12 356 LEU A O 1
ATOM 2834 N N . GLY A 1 357 ? 12.390 -17.988 -17.076 1.00 88.38 357 GLY A N 1
ATOM 2835 C CA . GLY A 1 357 ? 11.930 -19.362 -16.893 1.00 88.38 357 GLY A CA 1
ATOM 2836 C C . GLY A 1 357 ? 12.644 -20.039 -15.724 1.00 88.38 357 GLY A C 1
ATOM 2837 O O . GLY A 1 357 ? 11.988 -20.612 -14.862 1.00 88.38 357 GLY A O 1
ATOM 2838 N N . SER A 1 358 ? 13.972 -19.911 -15.656 1.00 88.31 358 SER A N 1
ATOM 2839 C CA . SER A 1 358 ? 14.785 -20.471 -14.568 1.00 88.31 358 SER A CA 1
ATOM 2840 C C . SER A 1 358 ? 14.391 -19.883 -13.209 1.00 88.31 358 SER A C 1
ATOM 2842 O O . SER A 1 358 ? 14.075 -20.624 -12.280 1.00 88.31 358 SER A O 1
ATOM 2844 N N . PHE A 1 359 ? 14.298 -18.552 -13.125 1.00 88.44 359 PHE A N 1
ATOM 2845 C CA . PHE A 1 359 ? 13.873 -17.836 -11.923 1.00 88.44 359 PHE A CA 1
ATOM 2846 C C . PHE A 1 359 ? 12.490 -18.291 -11.437 1.00 88.44 359 PHE A C 1
ATOM 2848 O O . PHE A 1 359 ? 12.328 -18.677 -10.277 1.00 88.44 359 PHE A O 1
ATOM 2855 N N . PHE A 1 360 ? 11.504 -18.316 -12.338 1.00 92.62 360 PHE A N 1
ATOM 2856 C CA . PHE A 1 360 ? 10.152 -18.761 -12.022 1.00 92.62 360 PHE A CA 1
ATOM 2857 C C . PHE A 1 360 ? 10.121 -20.224 -11.570 1.00 92.62 360 PHE A C 1
ATOM 2859 O O . PHE A 1 360 ? 9.485 -20.535 -10.568 1.00 92.62 360 PHE A O 1
ATOM 2866 N N . PHE A 1 361 ? 10.810 -21.132 -12.266 1.00 93.25 361 PHE A N 1
ATOM 2867 C CA . PHE A 1 361 ? 10.788 -22.548 -11.903 1.00 93.25 361 PHE A CA 1
ATOM 2868 C C . PHE A 1 361 ? 11.528 -22.840 -10.598 1.00 93.25 361 PHE A C 1
ATOM 2870 O O . PHE A 1 361 ? 11.100 -23.729 -9.864 1.00 93.25 361 PHE A O 1
ATOM 2877 N N . HIS A 1 362 ? 12.572 -22.084 -10.256 1.00 90.62 362 HIS A N 1
ATOM 2878 C CA . HIS A 1 362 ? 13.177 -22.147 -8.925 1.00 90.62 362 HIS A CA 1
ATOM 2879 C C . HIS A 1 362 ? 12.196 -21.701 -7.843 1.00 90.62 362 HIS A C 1
ATOM 2881 O O . HIS A 1 362 ? 12.020 -22.412 -6.853 1.00 90.62 362 HIS A O 1
ATOM 2887 N N . PHE A 1 363 ? 11.504 -20.579 -8.052 1.00 93.12 363 PHE A N 1
ATOM 2888 C CA . PHE A 1 363 ? 10.451 -20.130 -7.146 1.00 93.12 363 PHE A CA 1
ATOM 2889 C C . PHE A 1 363 ? 9.344 -21.179 -6.992 1.00 93.12 363 PHE A C 1
ATOM 2891 O O . PHE A 1 363 ? 9.049 -21.606 -5.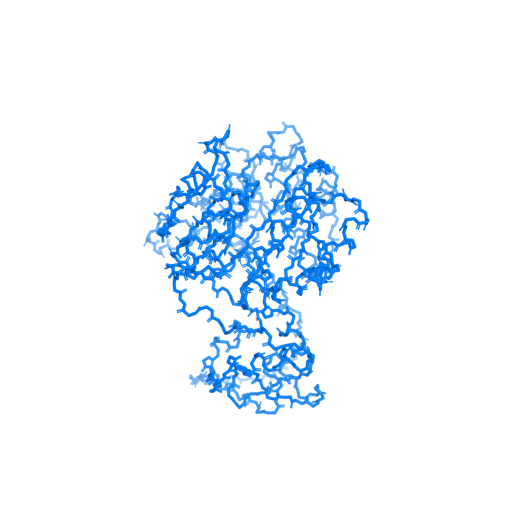876 1.00 93.12 363 PHE A O 1
ATOM 2898 N N . PHE A 1 364 ? 8.789 -21.659 -8.108 1.00 95.19 364 PHE A N 1
ATOM 2899 C CA . PHE A 1 364 ? 7.713 -22.645 -8.133 1.00 95.19 364 PHE A CA 1
ATOM 2900 C C . PHE A 1 364 ? 8.114 -23.957 -7.453 1.00 95.19 364 PHE A C 1
ATOM 2902 O O . PHE A 1 364 ? 7.377 -24.471 -6.611 1.00 95.19 364 PHE A O 1
ATOM 2909 N N . LYS A 1 365 ? 9.307 -24.482 -7.763 1.00 93.50 365 LYS A N 1
ATOM 2910 C CA . LYS A 1 365 ? 9.845 -25.685 -7.119 1.00 93.50 365 LYS A CA 1
ATOM 2911 C C . LYS A 1 365 ? 9.895 -25.495 -5.605 1.00 93.50 365 LYS A C 1
ATOM 2913 O O . LYS A 1 365 ? 9.385 -26.347 -4.881 1.00 93.50 365 LYS A O 1
ATOM 2918 N N . THR A 1 366 ? 10.419 -24.366 -5.134 1.00 91.75 366 THR A N 1
ATOM 2919 C CA . THR A 1 366 ? 10.483 -24.049 -3.705 1.00 91.75 366 THR A CA 1
ATOM 2920 C C . THR A 1 366 ? 9.100 -24.056 -3.065 1.00 91.75 366 THR A C 1
ATOM 2922 O O . THR A 1 366 ? 8.878 -24.846 -2.149 1.00 91.75 366 THR A O 1
ATOM 2925 N N . ILE A 1 367 ? 8.141 -23.273 -3.570 1.00 94.25 367 ILE A N 1
ATOM 2926 C CA . ILE A 1 367 ? 6.812 -23.176 -2.941 1.00 94.25 367 ILE A CA 1
ATOM 2927 C C . ILE A 1 367 ? 5.990 -24.470 -3.066 1.00 94.25 367 ILE A C 1
ATOM 2929 O O . ILE A 1 367 ? 5.256 -24.817 -2.147 1.00 94.25 367 ILE A O 1
ATOM 2933 N N . SER A 1 368 ? 6.156 -25.249 -4.142 1.00 92.81 368 SER A N 1
ATOM 2934 C CA . SER A 1 368 ? 5.410 -26.503 -4.355 1.00 92.81 368 SER A CA 1
ATOM 2935 C C . SER A 1 368 ? 5.730 -27.582 -3.314 1.00 92.81 368 SER A C 1
ATOM 2937 O O . SER A 1 368 ? 4.891 -28.424 -2.994 1.00 92.81 368 SER A O 1
ATOM 2939 N N . THR A 1 369 ? 6.931 -27.533 -2.730 1.00 89.00 369 THR A N 1
ATOM 2940 C CA . THR A 1 369 ? 7.343 -28.448 -1.655 1.00 89.00 369 THR A CA 1
ATOM 2941 C C . THR A 1 369 ? 6.845 -28.014 -0.273 1.00 89.00 369 THR A C 1
ATOM 2943 O O . THR A 1 369 ? 7.026 -28.745 0.703 1.00 89.00 369 THR A O 1
ATOM 2946 N N . LYS A 1 370 ? 6.212 -26.838 -0.163 1.00 87.06 370 LYS A N 1
ATOM 2947 C CA . LYS A 1 370 ? 5.857 -26.195 1.106 1.00 87.06 370 LYS A CA 1
ATOM 2948 C C . LYS A 1 370 ? 4.351 -26.037 1.227 1.00 87.06 370 LYS A C 1
ATOM 2950 O O . LYS A 1 370 ? 3.743 -25.089 0.744 1.00 87.06 370 LYS A O 1
ATOM 2955 N N . LYS A 1 371 ? 3.728 -26.991 1.918 1.00 85.25 371 LYS A N 1
ATOM 2956 C CA . LYS A 1 371 ? 2.294 -26.923 2.212 1.00 85.25 371 LYS A CA 1
ATOM 2957 C C . LYS A 1 371 ? 2.011 -25.787 3.196 1.00 85.25 371 LYS A C 1
ATOM 2959 O O . LYS A 1 371 ? 2.653 -25.706 4.238 1.00 85.25 371 LYS A O 1
ATOM 2964 N N . GLY A 1 372 ? 1.023 -24.954 2.870 1.00 84.12 372 GLY A N 1
ATOM 2965 C CA . GLY A 1 372 ? 0.526 -23.894 3.752 1.00 84.12 372 GLY A CA 1
ATOM 2966 C C . GLY A 1 372 ? 1.417 -22.653 3.855 1.00 84.12 372 GLY A C 1
ATOM 2967 O O . GLY A 1 372 ? 1.150 -21.811 4.707 1.00 84.12 372 GLY A O 1
ATOM 2968 N N . CYS A 1 373 ? 2.458 -22.513 3.024 1.00 88.88 373 CYS A N 1
ATOM 2969 C CA . CYS A 1 373 ? 3.224 -21.269 2.984 1.00 88.88 373 CYS A CA 1
ATOM 2970 C C . CYS A 1 373 ? 2.460 -20.164 2.247 1.00 88.88 373 CYS A C 1
ATOM 2972 O O . CYS A 1 373 ? 1.641 -20.433 1.361 1.00 88.88 373 CYS A O 1
ATOM 2974 N N . LYS A 1 374 ? 2.755 -18.912 2.596 1.00 93.38 374 LYS A N 1
ATOM 2975 C CA . LYS A 1 374 ? 2.276 -17.739 1.867 1.00 93.38 374 LYS A CA 1
ATOM 2976 C C . LYS A 1 374 ? 3.328 -17.318 0.859 1.00 93.38 374 LYS A C 1
ATOM 2978 O O . LYS A 1 374 ? 4.526 -17.409 1.132 1.00 93.38 374 LYS A O 1
ATOM 2983 N N . TRP A 1 375 ? 2.907 -16.866 -0.312 1.00 95.00 375 TRP A N 1
ATOM 2984 C CA . TRP A 1 375 ? 3.854 -16.479 -1.345 1.00 95.00 375 TRP A CA 1
ATOM 2985 C C . TRP A 1 375 ? 3.349 -15.353 -2.238 1.00 95.00 375 TRP A C 1
ATOM 2987 O O . TRP A 1 375 ? 2.147 -15.177 -2.442 1.00 95.00 375 TRP A O 1
ATOM 2997 N N . ILE A 1 376 ? 4.296 -14.579 -2.762 1.00 94.69 376 ILE A N 1
ATOM 2998 C CA . ILE A 1 376 ? 4.068 -13.458 -3.672 1.00 94.69 376 ILE A CA 1
ATOM 2999 C C . ILE A 1 376 ? 5.096 -13.561 -4.799 1.00 94.69 376 ILE A C 1
ATOM 3001 O O . ILE A 1 376 ? 6.298 -13.624 -4.544 1.00 94.69 376 ILE A O 1
ATOM 3005 N N . PHE A 1 377 ? 4.621 -13.566 -6.042 1.00 94.25 377 PHE A N 1
ATOM 3006 C CA . PHE A 1 377 ? 5.447 -13.540 -7.245 1.00 94.25 377 PHE A CA 1
ATOM 3007 C C . PHE A 1 377 ? 5.112 -12.298 -8.071 1.00 94.25 377 PHE A C 1
ATOM 3009 O O . PHE A 1 377 ? 3.952 -12.078 -8.417 1.00 94.25 377 PHE A O 1
ATOM 3016 N N . GLN A 1 378 ? 6.113 -11.484 -8.392 1.00 92.50 378 GLN A N 1
ATOM 3017 C CA . GLN A 1 378 ? 5.953 -10.217 -9.103 1.00 92.50 378 GLN A CA 1
ATOM 3018 C C . GLN A 1 378 ? 6.846 -10.134 -10.337 1.00 92.50 378 GLN A C 1
ATOM 3020 O O . GLN A 1 378 ? 8.005 -10.548 -10.319 1.00 92.50 378 GLN A O 1
ATOM 3025 N N . MET A 1 379 ? 6.311 -9.541 -11.403 1.00 90.81 379 MET A N 1
ATOM 3026 C CA . MET A 1 379 ? 7.030 -9.336 -12.659 1.00 90.81 379 MET A CA 1
ATOM 3027 C C . MET A 1 379 ? 6.576 -8.038 -13.347 1.00 90.81 379 MET A C 1
ATOM 3029 O O . MET A 1 379 ? 5.383 -7.726 -13.309 1.00 90.81 379 MET A O 1
ATOM 3033 N N . PRO A 1 380 ? 7.469 -7.288 -14.016 1.00 88.06 380 PRO A N 1
ATOM 3034 C CA . PRO A 1 380 ? 7.110 -6.035 -14.666 1.00 88.06 380 PRO A CA 1
ATOM 3035 C C . PRO A 1 380 ? 6.195 -6.255 -15.871 1.00 88.06 380 PRO A C 1
ATOM 3037 O O . PRO A 1 380 ? 6.388 -7.173 -16.671 1.00 88.06 380 PRO A O 1
ATOM 3040 N N . ALA A 1 381 ? 5.226 -5.361 -16.042 1.00 84.19 381 ALA A N 1
ATOM 3041 C CA . ALA A 1 381 ? 4.408 -5.236 -17.239 1.00 84.19 381 ALA A CA 1
ATOM 3042 C C . ALA A 1 381 ? 4.947 -4.115 -18.169 1.00 84.19 381 ALA A C 1
ATOM 3044 O O . ALA A 1 381 ? 5.583 -3.156 -17.716 1.00 84.19 381 ALA A O 1
ATOM 3045 N N . PRO A 1 382 ? 4.721 -4.205 -19.494 1.00 81.44 382 PRO A N 1
ATOM 3046 C CA . PRO A 1 382 ? 4.171 -5.355 -20.207 1.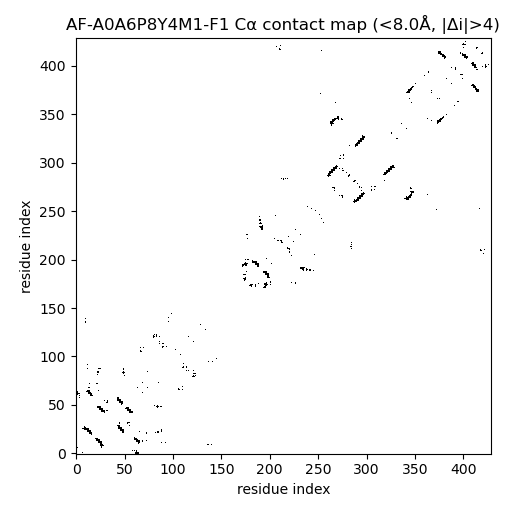00 81.44 382 PRO A CA 1
ATOM 3047 C C . PRO A 1 382 ? 5.209 -6.479 -20.348 1.00 81.44 382 PRO A C 1
ATOM 3049 O O . PRO A 1 382 ? 6.392 -6.222 -20.567 1.00 81.44 382 PRO A O 1
ATOM 3052 N N . TYR A 1 383 ? 4.740 -7.725 -20.292 1.00 81.44 383 TYR A N 1
ATOM 3053 C CA . TYR A 1 383 ? 5.541 -8.921 -20.555 1.00 81.44 383 TYR A CA 1
ATOM 3054 C C . TYR A 1 383 ? 4.856 -9.807 -21.601 1.00 81.44 383 TYR A C 1
ATOM 3056 O O . TYR A 1 383 ? 3.687 -9.607 -21.946 1.00 81.44 383 TYR A O 1
ATOM 3064 N N . ASN A 1 384 ? 5.572 -10.798 -22.133 1.00 86.88 384 ASN A N 1
ATOM 3065 C CA . ASN A 1 384 ? 5.016 -11.736 -23.105 1.00 86.88 384 ASN A CA 1
ATOM 3066 C C . ASN A 1 384 ? 3.807 -12.490 -22.510 1.00 86.88 384 ASN A C 1
ATOM 3068 O O . ASN A 1 384 ? 3.932 -13.201 -21.511 1.00 86.88 384 ASN A O 1
ATOM 3072 N N . LYS A 1 385 ? 2.641 -12.378 -23.164 1.00 89.88 385 LYS A N 1
ATOM 3073 C CA . LYS A 1 385 ? 1.378 -13.011 -22.732 1.00 89.88 385 LYS A CA 1
ATOM 3074 C C . LYS A 1 385 ? 1.482 -14.532 -22.558 1.00 89.88 385 LYS A C 1
ATOM 3076 O O . LYS A 1 385 ? 0.750 -15.100 -21.756 1.00 89.88 385 LYS A O 1
ATOM 3081 N N . GLY A 1 386 ? 2.373 -15.193 -23.296 1.00 91.88 386 GLY A N 1
ATOM 3082 C CA . GLY A 1 386 ? 2.664 -16.618 -23.155 1.00 91.88 386 GLY A CA 1
ATOM 3083 C C . GLY A 1 386 ? 3.262 -16.962 -21.791 1.00 91.88 386 GLY A C 1
ATOM 3084 O O . GLY A 1 386 ? 2.794 -17.906 -21.164 1.00 91.88 386 GLY A O 1
ATOM 3085 N N . TYR A 1 387 ? 4.211 -16.162 -21.292 1.00 90.69 387 TYR A N 1
ATOM 3086 C CA . TYR A 1 387 ? 4.776 -16.344 -19.948 1.00 90.69 387 TYR A CA 1
ATOM 3087 C C . TYR A 1 387 ? 3.745 -16.070 -18.859 1.00 90.69 387 TYR A C 1
ATOM 3089 O O . TYR A 1 387 ? 3.626 -16.860 -17.933 1.00 90.69 387 TYR A O 1
ATOM 3097 N N . VAL A 1 388 ? 2.947 -15.010 -19.005 1.00 92.88 388 VAL A N 1
ATOM 3098 C CA . VAL A 1 388 ? 1.866 -14.698 -18.057 1.00 92.88 388 VAL A CA 1
ATOM 3099 C C . VAL A 1 388 ? 0.894 -15.880 -17.939 1.00 92.88 388 VAL A C 1
ATOM 3101 O O . VAL A 1 388 ? 0.610 -16.335 -16.834 1.00 92.88 388 VAL A O 1
ATOM 3104 N N . ARG A 1 389 ? 0.450 -16.452 -19.068 1.00 94.81 389 ARG A N 1
ATOM 3105 C CA . ARG A 1 389 ? -0.413 -17.650 -19.082 1.00 94.81 389 ARG A CA 1
ATOM 3106 C C . ARG A 1 389 ? 0.273 -18.887 -18.502 1.00 94.81 389 ARG A C 1
ATOM 3108 O O . ARG A 1 389 ? -0.374 -19.667 -17.811 1.00 94.81 389 ARG A O 1
ATOM 3115 N N . LEU A 1 390 ? 1.559 -19.084 -18.797 1.00 95.00 390 LEU A N 1
ATOM 3116 C CA . LEU A 1 390 ? 2.347 -20.195 -18.263 1.00 95.00 390 LEU A CA 1
ATOM 3117 C C . LEU A 1 390 ? 2.411 -20.120 -16.733 1.00 95.00 390 LEU A C 1
ATOM 3119 O O . LEU A 1 390 ? 2.033 -21.076 -16.066 1.00 95.00 390 LEU A O 1
ATOM 3123 N N . ILE A 1 391 ? 2.838 -18.977 -16.195 1.00 95.44 391 ILE A N 1
ATOM 3124 C CA . ILE A 1 391 ? 2.964 -18.729 -14.755 1.00 95.44 391 ILE A CA 1
ATOM 3125 C C . ILE A 1 391 ? 1.614 -18.942 -14.069 1.00 95.44 391 ILE A C 1
ATOM 3127 O O . ILE A 1 391 ? 1.536 -19.709 -13.116 1.00 95.44 391 ILE A O 1
ATOM 3131 N N . SER A 1 392 ? 0.544 -18.360 -14.616 1.00 95.00 392 SER A N 1
ATOM 3132 C CA . SER A 1 392 ? -0.814 -18.493 -14.067 1.00 95.00 392 SER A CA 1
ATOM 3133 C C . SER A 1 392 ? -1.285 -19.947 -14.018 1.00 95.00 392 SER A C 1
ATOM 3135 O O . SER A 1 392 ? -1.906 -20.371 -13.051 1.00 95.00 392 SER A O 1
ATOM 3137 N N . ARG A 1 393 ? -0.928 -20.755 -15.027 1.00 96.12 393 ARG A N 1
ATOM 3138 C CA . ARG A 1 393 ? -1.244 -22.188 -15.047 1.00 96.12 393 ARG A CA 1
ATOM 3139 C C . ARG A 1 393 ? -0.499 -22.973 -13.967 1.00 96.12 393 ARG A C 1
ATOM 3141 O O . ARG A 1 393 ? -1.076 -23.896 -13.411 1.00 96.12 393 ARG A O 1
ATOM 3148 N N . PHE A 1 394 ? 0.767 -22.653 -13.709 1.00 96.69 394 PHE A N 1
ATOM 3149 C CA . PHE A 1 394 ? 1.561 -23.331 -12.678 1.00 96.69 394 PHE A CA 1
ATOM 3150 C C . PHE A 1 394 ? 1.176 -22.882 -11.265 1.00 96.69 394 PHE A C 1
ATOM 3152 O O . PHE A 1 394 ? 1.129 -23.707 -10.363 1.00 96.69 394 PHE A O 1
ATOM 3159 N N . LEU A 1 395 ? 0.896 -21.592 -11.077 1.00 95.25 395 LEU A N 1
ATOM 3160 C CA . LEU A 1 395 ? 0.495 -21.023 -9.789 1.00 95.25 395 LEU A CA 1
ATOM 3161 C C . LEU A 1 395 ? -0.998 -21.193 -9.478 1.00 95.25 395 LEU A C 1
ATOM 3163 O O . LEU A 1 395 ? -1.417 -20.896 -8.363 1.00 95.25 395 LEU A O 1
ATOM 3167 N N . GLU A 1 396 ? -1.782 -21.670 -10.448 1.00 94.38 396 GLU A N 1
ATOM 3168 C CA . GLU A 1 396 ? -3.230 -21.892 -10.346 1.00 94.38 396 GLU A CA 1
ATOM 3169 C C . GLU A 1 396 ? -4.022 -20.628 -9.957 1.00 94.38 396 GLU A C 1
ATOM 3171 O O . GLU A 1 396 ? -5.090 -20.705 -9.350 1.00 94.38 396 GLU A O 1
ATOM 3176 N N . CYS A 1 397 ? -3.517 -19.447 -10.327 1.00 92.81 397 CYS A N 1
ATOM 3177 C CA . CYS A 1 397 ? -4.213 -18.174 -10.158 1.00 92.81 397 CYS A CA 1
ATOM 3178 C C . CYS A 1 397 ? -3.873 -17.188 -11.282 1.00 92.81 397 CYS A C 1
ATOM 3180 O O . CYS A 1 397 ? -2.789 -17.232 -11.867 1.00 92.81 397 CYS A O 1
ATOM 3182 N N . GLU A 1 398 ? -4.813 -16.298 -11.591 1.00 92.25 398 GLU A N 1
ATOM 3183 C CA . GLU A 1 398 ? -4.590 -15.199 -12.532 1.00 92.25 398 GLU A CA 1
ATOM 3184 C C . GLU A 1 398 ? -3.803 -14.065 -11.851 1.00 92.25 398 GLU A C 1
ATOM 3186 O O . GLU A 1 398 ? -3.935 -13.864 -10.639 1.00 92.25 398 GLU A O 1
ATOM 3191 N N . PRO A 1 399 ? -2.979 -13.308 -12.595 1.00 94.12 399 PRO A N 1
ATOM 3192 C CA . PRO A 1 399 ? -2.262 -12.184 -12.029 1.00 94.12 399 PRO A CA 1
ATOM 3193 C C . PRO A 1 399 ? -3.198 -11.012 -11.778 1.00 94.12 399 PRO A C 1
ATOM 3195 O O . PRO A 1 399 ? -3.981 -10.610 -12.640 1.00 94.12 399 PRO A O 1
ATOM 3198 N N . GLY A 1 400 ? -2.977 -10.359 -10.651 1.00 90.75 400 GLY A N 1
ATOM 3199 C CA . GLY A 1 400 ? -3.366 -8.980 -10.452 1.00 90.75 400 GLY A CA 1
ATOM 3200 C C . GLY A 1 400 ? -2.469 -8.010 -11.202 1.00 90.75 400 GLY A C 1
ATOM 3201 O O . GLY A 1 400 ? -1.254 -8.2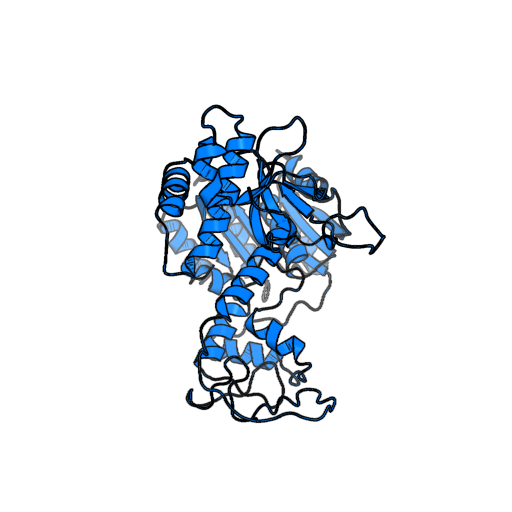15 -11.262 1.00 90.75 400 GLY A O 1
ATOM 3202 N N . LEU A 1 401 ? -3.033 -6.918 -11.717 1.00 87.56 401 LEU A N 1
ATOM 3203 C CA . LEU A 1 401 ? -2.244 -5.805 -12.240 1.00 87.56 401 LEU A CA 1
ATOM 3204 C C . LEU A 1 401 ? -2.091 -4.743 -11.151 1.00 87.56 401 LEU A C 1
ATOM 3206 O O . LEU A 1 401 ? -3.043 -4.045 -10.814 1.00 87.56 401 LEU A O 1
ATOM 3210 N N . TRP A 1 402 ? -0.883 -4.603 -10.613 1.00 81.56 402 TRP A N 1
ATOM 3211 C CA . TRP A 1 402 ? -0.571 -3.575 -9.627 1.00 81.56 402 TRP A CA 1
ATOM 3212 C C . TRP A 1 402 ? 0.150 -2.408 -10.289 1.00 81.56 402 TRP A C 1
ATOM 3214 O O . TRP A 1 402 ? 1.220 -2.589 -10.871 1.00 81.56 402 TRP A O 1
ATOM 3224 N N . ARG A 1 403 ? -0.394 -1.196 -10.173 1.00 76.50 403 ARG A N 1
ATOM 3225 C CA . ARG A 1 403 ? 0.269 0.024 -10.643 1.00 76.50 403 ARG A CA 1
ATOM 3226 C C . ARG A 1 403 ? 0.912 0.725 -9.455 1.00 76.50 403 ARG A C 1
ATOM 3228 O O . ARG A 1 403 ? 0.214 1.189 -8.560 1.00 76.50 403 ARG A O 1
ATOM 3235 N N . ASN A 1 404 ? 2.240 0.826 -9.443 1.00 68.44 404 ASN A N 1
ATOM 3236 C CA . ASN A 1 404 ? 2.891 1.657 -8.434 1.00 68.44 404 ASN A CA 1
ATOM 3237 C C . ASN A 1 404 ? 2.703 3.155 -8.747 1.00 68.44 404 ASN A C 1
ATOM 3239 O O . ASN A 1 404 ? 2.383 3.556 -9.869 1.00 68.44 404 ASN A O 1
ATOM 3243 N N . THR A 1 405 ? 2.962 4.003 -7.752 1.00 58.31 405 THR A N 1
ATOM 3244 C CA . THR A 1 405 ? 2.945 5.473 -7.877 1.00 58.31 405 THR A CA 1
ATOM 3245 C C . THR A 1 405 ? 3.907 6.010 -8.942 1.00 58.31 405 THR A C 1
ATOM 3247 O O . THR A 1 405 ? 3.745 7.138 -9.404 1.00 58.31 405 THR A O 1
ATOM 3250 N N . PHE A 1 406 ? 4.879 5.200 -9.371 1.00 57.22 406 PHE A N 1
ATOM 3251 C CA . PHE A 1 406 ? 5.844 5.505 -10.427 1.00 57.22 406 PHE A CA 1
ATOM 3252 C C . PHE A 1 406 ? 5.423 4.985 -11.807 1.00 57.22 406 PHE A C 1
ATOM 3254 O O . PHE A 1 406 ? 6.244 4.949 -12.724 1.00 57.22 406 PHE A O 1
ATOM 3261 N N . SER A 1 407 ? 4.147 4.634 -11.999 1.00 55.72 407 SER A N 1
ATOM 3262 C CA . SER A 1 407 ? 3.561 4.228 -13.286 1.00 55.72 407 SER A CA 1
ATOM 3263 C C . SER A 1 407 ? 4.179 2.982 -13.939 1.00 55.72 407 SER A C 1
ATOM 3265 O O . SER A 1 407 ? 3.935 2.724 -15.117 1.00 55.72 407 SER A O 1
ATOM 3267 N N . THR A 1 408 ? 4.924 2.165 -13.188 1.00 74.50 408 THR A N 1
ATOM 3268 C CA . THR A 1 408 ? 5.272 0.813 -13.633 1.00 74.50 408 THR A CA 1
ATOM 3269 C C . THR A 1 408 ? 4.192 -0.142 -13.155 1.00 74.50 408 THR A C 1
ATOM 3271 O O . THR A 1 408 ? 3.957 -0.295 -11.953 1.00 74.50 408 THR A O 1
ATOM 3274 N N . GLU A 1 409 ? 3.513 -0.755 -14.112 1.00 86.38 409 GLU A N 1
ATOM 3275 C CA . GLU A 1 409 ? 2.575 -1.833 -13.850 1.00 86.38 409 GLU A CA 1
ATOM 3276 C C . GLU A 1 409 ? 3.355 -3.128 -13.626 1.00 86.38 409 GLU A C 1
ATOM 3278 O O . GLU A 1 409 ? 4.316 -3.400 -14.343 1.00 86.38 409 GLU A O 1
ATOM 3283 N N . ASN A 1 410 ? 2.946 -3.919 -12.641 1.00 88.12 410 ASN A N 1
ATOM 3284 C CA . ASN A 1 410 ? 3.506 -5.228 -12.340 1.00 88.12 410 ASN A CA 1
ATOM 3285 C C . ASN A 1 410 ? 2.380 -6.259 -12.339 1.00 88.12 410 ASN A C 1
ATOM 3287 O O . ASN A 1 410 ? 1.330 -6.041 -11.733 1.00 88.12 410 ASN A O 1
ATOM 3291 N N . PHE A 1 411 ? 2.617 -7.404 -12.968 1.00 92.44 411 PHE A N 1
ATOM 3292 C CA . PHE A 1 411 ? 1.804 -8.588 -12.734 1.00 92.44 411 PHE A CA 1
ATOM 3293 C C . PHE A 1 411 ? 2.188 -9.183 -11.380 1.00 92.44 411 PHE A C 1
ATOM 3295 O O . PHE A 1 411 ? 3.370 -9.409 -11.119 1.00 92.44 411 PHE A O 1
ATOM 3302 N N . THR A 1 412 ? 1.195 -9.417 -10.528 1.00 92.69 412 THR A N 1
ATOM 3303 C CA . THR A 1 412 ? 1.370 -9.987 -9.191 1.00 92.69 412 THR A CA 1
ATOM 3304 C C . THR A 1 412 ? 0.518 -11.238 -9.058 1.00 92.69 412 THR A C 1
ATOM 3306 O O . THR A 1 412 ? -0.699 -11.177 -9.201 1.00 92.69 412 THR A O 1
ATOM 3309 N N . TRP A 1 413 ? 1.151 -12.359 -8.740 1.00 94.69 413 TRP A N 1
ATOM 3310 C CA . TRP A 1 413 ? 0.490 -13.593 -8.335 1.00 94.69 413 TRP A CA 1
ATOM 3311 C C . TRP A 1 413 ? 0.722 -13.801 -6.848 1.00 94.69 413 TRP A C 1
ATOM 3313 O O . TRP A 1 413 ? 1.817 -13.561 -6.338 1.00 94.69 413 TRP A O 1
ATOM 3323 N N . THR A 1 414 ? -0.292 -14.278 -6.145 1.00 94.50 414 THR A N 1
ATOM 3324 C CA . THR A 1 414 ? -0.178 -14.608 -4.727 1.00 94.50 414 THR A CA 1
ATOM 3325 C C . THR A 1 414 ? -1.264 -15.597 -4.332 1.00 94.50 414 THR A C 1
ATOM 3327 O O . THR A 1 414 ? -2.319 -15.648 -4.961 1.00 94.50 414 THR A O 1
ATOM 3330 N N . ASN A 1 415 ? -1.012 -16.389 -3.291 1.00 92.75 415 ASN A N 1
ATOM 3331 C CA . ASN A 1 415 ? -2.050 -17.169 -2.619 1.00 92.75 415 ASN A CA 1
ATOM 3332 C C . ASN A 1 415 ? -2.644 -16.446 -1.397 1.00 92.75 415 ASN A C 1
ATOM 3334 O O . ASN A 1 415 ? -3.495 -17.010 -0.708 1.00 92.75 415 ASN A O 1
ATOM 3338 N N . GLU A 1 416 ? -2.212 -15.212 -1.127 1.00 86.50 416 GLU A N 1
ATOM 3339 C CA . GLU A 1 416 ? -2.739 -14.390 -0.048 1.00 86.50 416 GLU A CA 1
ATOM 3340 C C . GLU A 1 416 ? -4.025 -13.684 -0.499 1.00 86.50 416 GLU A C 1
ATOM 3342 O O . GLU A 1 416 ? -4.036 -12.832 -1.391 1.00 86.50 416 GLU A O 1
ATOM 3347 N N . ARG A 1 417 ? -5.147 -14.055 0.121 1.00 73.00 417 ARG A N 1
ATOM 3348 C CA . ARG A 1 417 ? -6.484 -13.632 -0.321 1.00 73.00 417 ARG A CA 1
ATOM 3349 C C . ARG A 1 417 ? -6.733 -12.147 -0.129 1.00 73.00 417 ARG A C 1
ATOM 3351 O O . ARG A 1 417 ? -7.462 -11.556 -0.925 1.00 73.00 417 ARG A O 1
ATOM 3358 N N . SER A 1 418 ? -6.173 -11.570 0.933 1.00 73.25 418 SER A N 1
ATOM 3359 C CA . SER A 1 418 ? -6.286 -10.135 1.190 1.00 73.25 418 SER A CA 1
ATOM 3360 C C . SER A 1 418 ? -5.726 -9.340 0.014 1.00 73.25 418 SER A C 1
ATOM 3362 O O . SER A 1 418 ? -6.376 -8.412 -0.455 1.00 73.25 418 SER A O 1
ATOM 3364 N N . LEU A 1 419 ? -4.588 -9.775 -0.530 1.00 72.31 419 LEU A N 1
ATOM 3365 C CA . LEU A 1 419 ? -3.956 -9.158 -1.691 1.00 72.31 419 LEU A CA 1
ATOM 3366 C C . LEU A 1 419 ? -4.717 -9.436 -2.993 1.00 72.31 419 LEU A C 1
ATOM 3368 O O . LEU A 1 419 ? -4.897 -8.513 -3.781 1.00 72.31 419 LEU A O 1
ATOM 3372 N N . LEU A 1 420 ? -5.216 -10.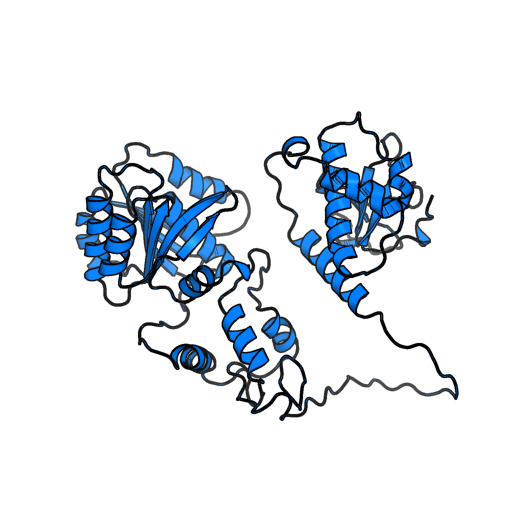660 -3.214 1.00 73.00 420 LEU A N 1
ATOM 3373 C CA . LEU A 1 420 ? -5.979 -10.993 -4.430 1.00 73.00 420 LEU A CA 1
ATOM 3374 C C . LEU A 1 420 ? -7.201 -10.087 -4.629 1.00 73.00 420 LEU A C 1
ATOM 3376 O O . LEU A 1 420 ? -7.441 -9.622 -5.737 1.00 73.00 420 LEU A O 1
ATOM 3380 N N . ARG A 1 421 ? -7.933 -9.761 -3.559 1.00 68.12 421 ARG A N 1
ATOM 3381 C CA . ARG A 1 421 ? -9.098 -8.864 -3.656 1.00 68.12 421 ARG A CA 1
ATOM 3382 C C . ARG A 1 421 ? -8.729 -7.452 -4.082 1.00 68.12 421 ARG A C 1
ATOM 3384 O O . ARG A 1 421 ? -9.416 -6.862 -4.907 1.00 68.12 421 ARG A O 1
ATOM 3391 N N . VAL A 1 422 ? -7.643 -6.921 -3.525 1.00 66.81 422 VAL A N 1
ATOM 3392 C CA . VAL A 1 422 ? -7.150 -5.586 -3.886 1.00 66.81 422 VAL A CA 1
ATOM 3393 C C . VAL A 1 422 ? -6.721 -5.555 -5.356 1.00 66.81 422 VAL A C 1
ATOM 3395 O O . VAL A 1 422 ? -6.899 -4.557 -6.046 1.00 66.81 422 VAL A O 1
ATOM 3398 N N . LEU A 1 423 ? -6.184 -6.669 -5.845 1.00 63.88 423 LEU A N 1
ATOM 3399 C CA . LEU A 1 423 ? -5.739 -6.822 -7.221 1.00 63.88 423 LEU A CA 1
ATOM 3400 C C . LEU A 1 423 ? -6.884 -6.983 -8.241 1.00 63.88 423 LEU A C 1
ATOM 3402 O O . LEU A 1 423 ? -6.702 -6.617 -9.401 1.00 63.88 423 LEU A O 1
ATOM 3406 N N . GLU A 1 424 ? -8.035 -7.522 -7.833 1.00 66.31 424 GLU A N 1
ATOM 3407 C CA . GLU A 1 424 ? -9.217 -7.721 -8.690 1.00 66.31 424 GLU A CA 1
ATOM 3408 C C . GLU A 1 424 ? -10.057 -6.441 -8.877 1.00 66.31 424 GLU A C 1
ATOM 3410 O O . GLU A 1 424 ? -10.700 -6.280 -9.915 1.00 66.31 424 GLU A O 1
ATOM 3415 N N . GLU A 1 425 ? -10.030 -5.512 -7.915 1.00 62.78 425 GLU A N 1
ATOM 3416 C CA . GLU A 1 425 ? -10.827 -4.273 -7.924 1.00 62.78 425 GLU A CA 1
ATOM 3417 C C . GLU A 1 425 ? -9.943 -3.003 -7.829 1.00 62.78 425 GLU A C 1
ATOM 3419 O O . GLU A 1 425 ? -10.046 -2.244 -6.861 1.00 62.78 425 GLU A O 1
ATOM 3424 N N . PRO A 1 426 ? -9.083 -2.703 -8.826 1.00 52.41 426 PRO A N 1
ATOM 3425 C CA . PRO A 1 426 ? -8.144 -1.577 -8.748 1.00 52.41 426 PRO A CA 1
ATOM 3426 C C . PRO A 1 426 ? -8.815 -0.192 -8.679 1.00 52.41 426 PRO A C 1
ATOM 3428 O O . PRO A 1 426 ? -8.157 0.781 -8.327 1.00 52.41 426 PRO A O 1
ATOM 3431 N N . GLU A 1 427 ? -10.108 -0.081 -9.005 1.00 47.00 427 GLU A N 1
ATOM 3432 C CA . GLU A 1 427 ? -10.879 1.174 -8.955 1.00 47.00 427 GLU A CA 1
ATOM 3433 C C . GLU A 1 427 ? -11.361 1.558 -7.542 1.00 47.00 427 GLU A C 1
ATOM 3435 O O . GLU A 1 427 ? -11.917 2.640 -7.360 1.00 47.00 427 GLU A O 1
ATOM 3440 N N . VAL A 1 428 ? -11.186 0.681 -6.545 1.00 45.12 428 VAL A N 1
ATOM 3441 C CA . VAL A 1 428 ? -11.715 0.868 -5.179 1.00 45.12 428 VAL A CA 1
ATOM 3442 C C . VAL A 1 428 ? -10.682 1.493 -4.219 1.00 45.12 428 VAL A C 1
ATOM 3444 O O . VAL A 1 428 ? -11.032 1.830 -3.085 1.00 45.12 428 VAL A O 1
ATOM 3447 N N . LEU A 1 429 ? -9.436 1.696 -4.668 1.00 37.31 429 LEU A N 1
ATOM 3448 C CA . LEU A 1 429 ? -8.352 2.334 -3.901 1.00 37.31 429 LEU A CA 1
ATOM 3449 C C . LEU A 1 429 ? -8.248 3.850 -4.108 1.00 37.31 429 LEU A C 1
ATOM 3451 O O . LEU A 1 429 ? -8.242 4.302 -5.277 1.00 37.31 429 LEU A O 1
#

Solvent-accessible surface area (backbone atoms only — not comparable to full-atom values): 25800 Å² total; per-residue (Å²): 118,52,59,71,90,77,64,51,76,72,40,53,24,32,37,32,56,92,97,55,66,63,40,39,29,30,31,39,64,52,84,73,49,89,84,68,93,71,90,77,76,93,59,50,19,36,37,33,42,63,74,80,42,69,42,81,45,61,91,81,54,50,31,28,49,37,53,84,31,36,87,77,57,60,64,94,90,58,55,55,54,56,53,26,4,46,47,47,51,52,51,55,47,49,63,61,43,75,82,52,98,75,82,56,77,58,46,47,60,55,48,54,50,49,74,70,48,59,70,78,80,39,64,68,89,92,79,76,79,56,63,63,61,54,50,51,56,50,58,50,52,55,61,65,72,72,69,85,79,86,85,86,84,91,85,86,83,90,86,80,91,74,96,68,77,82,78,79,79,73,62,66,79,23,16,69,84,74,64,45,71,80,54,69,77,63,42,73,34,48,52,36,53,84,36,20,27,21,60,70,57,46,52,49,46,66,66,38,70,65,55,70,58,95,74,46,99,75,63,60,40,78,72,50,48,64,50,58,74,67,72,64,57,66,29,90,61,22,67,58,42,46,48,51,71,66,44,80,67,76,78,90,79,82,76,78,78,82,89,53,61,58,51,29,35,38,15,36,54,76,8,51,64,54,40,52,50,47,52,54,47,40,28,75,71,69,66,38,35,30,36,42,38,35,35,32,41,76,72,89,73,79,56,60,60,65,49,51,58,57,61,69,64,77,78,81,85,82,66,53,69,47,78,45,80,29,82,42,70,72,56,52,68,72,38,54,89,77,47,81,63,47,36,39,36,38,37,46,83,70,88,63,74,79,57,45,66,58,53,51,49,54,52,48,56,57,54,74,77,42,85,90,55,41,40,41,42,38,38,53,50,89,63,63,66,67,57,56,54,51,51,25,65,76,70,73,43,76,63,22,70,44,69,46,99,82,73,51,38,26,39,36,37,62,80,45,64,60,58,51,55,55,32,75,45,69,87,80,114

pLDDT: mean 73.09, std 18.32, range [29.42, 96.69]

Secondary structure (DSSP, 8-state):
-B-GGGPPTT-EEEEE-TTS-EEEEEEE-GGG-TT-----S--EEEEETTTTEEEEE-TT-EEEEHHHHHHHH--TTS-HHHHHHHHHHHHHHHHHHTT-S---HHHHHHHHHHHHS-TTTT--TT----HHHHHHHHHHHHHHHT-------------------------TTSBTTT--SSSSSPEEPSSBTT-EE-HHHHHHHHHHTT---TT-TT---HHHHHHHTTTPPBPTTHHHHHHHHHHSSS-S-PPP----SEEEEEEEGGGHHHHHHHHHHHHHHH---EEEEEEE---TTTTHHHHHHHHHTSSS---EEEEEEESSTTHHHHHTTT----EEEEE------TTHHHHHHHHHHHHHT-TT-EEEEEEESS--HHHHHHHHHHHTSPPEEEE-TTS-EEEEEES-HHHHHHHH-GGG-